Protein AF-0000000084806801 (afdb_homodimer)

pLDDT: mean 96.2, std 6.32, range [36.25, 99.0]

Structure (mmCIF, N/CA/C/O backbone):
data_AF-0000000084806801-model_v1
#
loop_
_entity.id
_entity.type
_entity.pdbx_description
1 polymer 'Reduced coenzyme F420:NADP oxidoreductase'
#
loop_
_atom_site.group_PDB
_atom_site.id
_atom_site.type_symbol
_atom_site.label_atom_id
_atom_site.label_alt_id
_atom_site.label_comp_id
_atom_site.label_asym_id
_atom_site.label_entity_id
_atom_site.label_seq_id
_atom_site.pdbx_PDB_ins_code
_atom_site.Cartn_x
_atom_site.Cartn_y
_atom_site.Cartn_z
_atom_site.occupancy
_atom_site.B_iso_or_equiv
_atom_site.auth_seq_id
_atom_site.auth_comp_id
_atom_site.auth_asym_id
_atom_site.auth_atom_id
_atom_site.pdbx_PDB_model_num
ATOM 1 N N . MET A 1 1 ? 17.922 15.977 22.625 1 36.25 1 MET A N 1
ATOM 2 C CA . MET A 1 1 ? 17.875 16.984 21.562 1 36.25 1 MET A CA 1
ATOM 3 C C . MET A 1 1 ? 16.5 17.656 21.516 1 36.25 1 MET A C 1
ATOM 5 O O . MET A 1 1 ? 15.469 17 21.516 1 36.25 1 MET A O 1
ATOM 9 N N . THR A 1 2 ? 16.359 18.859 22 1 46.62 2 THR A N 1
ATOM 10 C CA . THR A 1 2 ? 15.102 19.562 22.266 1 46.62 2 THR A CA 1
ATOM 11 C C . THR A 1 2 ? 14.141 19.406 21.094 1 46.62 2 THR A C 1
ATOM 13 O O . THR A 1 2 ? 14.5 19.672 19.953 1 46.62 2 THR A O 1
ATOM 16 N N . ALA A 1 3 ? 13.148 18.547 21.203 1 65.19 3 ALA A N 1
ATOM 17 C CA . ALA A 1 3 ? 12.195 18.297 20.125 1 65.19 3 ALA A CA 1
ATOM 18 C C . ALA A 1 3 ? 11.719 19.609 19.5 1 65.19 3 ALA A C 1
ATOM 20 O O . ALA A 1 3 ? 11.453 20.594 20.203 1 65.19 3 ALA A O 1
ATOM 21 N N . THR A 1 4 ? 12.039 20.031 18.156 1 88.75 4 THR A N 1
ATOM 22 C CA . THR A 1 4 ? 11.625 21.219 17.422 1 88.75 4 THR A CA 1
ATOM 23 C C . THR A 1 4 ? 10.109 21.406 17.516 1 88.75 4 THR A C 1
ATOM 25 O O . THR A 1 4 ? 9.344 20.469 17.25 1 88.75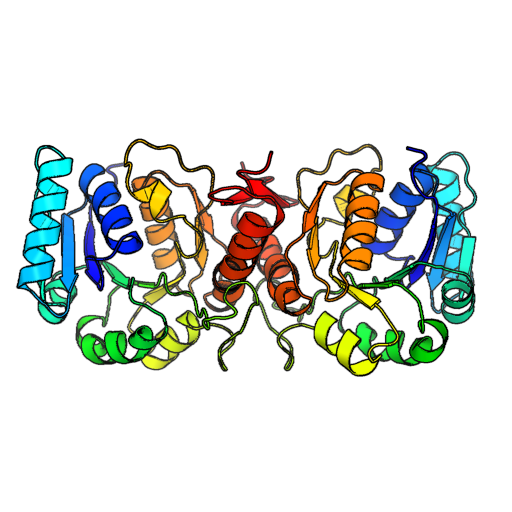 4 THR A O 1
ATOM 28 N N . ILE A 1 5 ? 9.719 22.547 18.156 1 95.06 5 ILE A N 1
ATOM 29 C CA . ILE A 1 5 ? 8.305 22.891 18.234 1 95.06 5 ILE A CA 1
ATOM 30 C C . ILE A 1 5 ? 7.906 23.734 17.016 1 95.06 5 ILE A C 1
ATOM 32 O O . ILE A 1 5 ? 8.57 24.719 16.703 1 95.06 5 ILE A O 1
ATOM 36 N N . HIS A 1 6 ? 6.777 23.297 16.344 1 97.56 6 HIS A N 1
ATOM 37 C CA . HIS A 1 6 ? 6.305 23.984 15.141 1 97.56 6 HIS A CA 1
ATOM 38 C C . HIS A 1 6 ? 4.969 24.672 15.391 1 97.56 6 HIS A C 1
ATOM 40 O O . HIS A 1 6 ? 4.293 24.391 16.391 1 97.56 6 HIS A O 1
ATOM 46 N N . THR A 1 7 ? 4.723 25.719 14.562 1 98.31 7 THR A N 1
ATOM 47 C CA . THR A 1 7 ? 3.355 26.188 14.391 1 98.31 7 THR A CA 1
ATOM 48 C C . THR A 1 7 ? 2.676 25.453 13.234 1 98.31 7 THR A C 1
ATOM 50 O O . THR A 1 7 ? 3.068 25.609 12.078 1 98.31 7 THR A O 1
ATOM 53 N N . ILE A 1 8 ? 1.664 24.594 13.602 1 98.81 8 ILE A N 1
ATOM 54 C CA . ILE A 1 8 ? 1 23.719 12.633 1 98.81 8 ILE A CA 1
ATOM 55 C C . ILE A 1 8 ? -0.423 24.219 12.391 1 98.81 8 ILE A C 1
ATOM 57 O O . ILE A 1 8 ? -1.214 24.344 13.328 1 98.81 8 ILE A O 1
ATOM 61 N N . CYS A 1 9 ? -0.733 24.578 11.195 1 98.94 9 CYS A N 1
ATOM 62 C CA . CYS A 1 9 ? -2.098 24.922 10.812 1 98.94 9 CYS A CA 1
ATOM 63 C C . CYS A 1 9 ? -2.793 23.75 10.148 1 98.94 9 CYS A C 1
ATOM 65 O O . CYS A 1 9 ? -2.324 23.25 9.125 1 98.94 9 CYS A O 1
ATOM 67 N N . VAL A 1 10 ? -3.895 23.297 10.703 1 98.88 10 VAL A N 1
ATOM 68 C CA . VAL A 1 10 ? -4.664 22.172 10.164 1 98.88 10 VAL A CA 1
ATOM 69 C C . VAL A 1 10 ? -5.879 22.703 9.406 1 98.88 10 VAL A C 1
ATOM 71 O O . VAL A 1 10 ? -6.891 23.062 10.016 1 98.88 10 VAL A O 1
ATOM 74 N N . VAL A 1 11 ? -5.77 22.734 8.07 1 98.75 11 VAL A N 1
ATOM 75 C CA . VAL A 1 11 ? -6.867 23.156 7.199 1 98.75 11 VAL A CA 1
ATOM 76 C C . VAL A 1 11 ? -7.891 22.031 7.078 1 98.75 11 VAL A C 1
ATOM 78 O O . VAL A 1 11 ? -7.539 20.891 6.742 1 98.75 11 VAL A O 1
ATOM 81 N N . GLY A 1 12 ? -9.148 22.328 7.254 1 95.75 12 GLY A N 1
ATOM 82 C CA . GLY A 1 12 ? -10.141 21.266 7.43 1 95.75 12 GLY A CA 1
ATOM 83 C C . GLY A 1 12 ? -10.055 20.594 8.789 1 95.75 12 GLY A C 1
ATOM 84 O O . GLY A 1 12 ? -10.391 19.422 8.922 1 95.75 12 GLY A O 1
ATOM 85 N N . GLY A 1 13 ? -9.586 21.328 9.734 1 94.62 13 GLY A N 1
ATOM 86 C CA . GLY A 1 13 ? -9.25 20.781 11.039 1 94.62 13 GLY A CA 1
ATOM 87 C C . GLY A 1 13 ? -10.469 20.562 11.914 1 94.62 13 GLY A C 1
ATOM 88 O O . GLY A 1 13 ? -10.359 20.016 13.023 1 94.62 13 GLY A O 1
ATOM 89 N N . THR A 1 14 ? -11.625 20.953 11.438 1 93.75 14 THR A N 1
ATOM 90 C CA . THR A 1 14 ? -12.852 20.75 12.203 1 93.75 14 THR A CA 1
ATOM 91 C C . THR A 1 14 ? -13.367 19.328 12.047 1 93.75 14 THR A C 1
ATOM 93 O O . THR A 1 14 ? -14.234 18.891 12.805 1 93.75 14 THR A O 1
ATOM 96 N N . GLY A 1 15 ? -12.82 18.594 11.125 1 92.94 15 GLY A N 1
ATOM 97 C CA . GLY A 1 15 ? -13.219 17.219 10.922 1 92.94 15 GLY A CA 1
ATOM 98 C C . GLY A 1 15 ? -12.492 16.25 11.836 1 92.94 15 GLY A C 1
ATOM 99 O O . GLY A 1 15 ? -11.562 16.641 12.547 1 92.94 15 GLY A O 1
ATOM 100 N N . ALA A 1 16 ? -12.883 14.961 11.805 1 93.56 16 ALA A N 1
ATOM 101 C CA . ALA A 1 16 ? -12.414 13.938 12.727 1 93.56 16 ALA A CA 1
ATOM 102 C C . ALA A 1 16 ? -10.914 13.695 12.562 1 93.56 16 ALA A C 1
ATOM 104 O O . ALA A 1 16 ? -10.172 13.664 13.539 1 93.56 16 ALA A O 1
ATOM 105 N N . GLU A 1 17 ? -10.469 13.531 11.312 1 95.31 17 GLU A N 1
ATOM 106 C CA . GLU A 1 17 ? -9.055 13.25 11.047 1 95.31 17 GLU A CA 1
ATOM 107 C C . GLU A 1 17 ? -8.172 14.43 11.453 1 95.31 17 GLU A C 1
ATOM 109 O O . GLU A 1 17 ? -7.223 14.258 12.219 1 95.31 17 GLU A O 1
ATOM 114 N N . GLY A 1 18 ? -8.547 15.664 10.961 1 96.88 18 GLY A N 1
ATOM 115 C CA . GLY A 1 18 ? -7.789 16.859 11.281 1 96.88 18 GLY A CA 1
ATOM 116 C C . GLY A 1 18 ? -7.801 17.203 12.766 1 96.88 18 GLY A C 1
ATOM 117 O O . GLY A 1 18 ? -6.77 17.547 13.336 1 96.88 18 GLY A O 1
ATOM 118 N N . GLY A 1 19 ? -8.945 17.078 13.352 1 96.25 19 GLY A N 1
ATOM 119 C CA . GLY A 1 19 ? -9.078 17.344 14.781 1 96.25 19 GLY A CA 1
ATOM 120 C C . GLY A 1 19 ? -8.266 16.375 15.633 1 96.25 19 GLY A C 1
ATOM 121 O O . GLY A 1 19 ? -7.672 16.781 16.641 1 96.25 19 GLY A O 1
ATOM 122 N N . GLY A 1 20 ? -8.266 15.086 15.258 1 96.62 20 GLY A N 1
ATOM 123 C CA . GLY A 1 20 ? -7.488 14.094 15.984 1 96.62 20 GLY A CA 1
ATOM 124 C C . GLY A 1 20 ? -5.992 14.352 15.93 1 96.62 20 GLY A C 1
ATOM 125 O O . GLY A 1 20 ? -5.301 14.25 16.938 1 96.62 20 GLY A O 1
ATOM 126 N N . LEU A 1 21 ? -5.496 14.695 14.758 1 97.81 21 LEU A N 1
ATOM 127 C CA . LEU A 1 21 ? -4.082 15.016 14.602 1 97.81 21 LEU A CA 1
ATOM 128 C C . LEU A 1 21 ? -3.723 16.281 15.383 1 97.81 21 LEU A C 1
ATOM 130 O O . LEU A 1 21 ? -2.703 16.312 16.078 1 97.81 21 LEU A O 1
ATOM 134 N N . ALA A 1 22 ? -4.559 17.281 15.273 1 97.56 22 ALA A N 1
ATOM 135 C CA . ALA A 1 22 ? -4.359 18.531 16 1 97.56 22 ALA A CA 1
ATOM 136 C C . ALA A 1 22 ? -4.27 18.281 17.5 1 97.56 22 ALA A C 1
ATOM 138 O O . ALA A 1 22 ? -3.387 18.812 18.188 1 97.56 22 ALA A O 1
ATOM 139 N N . LEU A 1 23 ? -5.176 17.438 18.016 1 96.75 23 LEU A N 1
ATOM 140 C CA . LEU A 1 23 ? -5.215 17.109 19.438 1 96.75 23 LEU A CA 1
ATOM 141 C C . LEU A 1 23 ? -3.893 16.5 19.891 1 96.75 23 LEU A C 1
ATOM 143 O O . LEU A 1 23 ? -3.336 16.906 20.922 1 96.75 23 LEU A O 1
ATOM 147 N N . ARG A 1 24 ? -3.365 15.602 19.156 1 97.12 24 ARG A N 1
ATOM 148 C CA . ARG A 1 24 ? -2.148 14.883 19.531 1 97.12 24 ARG A CA 1
ATOM 149 C C . ARG A 1 24 ? -0.929 15.797 19.438 1 97.12 24 ARG A C 1
ATOM 151 O O . ARG A 1 24 ? -0.042 15.742 20.297 1 97.12 24 ARG A O 1
ATOM 158 N N . TRP A 1 25 ? -0.868 16.625 18.375 1 97.19 25 TRP A N 1
ATOM 159 C CA . TRP A 1 25 ? 0.25 17.547 18.234 1 97.19 25 TRP A CA 1
ATOM 160 C C . TRP A 1 25 ? 0.213 18.609 19.344 1 97.19 25 TRP A C 1
ATOM 162 O O . TRP A 1 25 ? 1.255 18.984 19.875 1 97.19 25 TRP A O 1
ATOM 172 N N . ALA A 1 26 ? -0.97 19.109 19.656 1 96.88 26 ALA A N 1
ATOM 173 C CA . ALA A 1 26 ? -1.1 20.062 20.766 1 96.88 26 ALA A CA 1
ATOM 174 C C . ALA A 1 26 ? -0.657 19.438 22.078 1 96.88 26 ALA A C 1
ATOM 176 O O . ALA A 1 26 ? 0.048 20.078 22.875 1 96.88 26 ALA A O 1
ATOM 177 N N . LYS A 1 27 ? -1.059 18.219 22.328 1 95.69 27 LYS A N 1
ATOM 178 C CA . LYS A 1 27 ? -0.66 17.5 23.531 1 95.69 27 LYS A CA 1
ATOM 179 C C . LYS A 1 27 ? 0.859 17.391 23.625 1 95.69 27 LYS A C 1
ATOM 181 O O . LYS A 1 27 ? 1.428 17.5 24.719 1 95.69 27 LYS A O 1
ATOM 186 N N . HIS A 1 28 ? 1.442 17.094 22.484 1 95.5 28 HIS A N 1
ATOM 187 C CA . HIS A 1 28 ? 2.895 16.953 22.453 1 95.5 28 HIS A CA 1
ATOM 188 C C . HIS A 1 28 ? 3.578 18.297 22.75 1 95.5 28 HIS A C 1
ATOM 190 O O . HIS A 1 28 ? 4.723 18.312 23.203 1 95.5 28 HIS A O 1
ATOM 196 N N . GLY A 1 29 ? 2.902 19.453 22.375 1 95.75 29 GLY A N 1
ATOM 197 C CA . GLY A 1 29 ? 3.465 20.75 22.719 1 95.75 29 GLY A CA 1
ATOM 198 C C . GLY A 1 29 ? 3.627 21.656 21.531 1 95.75 29 GLY A C 1
ATOM 199 O O . GLY A 1 29 ? 4.102 22.797 21.656 1 95.75 29 GLY A O 1
ATOM 200 N N . HIS A 1 30 ? 3.205 21.219 20.328 1 97.31 30 HIS A N 1
ATOM 201 C CA . HIS A 1 30 ? 3.221 22.109 19.156 1 97.31 30 HIS A CA 1
ATOM 202 C C . HIS A 1 30 ? 2.166 23.203 19.297 1 97.31 30 HIS A C 1
ATOM 204 O O . HIS A 1 30 ? 1.153 23.016 19.969 1 97.31 30 HIS A O 1
ATOM 210 N N . ARG A 1 31 ? 2.457 24.359 18.703 1 97.38 31 ARG A N 1
ATOM 211 C CA . ARG A 1 31 ? 1.395 25.344 18.5 1 97.38 31 ARG A CA 1
ATOM 212 C C . ARG A 1 31 ? 0.477 24.938 17.359 1 97.38 31 ARG A C 1
ATOM 214 O O . ARG A 1 31 ? 0.937 24.719 16.234 1 97.38 31 ARG A O 1
ATOM 221 N N . VAL A 1 32 ? -0.823 24.812 17.656 1 98.38 32 VAL A N 1
ATOM 222 C CA . VAL A 1 32 ? -1.741 24.297 16.641 1 98.38 32 VAL A CA 1
ATOM 223 C C . VAL A 1 32 ? -2.809 25.344 16.344 1 98.38 32 VAL A C 1
ATOM 225 O O . VAL A 1 32 ? -3.373 25.953 17.25 1 98.38 32 VAL A O 1
ATOM 228 N N . ILE A 1 33 ? -3.031 25.609 15.07 1 98.75 33 ILE A N 1
ATOM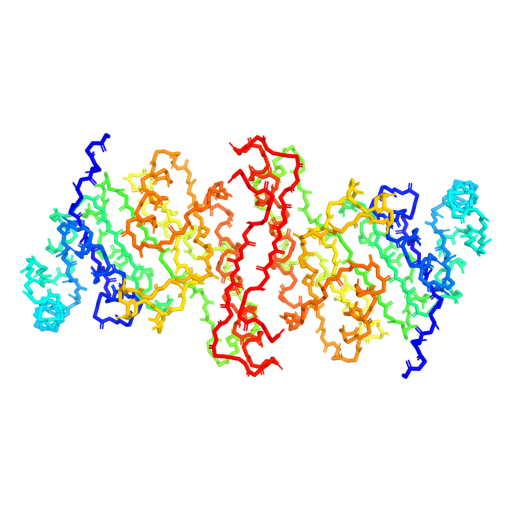 229 C CA . ILE A 1 33 ? -4.117 26.453 14.578 1 98.75 33 ILE A CA 1
ATOM 230 C C . ILE A 1 33 ? -5.113 25.594 13.797 1 98.75 33 ILE A C 1
ATOM 232 O O . ILE A 1 33 ? -4.77 25.016 12.758 1 98.75 33 ILE A O 1
ATOM 236 N N . ILE A 1 34 ? -6.348 25.453 14.359 1 98.62 34 ILE A N 1
ATOM 237 C CA . ILE A 1 34 ? -7.426 24.844 13.594 1 98.62 34 ILE A CA 1
ATOM 238 C C . ILE A 1 34 ? -7.988 25.844 12.586 1 98.62 34 ILE A C 1
ATOM 240 O O . ILE A 1 34 ? -8.43 26.938 12.969 1 98.62 34 ILE A O 1
ATOM 244 N N . ALA A 1 35 ? -7.969 25.438 11.352 1 98.56 35 ALA A N 1
ATOM 245 C CA . ALA A 1 35 ? -8.398 26.375 10.312 1 98.56 35 ALA A CA 1
ATOM 246 C C . ALA A 1 35 ? -9.594 25.812 9.539 1 98.56 35 ALA A C 1
ATOM 248 O O . ALA A 1 35 ? -9.672 24.609 9.289 1 98.56 35 ALA A O 1
ATOM 249 N N . SER A 1 36 ? -10.477 26.641 9.203 1 96.81 36 SER A N 1
ATOM 250 C CA . SER A 1 36 ? -11.641 26.328 8.383 1 96.81 36 SER A CA 1
ATOM 251 C C . SER A 1 36 ? -12.109 27.562 7.613 1 96.81 36 SER A C 1
ATOM 253 O O . SER A 1 36 ? -11.703 28.688 7.918 1 96.81 36 SER A O 1
ATOM 255 N N . ARG A 1 37 ? -12.891 27.359 6.562 1 92.94 37 ARG A N 1
ATOM 256 C CA . ARG A 1 37 ? -13.531 28.469 5.871 1 92.94 37 ARG A CA 1
ATOM 257 C C . ARG A 1 37 ? -14.422 29.266 6.824 1 92.94 37 ARG A C 1
ATOM 259 O O . ARG A 1 37 ? -14.578 30.484 6.672 1 92.94 37 ARG A O 1
ATOM 266 N N . ASP A 1 38 ? -14.938 28.516 7.719 1 94.81 38 ASP A N 1
ATOM 267 C CA . ASP A 1 38 ? -15.773 29.109 8.75 1 94.81 38 ASP A CA 1
ATOM 268 C C . ASP A 1 38 ? -14.977 29.328 10.039 1 94.81 38 ASP A C 1
ATOM 270 O O . ASP A 1 38 ? -14.812 28.422 10.844 1 94.81 38 ASP A O 1
ATOM 274 N N . ALA A 1 39 ? -14.664 30.625 10.328 1 95.44 39 ALA A N 1
ATOM 275 C CA . ALA A 1 39 ? -13.781 30.953 11.453 1 95.44 39 ALA A CA 1
ATOM 276 C C . ALA A 1 39 ? -14.445 30.609 12.781 1 95.44 39 ALA A C 1
ATOM 278 O O . ALA A 1 39 ? -13.773 30.219 13.734 1 95.44 39 ALA A O 1
ATOM 279 N N . ALA A 1 40 ? -15.695 30.781 12.82 1 97.06 40 ALA A N 1
ATOM 280 C CA . ALA A 1 40 ? -16.422 30.5 14.055 1 97.06 40 ALA A CA 1
ATOM 281 C C . ALA A 1 40 ? -16.391 29.016 14.383 1 97.06 40 ALA A C 1
ATOM 283 O O . ALA A 1 40 ? -16.234 28.625 15.547 1 97.06 40 ALA A O 1
ATOM 284 N N . LYS A 1 41 ? -16.547 28.203 13.359 1 96.81 41 LYS A N 1
ATOM 285 C CA . LYS A 1 41 ? -16.453 26.75 13.555 1 96.81 41 LYS A CA 1
ATOM 286 C C . LYS A 1 41 ? -15.039 26.344 13.984 1 96.81 41 LYS A C 1
ATOM 288 O O . LYS A 1 41 ? -14.875 25.469 14.828 1 96.81 41 LYS A O 1
ATOM 293 N N . ALA A 1 42 ? -14.062 27 13.391 1 98 42 ALA A N 1
ATOM 294 C CA . ALA A 1 42 ? -12.672 26.734 13.742 1 98 42 ALA A CA 1
ATOM 295 C C . ALA A 1 42 ? -12.398 27.078 15.203 1 98 42 ALA A C 1
ATOM 297 O O . ALA A 1 42 ? -11.742 26.312 15.914 1 98 42 ALA A O 1
ATOM 298 N N . LYS A 1 43 ? -12.891 28.219 15.625 1 97.5 43 LYS A N 1
ATOM 299 C CA . LYS A 1 43 ? -12.703 28.641 17.016 1 97.5 43 LYS A CA 1
ATOM 300 C C . LYS A 1 43 ? -13.367 27.672 17.984 1 97.5 43 LYS A C 1
ATOM 302 O O . LYS A 1 43 ? -12.789 27.312 19 1 97.5 43 LYS A O 1
ATOM 307 N N . ALA A 1 44 ? -14.539 27.25 17.641 1 97.62 44 ALA A N 1
ATOM 308 C CA . ALA A 1 44 ? -15.258 26.297 18.484 1 97.62 44 ALA A CA 1
ATOM 309 C C . ALA A 1 44 ? -14.484 24.984 18.594 1 97.62 44 ALA A C 1
ATOM 311 O O . ALA A 1 44 ? -14.398 24.406 19.672 1 97.62 44 ALA A O 1
ATOM 312 N N . ALA A 1 45 ? -13.984 24.531 17.453 1 97.25 45 ALA A N 1
ATOM 313 C CA . ALA A 1 45 ? -13.203 23.297 17.438 1 97.25 45 ALA A CA 1
ATOM 314 C C . ALA A 1 45 ? -11.938 23.438 18.281 1 97.25 45 ALA A C 1
ATOM 316 O O . ALA A 1 45 ? -11.562 22.516 19 1 97.25 45 ALA A O 1
ATOM 317 N N . ALA A 1 46 ? -11.273 24.578 18.188 1 97.81 46 ALA A N 1
ATOM 318 C CA . ALA A 1 46 ? -10.078 24.828 18.984 1 97.81 46 ALA A CA 1
ATOM 319 C C . ALA A 1 46 ? -10.398 24.844 20.469 1 97.81 46 ALA A C 1
ATOM 321 O O . ALA A 1 46 ? -9.641 24.297 21.281 1 97.81 46 ALA A O 1
ATOM 322 N N . ASP A 1 47 ? -11.531 25.438 20.797 1 96.88 47 ASP A N 1
ATOM 323 C CA . ASP A 1 47 ? -11.961 25.5 22.203 1 96.88 47 ASP A CA 1
ATOM 324 C C . ASP A 1 47 ? -12.234 24.094 22.734 1 96.88 47 ASP A C 1
ATOM 326 O O . ASP A 1 47 ? -11.867 23.781 23.875 1 96.88 47 ASP A O 1
ATOM 330 N N . GLU A 1 48 ? -12.875 23.328 21.938 1 96.06 48 GLU A N 1
ATOM 331 C CA . GLU A 1 48 ? -13.141 21.953 22.328 1 96.06 48 GLU A CA 1
ATOM 332 C C . GLU A 1 48 ? -11.844 21.172 22.547 1 96.06 48 GLU A C 1
ATOM 334 O O . GLU A 1 48 ? -11.727 20.406 23.5 1 96.06 48 GLU A O 1
ATOM 339 N N . LEU A 1 49 ? -10.953 21.344 21.641 1 96.06 49 LEU A N 1
ATOM 340 C CA . LEU A 1 49 ? -9.648 20.688 21.734 1 96.06 49 LEU A CA 1
ATOM 341 C C . LEU A 1 49 ? -8.945 21.094 23.031 1 96.06 49 LEU A C 1
ATOM 343 O O . LEU A 1 49 ? -8.43 20.234 23.75 1 96.06 49 LEU A O 1
ATOM 347 N N . ASN A 1 50 ? -8.891 22.344 23.375 1 96.62 50 ASN A N 1
ATOM 348 C CA . ASN A 1 50 ? -8.273 22.844 24.594 1 96.62 50 ASN A CA 1
ATOM 349 C C . ASN A 1 50 ? -8.953 22.266 25.844 1 96.62 50 ASN A C 1
ATOM 351 O O . ASN A 1 50 ? -8.289 21.922 26.812 1 96.62 50 ASN A O 1
ATOM 355 N N . ALA A 1 51 ? -10.266 22.188 25.75 1 95.5 51 ALA A N 1
ATOM 356 C CA . ALA A 1 51 ? -11.016 21.641 26.875 1 95.5 51 ALA A CA 1
ATOM 357 C C . ALA A 1 51 ? -10.641 20.172 27.109 1 95.5 51 ALA A C 1
ATOM 359 O O . ALA A 1 51 ? -10.492 19.75 28.266 1 95.5 51 ALA A O 1
ATOM 360 N N . ARG A 1 52 ? -10.508 19.438 26.062 1 93.62 52 ARG A N 1
ATOM 361 C CA . ARG A 1 52 ? -10.148 18.031 26.141 1 93.62 52 ARG A CA 1
ATOM 362 C C . ARG A 1 52 ? -8.758 17.859 26.75 1 93.62 52 ARG A C 1
ATOM 364 O O . ARG A 1 52 ? -8.5 16.875 27.453 1 93.62 52 ARG A O 1
ATOM 371 N N . LEU A 1 53 ? -7.867 18.766 26.531 1 94.06 53 LEU A N 1
ATOM 372 C CA . LEU A 1 53 ? -6.488 18.672 27 1 94.06 53 LEU A CA 1
ATOM 373 C C . LEU A 1 53 ? -6.348 19.266 28.406 1 94.06 53 LEU A C 1
ATOM 375 O O . LEU A 1 53 ? -5.293 19.141 29.031 1 94.06 53 LEU A O 1
ATOM 379 N N . GLY A 1 54 ? -7.453 19.781 28.922 1 91.19 54 GLY A N 1
ATOM 380 C CA . GLY A 1 54 ? -7.406 20.422 30.234 1 91.19 54 GLY A CA 1
ATOM 381 C C . GLY A 1 54 ? -6.625 21.719 30.234 1 91.19 54 GLY A C 1
ATOM 382 O O . GLY A 1 54 ? -6.016 22.078 31.234 1 91.19 54 GLY A O 1
ATOM 383 N N . GLY A 1 55 ? -6.504 22.172 29.047 1 83.81 55 GLY A N 1
ATOM 384 C CA . GLY A 1 55 ? -5.73 23.375 28.781 1 83.81 55 GLY A CA 1
ATOM 385 C C . GLY A 1 55 ? -5.07 23.359 27.422 1 83.81 55 GLY A C 1
ATOM 386 O O . GLY A 1 55 ? -5.258 22.422 26.641 1 83.81 55 GLY A O 1
ATOM 387 N N . GLY A 1 56 ? -4.707 24.469 27.047 1 79.56 56 GLY A N 1
ATOM 388 C CA . GLY A 1 56 ? -4.008 24.516 25.766 1 79.56 56 GLY A CA 1
ATOM 389 C C . GLY A 1 56 ? -4.184 25.844 25.047 1 79.56 56 GLY A C 1
ATOM 390 O O . GLY A 1 56 ? -4.941 26.703 25.5 1 79.56 56 GLY A O 1
ATOM 391 N N . THR A 1 57 ? -3.404 25.859 23.984 1 86.56 57 THR A N 1
ATOM 392 C CA . THR A 1 57 ? -3.346 27.141 23.297 1 86.56 57 THR A CA 1
ATOM 393 C C . THR A 1 57 ? -3.709 27 21.828 1 86.56 57 THR A C 1
ATOM 395 O O . THR A 1 57 ? -3.314 27.828 21 1 86.56 57 THR A O 1
ATOM 398 N N . ALA A 1 58 ? -4.402 25.859 21.594 1 96.06 58 ALA A N 1
ATOM 399 C CA . ALA A 1 58 ? -4.852 25.75 20.203 1 96.06 58 ALA A CA 1
ATOM 400 C C . ALA A 1 58 ? -5.738 26.938 19.828 1 96.06 58 ALA A C 1
ATOM 402 O O . ALA A 1 58 ? -6.547 27.406 20.641 1 96.06 58 ALA A O 1
ATOM 403 N N . GLU A 1 59 ? -5.648 27.391 18.641 1 97.88 59 GLU A N 1
ATOM 404 C CA . GLU A 1 59 ? -6.395 28.547 18.156 1 97.88 59 GLU A CA 1
ATOM 405 C C . GLU A 1 59 ? -7.219 28.188 16.922 1 97.88 59 GLU A C 1
ATOM 407 O O . GLU A 1 59 ? -6.918 27.219 16.219 1 97.88 59 GLU A O 1
ATOM 412 N N . GLY A 1 60 ? -8.281 28.922 16.797 1 98.19 60 GLY A N 1
ATOM 413 C CA . GLY A 1 60 ? -9.078 28.828 15.586 1 98.19 60 GLY A CA 1
ATOM 414 C C . GLY A 1 60 ? -8.938 30.031 14.68 1 98.19 60 GLY A C 1
ATOM 415 O O . GLY A 1 60 ? -8.812 31.172 15.164 1 98.19 60 GLY A O 1
ATOM 416 N N . ALA A 1 61 ? -8.914 29.828 13.414 1 98.38 61 ALA A N 1
ATOM 417 C CA . ALA A 1 61 ? -8.812 30.922 12.453 1 98.38 61 ALA A CA 1
ATOM 418 C C . ALA A 1 61 ? -9.43 30.531 11.109 1 98.38 61 ALA A C 1
ATOM 420 O O . ALA A 1 61 ? -9.75 29.359 10.883 1 98.38 61 ALA A O 1
ATOM 421 N N . ASP A 1 62 ? -9.688 31.562 10.305 1 97.88 62 ASP A N 1
ATOM 422 C CA . ASP A 1 62 ? -9.953 31.234 8.906 1 97.88 62 ASP A CA 1
ATOM 423 C C . ASP A 1 62 ? -8.703 30.672 8.227 1 97.88 62 ASP A C 1
ATOM 425 O O . ASP A 1 62 ? -7.582 30.953 8.664 1 97.88 62 ASP A O 1
ATOM 429 N N . SER A 1 63 ? -8.906 29.953 7.121 1 98.25 63 SER A N 1
ATOM 430 C CA . SER A 1 63 ? -7.824 29.203 6.504 1 98.25 63 SER A CA 1
ATOM 431 C C . SER A 1 63 ? -6.684 30.109 6.07 1 98.25 63 SER A C 1
ATOM 433 O O . SER A 1 63 ? -5.516 29.828 6.336 1 98.25 63 SER A O 1
ATOM 435 N N . ALA A 1 64 ? -6.984 31.219 5.426 1 97.69 64 ALA A N 1
ATOM 436 C CA . ALA A 1 64 ? -5.949 32.125 4.91 1 97.69 64 ALA A CA 1
ATOM 437 C C . ALA A 1 64 ? -5.078 32.656 6.039 1 97.69 64 ALA A C 1
ATOM 439 O O . ALA A 1 64 ? -3.85 32.625 5.957 1 97.69 64 ALA A O 1
ATOM 440 N N . SER A 1 65 ? -5.684 33.125 7.117 1 97.94 65 SER A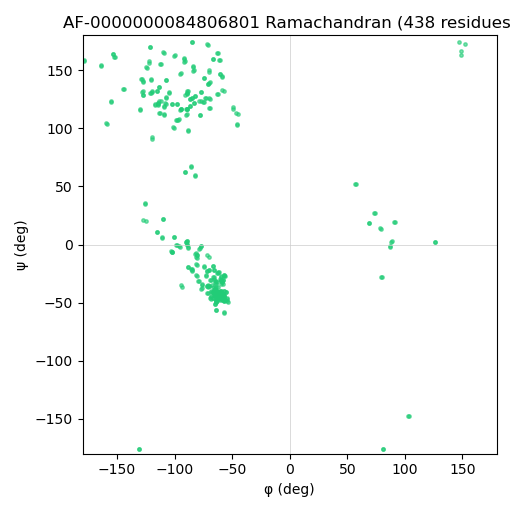 N 1
ATOM 441 C CA . SER A 1 65 ? -4.969 33.688 8.266 1 97.94 65 SER A CA 1
ATOM 442 C C . SER A 1 65 ? -4.152 32.625 8.977 1 97.94 65 SER A C 1
ATOM 444 O O . SER A 1 65 ? -3.002 32.844 9.352 1 97.94 65 SER A O 1
ATOM 446 N N . GLY A 1 66 ? -4.793 31.438 9.211 1 98.44 66 GLY A N 1
ATOM 447 C CA . GLY A 1 66 ? -4.094 30.344 9.859 1 98.44 66 GLY A CA 1
ATOM 448 C C . GLY A 1 66 ? -2.863 29.891 9.102 1 98.44 66 GLY A C 1
ATOM 449 O O . GLY A 1 66 ? -1.794 29.719 9.688 1 98.44 66 GLY A O 1
ATOM 450 N N . VAL A 1 67 ? -3.018 29.719 7.777 1 98.81 67 VAL A N 1
ATOM 451 C CA . VAL A 1 67 ? -1.921 29.266 6.934 1 98.81 67 VAL A CA 1
ATOM 452 C C . VAL A 1 67 ? -0.804 30.297 6.918 1 98.81 67 VAL A C 1
ATOM 454 O O . VAL A 1 67 ? 0.378 29.953 6.973 1 98.81 67 VAL A O 1
ATOM 457 N N . ALA A 1 68 ? -1.145 31.547 6.855 1 98.25 68 ALA A N 1
ATOM 458 C CA . ALA A 1 68 ? -0.146 32.625 6.828 1 98.25 68 ALA A CA 1
ATOM 459 C C . ALA A 1 68 ? 0.729 32.594 8.078 1 98.25 68 ALA A C 1
ATOM 461 O O . ALA A 1 68 ? 1.921 32.906 8.016 1 98.25 68 ALA A O 1
ATOM 462 N N . GLU A 1 69 ? 0.258 32.188 9.164 1 97.69 69 GLU A N 1
ATOM 463 C CA . GLU A 1 69 ? 0.948 32.219 10.453 1 97.69 69 GLU A CA 1
ATOM 464 C C . GLU A 1 69 ? 1.774 30.953 10.672 1 97.69 69 GLU A C 1
ATOM 466 O O . GLU A 1 69 ? 2.689 30.938 11.5 1 97.69 69 GLU A O 1
ATOM 471 N N . ALA A 1 70 ? 1.505 29.906 9.984 1 98.44 70 ALA A N 1
ATOM 472 C CA . ALA A 1 70 ? 2.059 28.578 10.281 1 98.44 70 ALA A CA 1
ATOM 473 C C . ALA A 1 70 ? 3.35 28.344 9.5 1 98.44 70 ALA A C 1
ATOM 475 O O . ALA A 1 70 ? 3.578 28.969 8.461 1 98.44 70 ALA A O 1
ATOM 476 N N . ASP A 1 71 ? 4.172 27.453 9.992 1 96.5 71 ASP A N 1
ATOM 477 C CA . ASP A 1 71 ? 5.336 26.969 9.25 1 96.5 71 ASP A CA 1
ATOM 478 C C . ASP A 1 71 ? 5.004 25.688 8.492 1 96.5 71 ASP A C 1
ATOM 480 O O . ASP A 1 71 ? 5.57 25.422 7.434 1 96.5 71 ASP A O 1
ATOM 484 N N . ILE A 1 72 ? 4.148 24.891 9.133 1 98.81 72 ILE A N 1
ATOM 485 C CA . ILE A 1 72 ? 3.68 23.641 8.539 1 98.81 72 ILE A CA 1
ATOM 486 C C . ILE A 1 72 ? 2.158 23.672 8.406 1 98.81 72 ILE A C 1
ATOM 488 O O . ILE A 1 72 ? 1.455 24.094 9.328 1 98.81 72 ILE A O 1
ATOM 492 N N . VAL A 1 73 ? 1.723 23.359 7.277 1 98.94 73 VAL A N 1
ATOM 493 C CA . VAL A 1 73 ? 0.29 23.312 7.008 1 98.94 73 VAL A CA 1
ATOM 494 C C . VAL A 1 73 ? -0.125 21.859 6.723 1 98.94 73 VAL A C 1
ATOM 496 O O . VAL A 1 73 ? 0.576 21.141 6.008 1 98.94 73 VAL A O 1
ATOM 499 N N . VAL A 1 74 ? -1.23 21.406 7.293 1 98.94 74 VAL A N 1
ATOM 500 C CA . VAL A 1 74 ? -1.799 20.094 7.07 1 98.94 74 VAL A CA 1
ATOM 501 C C . VAL A 1 74 ? -3.176 20.219 6.426 1 98.94 74 VAL A C 1
ATOM 503 O O . VAL A 1 74 ? -4.055 20.906 6.953 1 98.94 74 VAL A O 1
ATOM 506 N N . LEU A 1 75 ? -3.354 19.656 5.262 1 98.88 75 LEU A N 1
ATOM 507 C CA . LEU A 1 75 ? -4.621 19.656 4.539 1 98.88 75 LEU A CA 1
ATOM 508 C C . LEU A 1 75 ? -5.422 18.391 4.824 1 98.88 75 LEU A C 1
ATOM 510 O O . LEU A 1 75 ? -4.988 17.297 4.492 1 98.88 75 LEU A O 1
ATOM 514 N N . THR A 1 76 ? -6.582 18.516 5.422 1 98.19 76 THR A N 1
ATOM 515 C CA . THR A 1 76 ? -7.402 17.359 5.809 1 98.19 76 THR A CA 1
ATOM 516 C C . THR A 1 76 ? -8.812 17.484 5.227 1 98.19 76 THR A C 1
ATOM 518 O O . THR A 1 76 ? -9.789 17.094 5.867 1 98.19 76 THR A O 1
ATOM 521 N N . VAL A 1 77 ? -9.008 18.016 4.059 1 96.88 77 VAL A N 1
ATOM 522 C CA . VAL A 1 77 ? -10.305 18.203 3.43 1 96.88 77 VAL A CA 1
ATOM 523 C C . VAL A 1 77 ? -10.641 16.984 2.561 1 96.88 77 VAL A C 1
ATOM 525 O O . VAL A 1 77 ? -9.742 16.234 2.168 1 96.88 77 VAL A O 1
ATOM 528 N N . PRO A 1 78 ? -11.922 16.797 2.244 1 95.31 78 PRO A N 1
ATOM 529 C CA . PRO A 1 78 ? -12.281 15.719 1.317 1 95.31 78 PRO A CA 1
ATOM 530 C C . PRO A 1 78 ? -11.664 15.898 -0.068 1 95.31 78 PRO A C 1
ATOM 532 O O . PRO A 1 78 ? -11.352 17.031 -0.466 1 95.31 78 PRO A O 1
ATOM 535 N N . TYR A 1 79 ? -11.602 14.812 -0.729 1 97.38 79 TYR A N 1
ATOM 536 C CA . TYR A 1 79 ? -10.961 14.789 -2.037 1 97.38 79 TYR A CA 1
ATOM 537 C C . TYR A 1 79 ? -11.586 15.812 -2.973 1 97.38 79 TYR A C 1
ATOM 539 O O . TYR A 1 79 ? -10.875 16.516 -3.691 1 97.38 79 TYR A O 1
ATOM 547 N N . GLN A 1 80 ? -12.859 15.961 -2.959 1 96.5 80 GLN A N 1
ATOM 548 C CA . GLN A 1 80 ? -13.57 16.844 -3.881 1 96.5 80 GLN A CA 1
ATOM 549 C C . GLN A 1 80 ? -13.211 18.312 -3.623 1 96.5 80 GLN A C 1
ATOM 551 O O . GLN A 1 80 ? -13.32 19.141 -4.52 1 96.5 80 GLN A O 1
ATOM 556 N N . ALA A 1 81 ? -12.734 18.641 -2.438 1 97.38 81 ALA A N 1
ATOM 557 C CA . ALA A 1 81 ? -12.445 20.016 -2.064 1 97.38 81 ALA A CA 1
ATOM 558 C C . ALA A 1 81 ? -10.945 20.312 -2.129 1 97.38 81 ALA A C 1
ATOM 560 O O . ALA A 1 81 ? -10.516 21.438 -1.928 1 97.38 81 ALA A O 1
ATOM 561 N N . GLN A 1 82 ? -10.086 19.312 -2.369 1 98.25 82 GLN A N 1
ATOM 562 C CA . GLN A 1 82 ? -8.641 19.359 -2.229 1 98.25 82 GLN A CA 1
ATOM 563 C C . GLN A 1 82 ? -8.047 20.469 -3.096 1 98.25 82 GLN A C 1
ATOM 565 O O . GLN A 1 82 ? -7.473 21.438 -2.578 1 98.25 82 GLN A O 1
ATOM 570 N N . ILE A 1 83 ? -8.266 20.422 -4.41 1 98.38 83 ILE A N 1
ATOM 571 C CA . ILE A 1 83 ? -7.613 21.297 -5.371 1 98.38 83 ILE A CA 1
ATOM 572 C C . ILE A 1 83 ? -8.109 22.734 -5.18 1 98.38 83 ILE A C 1
ATOM 574 O O . ILE A 1 83 ? -7.305 23.672 -5.125 1 98.38 83 ILE A O 1
ATOM 578 N N . ALA A 1 84 ? -9.438 22.891 -5.012 1 98.25 84 ALA A N 1
ATOM 579 C CA . ALA A 1 84 ? -9.984 24.234 -4.805 1 98.25 84 ALA A CA 1
ATOM 580 C C . ALA A 1 84 ? -9.398 24.875 -3.551 1 98.25 84 ALA A C 1
ATOM 582 O O . ALA A 1 84 ? -9.07 26.062 -3.549 1 98.25 84 ALA A O 1
ATOM 583 N N . THR A 1 85 ? -9.273 24.062 -2.488 1 98.38 85 THR A N 1
ATOM 584 C CA . THR A 1 85 ? -8.75 24.578 -1.225 1 98.38 85 THR A CA 1
ATOM 585 C C . THR A 1 85 ? -7.301 25.031 -1.374 1 98.38 85 THR A C 1
ATOM 587 O O . THR A 1 85 ? -6.945 26.141 -0.996 1 98.38 85 THR A O 1
ATOM 590 N N . VAL A 1 86 ? -6.426 24.219 -1.941 1 98.38 86 VAL A N 1
ATOM 591 C CA . VAL A 1 86 ? -5.004 24.547 -2.012 1 98.38 86 VAL A CA 1
ATOM 592 C C . VAL A 1 86 ? -4.781 25.688 -3 1 98.38 86 VAL A C 1
ATOM 594 O O . VAL A 1 86 ? -3.887 26.516 -2.809 1 98.38 86 VAL A O 1
ATOM 597 N N . GLN A 1 87 ? -5.602 25.688 -4.066 1 98.31 87 GLN A N 1
ATOM 598 C CA . GLN A 1 87 ? -5.5 26.797 -5.008 1 98.31 87 GLN A CA 1
ATOM 599 C C . GLN A 1 87 ? -5.754 28.125 -4.312 1 98.31 87 GLN A C 1
ATOM 601 O O . GLN A 1 87 ? -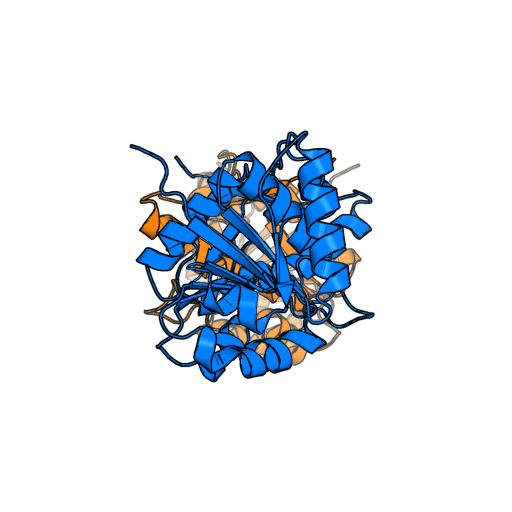5.047 29.109 -4.562 1 98.31 87 GLN A O 1
ATOM 606 N N . GLY A 1 88 ? -6.711 28.172 -3.5 1 98.25 88 GLY A N 1
ATOM 607 C CA . GLY A 1 88 ? -7.062 29.391 -2.773 1 98.25 88 GLY A CA 1
ATOM 608 C C . GLY A 1 88 ? -6.004 29.812 -1.771 1 98.25 88 GLY A C 1
ATOM 609 O O . GLY A 1 88 ? -5.98 30.953 -1.332 1 98.25 88 GLY A O 1
ATOM 610 N N . LEU A 1 89 ? -5.141 28.891 -1.412 1 98.62 89 LEU A N 1
ATOM 611 C CA . LEU A 1 89 ? -4.133 29.141 -0.388 1 98.62 89 LEU A CA 1
ATOM 612 C C . LEU A 1 89 ? -2.734 29.188 -0.997 1 98.62 89 LEU A C 1
ATOM 614 O O . LEU A 1 89 ? -1.739 29.234 -0.272 1 98.62 89 LEU A O 1
ATOM 618 N N . LYS A 1 90 ? -2.637 29.125 -2.256 1 98.38 90 LYS A N 1
ATOM 619 C CA . LYS A 1 90 ? -1.4 28.891 -2.998 1 98.38 90 LYS A CA 1
ATOM 620 C C . LYS A 1 90 ? -0.32 29.891 -2.59 1 98.38 90 LYS A C 1
ATOM 622 O O . LYS A 1 90 ? 0.808 29.5 -2.279 1 98.38 90 LYS A O 1
ATOM 627 N N . ASP A 1 91 ? -0.603 31.156 -2.566 1 97.88 91 ASP A N 1
ATOM 628 C CA . ASP A 1 91 ? 0.388 32.188 -2.268 1 97.88 91 ASP A CA 1
ATOM 629 C C . ASP A 1 91 ? 0.893 32.062 -0.832 1 97.88 91 ASP A C 1
ATOM 631 O O . ASP A 1 91 ? 2.098 32.156 -0.582 1 97.88 91 ASP A O 1
ATOM 635 N N . ALA A 1 92 ? -0.011 31.828 0.094 1 98.38 92 ALA A N 1
ATOM 636 C CA . ALA A 1 92 ? 0.348 31.75 1.508 1 98.38 92 ALA A CA 1
ATOM 637 C C . ALA A 1 92 ? 1.154 30.5 1.802 1 98.38 92 ALA A C 1
ATOM 639 O O . ALA A 1 92 ? 1.84 30.406 2.824 1 98.38 92 ALA A O 1
ATOM 640 N N . LEU A 1 93 ? 1.059 29.484 0.964 1 98.81 93 LEU A N 1
ATOM 641 C CA . LEU A 1 93 ? 1.708 28.188 1.173 1 98.81 93 LEU A CA 1
ATOM 642 C C . LEU A 1 93 ? 3.17 28.234 0.744 1 98.81 93 LEU A C 1
ATOM 644 O O . LEU A 1 93 ? 3.953 27.344 1.083 1 98.81 93 LEU A O 1
ATOM 648 N N . GLN A 1 94 ? 3.559 29.312 -0.095 1 98.38 94 GLN A N 1
ATOM 649 C CA . GLN A 1 94 ? 4.918 29.359 -0.621 1 98.38 94 GLN A CA 1
ATOM 650 C C . GLN A 1 94 ? 5.945 29.375 0.507 1 98.38 94 GLN A C 1
ATOM 652 O O . GLN A 1 94 ? 5.777 30.078 1.503 1 98.38 94 GLN A O 1
ATOM 657 N N . GLY A 1 95 ? 7 28.5 0.355 1 98.38 95 GLY A N 1
ATOM 658 C CA . GLY A 1 95 ? 8.094 28.406 1.308 1 98.38 95 GLY A CA 1
ATOM 659 C C . GLY A 1 95 ? 7.812 27.453 2.451 1 98.38 95 GLY A C 1
ATOM 660 O O . GLY A 1 95 ? 8.664 27.25 3.318 1 98.38 95 GLY A O 1
ATOM 661 N N . LYS A 1 96 ? 6.664 26.844 2.49 1 98.81 96 LYS A N 1
ATOM 662 C CA . LYS A 1 96 ? 6.254 26.031 3.633 1 98.81 96 LYS A CA 1
ATOM 663 C C . LYS A 1 96 ? 6.223 24.547 3.273 1 98.81 96 LYS A C 1
ATOM 665 O O . LYS A 1 96 ? 6.375 24.188 2.107 1 98.81 96 LYS A O 1
ATOM 670 N N . ILE A 1 97 ? 6.16 23.688 4.301 1 98.88 97 ILE A N 1
ATOM 671 C CA . ILE A 1 97 ? 5.793 22.281 4.148 1 98.88 97 ILE A CA 1
ATOM 672 C C . ILE A 1 97 ? 4.273 22.141 4.168 1 98.88 97 ILE A C 1
ATOM 674 O O . ILE A 1 97 ? 3.604 22.703 5.035 1 98.88 97 ILE A O 1
ATOM 678 N N . LEU A 1 98 ? 3.744 21.531 3.168 1 98.94 98 LEU A N 1
ATOM 679 C CA . LEU A 1 98 ? 2.338 21.141 3.143 1 98.94 98 LEU A CA 1
ATOM 680 C C . LEU A 1 98 ? 2.191 19.625 3.268 1 98.94 98 LEU A C 1
ATOM 682 O O . LEU A 1 98 ? 2.629 18.875 2.387 1 98.94 98 LEU A O 1
ATOM 686 N N . ILE A 1 99 ? 1.64 19.156 4.406 1 99 99 ILE A N 1
ATOM 687 C CA . ILE A 1 99 ? 1.261 17.766 4.566 1 99 99 ILE A CA 1
ATOM 688 C C . ILE A 1 99 ? -0.152 17.547 4.027 1 99 99 ILE A C 1
ATOM 690 O O . ILE A 1 99 ? -1.099 18.203 4.469 1 99 99 ILE A O 1
ATOM 694 N N . ASP A 1 100 ? -0.302 16.719 3.047 1 98.88 100 ASP A N 1
ATOM 695 C CA . ASP A 1 100 ? -1.617 16.422 2.492 1 98.88 100 ASP A CA 1
ATOM 696 C C . ASP A 1 100 ? -2.061 15.008 2.873 1 98.88 100 ASP A C 1
ATOM 698 O O . ASP A 1 100 ? -1.409 14.031 2.508 1 98.88 100 ASP A O 1
ATOM 702 N N . VAL A 1 101 ? -3.188 14.891 3.543 1 98.31 101 VAL A N 1
ATOM 703 C CA . VAL A 1 101 ? -3.703 13.633 4.078 1 98.31 101 VAL A CA 1
ATOM 704 C C . VAL A 1 101 ? -4.793 13.086 3.16 1 98.31 101 VAL A C 1
ATOM 706 O O . VAL A 1 101 ? -5.492 12.133 3.512 1 98.31 101 VAL A O 1
ATOM 709 N N . THR A 1 102 ? -5.035 13.672 2.033 1 97.62 102 THR A N 1
ATOM 710 C CA . THR A 1 102 ? -6.199 13.414 1.195 1 97.62 102 THR A CA 1
ATOM 711 C C . THR A 1 102 ? -6.105 12.039 0.546 1 97.62 102 THR A C 1
ATOM 713 O O . THR A 1 102 ? -5.027 11.625 0.117 1 97.62 102 THR A O 1
ATOM 716 N N . VAL A 1 103 ? -7.164 11.344 0.511 1 97.56 103 VAL A N 1
ATOM 717 C CA . VAL A 1 103 ? -7.355 10.094 -0.21 1 97.56 103 VAL A CA 1
ATOM 718 C C . VAL A 1 103 ? -8.406 10.281 -1.305 1 97.56 103 VAL A C 1
ATOM 720 O O . VAL A 1 103 ? -9.484 10.82 -1.053 1 97.56 103 VAL A O 1
ATOM 723 N N . PRO A 1 104 ? -8.109 9.828 -2.525 1 97.44 104 PRO A N 1
ATOM 724 C CA . PRO A 1 104 ? -9.062 10.031 -3.621 1 97.44 104 PRO A CA 1
ATOM 725 C C . PRO A 1 104 ? -10.172 8.977 -3.643 1 97.44 104 PRO A C 1
ATOM 727 O O . PRO A 1 104 ? -10.359 8.297 -4.652 1 97.44 104 PRO A O 1
ATOM 730 N N . LEU A 1 105 ? -10.906 8.914 -2.602 1 96.81 105 LEU A N 1
ATOM 731 C CA . LEU A 1 105 ? -12.062 8.023 -2.543 1 96.81 105 LEU A CA 1
ATOM 732 C C . LEU A 1 105 ? -13.172 8.508 -3.461 1 96.81 105 LEU A C 1
ATOM 734 O O . LEU A 1 105 ? -13.414 9.719 -3.566 1 96.81 105 LEU A O 1
ATOM 738 N N . VAL A 1 106 ? -13.789 7.574 -4.125 1 94.31 106 VAL A N 1
ATOM 739 C CA . VAL A 1 106 ? -14.93 7.883 -4.988 1 94.31 106 VAL A CA 1
ATOM 740 C C . VAL A 1 106 ? -16.172 7.141 -4.496 1 94.31 106 VAL A C 1
ATOM 742 O O . VAL A 1 106 ? -16.438 6.012 -4.918 1 94.31 106 VAL A O 1
ATOM 745 N N . PRO A 1 107 ? -16.938 7.793 -3.656 1 93.69 107 PRO A N 1
ATOM 746 C CA . PRO A 1 107 ? -18.188 7.156 -3.207 1 93.69 107 PRO A CA 1
ATOM 747 C C . PRO A 1 107 ? -19.141 6.867 -4.355 1 93.69 107 PRO A C 1
ATOM 749 O O . PRO A 1 107 ? -19.188 7.613 -5.336 1 93.69 107 PRO A O 1
ATOM 752 N N . PRO A 1 108 ? -19.938 5.773 -4.297 1 94.56 108 PRO A N 1
ATOM 753 C CA . PRO A 1 108 ? -20.062 4.879 -3.143 1 94.56 108 PRO A CA 1
ATOM 754 C C . PRO A 1 108 ? -19.047 3.736 -3.164 1 94.56 108 PRO A C 1
ATOM 756 O O . PRO A 1 108 ? -19.031 2.906 -2.252 1 94.56 108 PRO A O 1
ATOM 759 N N . LYS A 1 109 ? -18.125 3.604 -4.16 1 95.62 109 LYS A N 1
ATOM 760 C CA . LYS A 1 109 ? -17.203 2.482 -4.301 1 95.62 109 LYS A CA 1
ATOM 761 C C . LYS A 1 109 ? -15.883 2.758 -3.57 1 95.62 109 LYS A C 1
ATOM 763 O O . LYS A 1 109 ? -14.812 2.688 -4.168 1 95.62 109 LYS A O 1
ATOM 768 N N . VAL A 1 110 ? -15.977 2.916 -2.281 1 97.25 110 VAL A N 1
ATOM 769 C CA . VAL A 1 110 ? -14.828 3.369 -1.496 1 97.25 110 VAL A CA 1
ATOM 770 C C . VAL A 1 110 ? -13.906 2.189 -1.192 1 97.25 110 VAL A C 1
ATOM 772 O O . VAL A 1 110 ? -12.789 2.377 -0.716 1 97.25 110 VAL A O 1
ATOM 775 N N . THR A 1 111 ? -14.367 0.905 -1.543 1 98.38 111 THR A N 1
ATOM 776 C CA . THR A 1 111 ? -13.555 -0.28 -1.291 1 98.38 111 THR A CA 1
ATOM 777 C C . THR A 1 111 ? -12.766 -0.668 -2.537 1 98.38 111 THR A C 1
ATOM 779 O O . THR A 1 111 ? -12.062 -1.682 -2.543 1 98.38 111 THR A O 1
ATOM 782 N N . ARG A 1 112 ? -12.969 0.07 -3.564 1 98.5 112 ARG A N 1
ATOM 783 C CA . ARG A 1 112 ? -12.289 -0.113 -4.84 1 98.5 112 ARG A CA 1
ATOM 784 C C . ARG A 1 112 ? -11.367 1.063 -5.141 1 98.5 112 ARG A C 1
ATOM 786 O O . ARG A 1 112 ? -11.805 2.217 -5.145 1 98.5 112 ARG A O 1
ATOM 793 N N . VAL A 1 113 ? -10.102 0.777 -5.355 1 98.5 113 VAL A N 1
ATOM 794 C CA . VAL A 1 113 ? -9.156 1.845 -5.676 1 98.5 113 VAL A CA 1
ATOM 795 C C . VAL A 1 113 ? -9.555 2.504 -6.996 1 98.5 113 VAL A C 1
ATOM 797 O O . VAL A 1 113 ? -9.82 1.816 -7.984 1 98.5 113 VAL A O 1
ATOM 800 N N . GLN A 1 114 ? -9.648 3.713 -7.023 1 96.31 114 GLN A N 1
ATOM 801 C CA . GLN A 1 114 ? -9.789 4.57 -8.195 1 96.31 114 GLN A CA 1
ATOM 802 C C . GLN A 1 114 ? -8.781 5.715 -8.164 1 96.31 114 GLN A C 1
ATOM 804 O O . GLN A 1 114 ? -8.836 6.574 -7.285 1 96.31 114 GLN A O 1
ATOM 809 N N . LEU A 1 115 ? -7.902 5.715 -9.102 1 97.25 115 LEU A N 1
ATOM 810 C CA . LEU A 1 115 ? -6.824 6.695 -9.102 1 97.25 115 LEU A CA 1
ATOM 811 C C . LEU A 1 115 ? -7.184 7.902 -9.953 1 97.25 115 LEU A C 1
ATOM 813 O O . LEU A 1 115 ? -7.891 7.77 -10.961 1 97.25 115 LEU A O 1
ATOM 817 N N . PRO A 1 116 ? -6.688 9.086 -9.547 1 96.38 116 PRO A N 1
ATOM 818 C CA . PRO A 1 116 ? -6.816 10.234 -10.453 1 96.38 116 PRO A CA 1
ATOM 819 C C . PRO A 1 116 ? -5.895 10.133 -11.664 1 96.38 116 PRO A C 1
ATOM 821 O O . PRO A 1 116 ? -5.062 9.227 -11.742 1 96.38 116 PRO A O 1
ATOM 824 N N . GLU A 1 117 ? -6.055 11.039 -12.602 1 92.56 117 GLU A N 1
ATOM 825 C CA . GLU A 1 117 ? -5.293 11.039 -13.844 1 92.56 117 GLU A CA 1
ATOM 826 C C . GLU A 1 117 ? -3.797 11.156 -13.578 1 92.56 117 GLU A C 1
ATOM 828 O O . GLU A 1 117 ? -2.98 10.641 -14.344 1 92.56 117 GLU A O 1
ATOM 833 N N . THR A 1 118 ? -3.398 11.766 -12.484 1 93.5 118 THR A N 1
ATOM 834 C CA . THR A 1 118 ? -1.995 11.992 -12.164 1 93.5 118 THR A CA 1
ATOM 835 C C . THR A 1 118 ? -1.422 10.812 -11.383 1 93.5 118 THR A C 1
ATOM 837 O O . THR A 1 118 ? -0.291 10.875 -10.891 1 93.5 118 THR A O 1
ATOM 840 N N . ASP A 1 119 ? -2.229 9.672 -11.125 1 95.69 119 ASP A N 1
ATOM 841 C CA . ASP A 1 119 ? -1.871 8.477 -10.367 1 95.69 119 ASP A CA 1
ATOM 842 C C . ASP A 1 119 ? -1.985 8.727 -8.867 1 95.69 119 ASP A C 1
ATOM 844 O O . ASP A 1 119 ? -2.232 7.797 -8.094 1 95.69 119 ASP A O 1
ATOM 848 N N . SER A 1 120 ? -1.802 10.008 -8.453 1 97.88 120 SER A N 1
ATOM 849 C CA . SER A 1 120 ? -1.84 10.445 -7.066 1 97.88 120 SER A CA 1
ATOM 850 C C . SER A 1 120 ? -2.453 11.836 -6.938 1 97.88 120 SER A C 1
ATOM 852 O O . SER A 1 120 ? -2.074 12.75 -7.668 1 97.88 120 SER A O 1
ATOM 854 N N . CYS A 1 121 ? -3.371 11.938 -5.961 1 98.25 121 CYS A N 1
ATOM 855 C CA . CYS A 1 121 ? -3.996 13.242 -5.766 1 98.25 121 CYS A CA 1
ATOM 856 C C . CYS A 1 121 ? -3.02 14.219 -5.125 1 98.25 121 CYS A C 1
ATOM 858 O O . CYS A 1 121 ? -3.096 15.422 -5.371 1 98.25 121 CYS A O 1
ATOM 860 N N . VAL A 1 122 ? -2.018 13.75 -4.348 1 98.75 122 VAL A N 1
ATOM 861 C CA . VAL A 1 122 ? -1.041 14.633 -3.713 1 98.75 122 VAL A CA 1
ATOM 862 C C . VAL A 1 122 ? -0.034 15.117 -4.754 1 98.75 122 VAL A C 1
ATOM 864 O O . VAL A 1 122 ? 0.427 16.266 -4.691 1 98.75 122 VAL A O 1
ATOM 867 N N .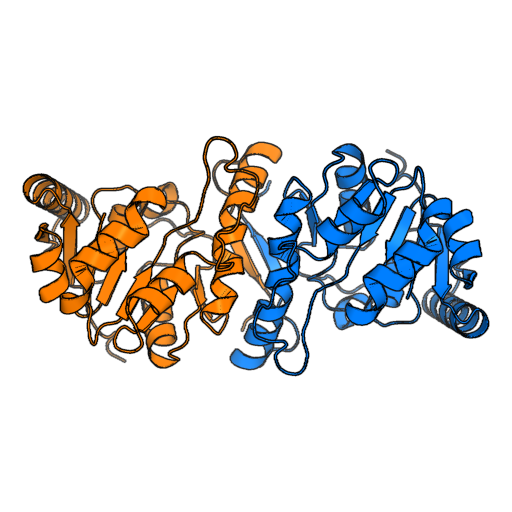 VAL A 1 123 ? 0.299 14.266 -5.719 1 98.56 123 VAL A N 1
ATOM 868 C CA . VAL A 1 123 ? 1.167 14.688 -6.816 1 98.56 123 VAL A CA 1
ATOM 869 C C . VAL A 1 123 ? 0.508 15.82 -7.594 1 98.56 123 VAL A C 1
ATOM 871 O O . VAL A 1 123 ? 1.179 16.766 -8.008 1 98.56 123 VAL A O 1
ATOM 874 N N . ALA A 1 124 ? -0.816 15.719 -7.832 1 98.38 124 ALA A N 1
ATOM 875 C CA . ALA A 1 124 ? -1.552 16.781 -8.508 1 98.38 124 ALA A CA 1
ATOM 876 C C . ALA A 1 124 ? -1.403 18.109 -7.758 1 98.38 124 ALA A C 1
ATOM 878 O O . ALA A 1 124 ? -1.264 19.172 -8.375 1 98.38 124 ALA A O 1
ATOM 879 N N . VAL A 1 125 ? -1.436 18.062 -6.426 1 98.81 125 VAL A N 1
ATOM 880 C CA . VAL A 1 125 ? -1.304 19.234 -5.578 1 98.81 125 VAL A CA 1
ATOM 881 C C . VAL A 1 125 ? 0.082 19.844 -5.758 1 98.81 125 VAL A C 1
ATOM 883 O O . VAL A 1 125 ? 0.211 21.062 -5.934 1 98.81 125 VAL A O 1
ATOM 886 N N . GLN A 1 126 ? 1.155 19 -5.707 1 98.75 126 GLN A N 1
ATOM 887 C CA . GLN A 1 126 ? 2.51 19.5 -5.922 1 98.75 126 GLN A CA 1
ATOM 888 C C . GLN A 1 126 ? 2.631 20.188 -7.281 1 98.75 126 GLN A C 1
ATOM 890 O O . GLN A 1 126 ? 3.227 21.25 -7.391 1 98.75 126 GLN A O 1
ATOM 895 N N . THR A 1 127 ? 2.062 19.547 -8.305 1 97.88 127 THR A N 1
ATOM 896 C CA . THR A 1 127 ? 2.109 20.094 -9.656 1 97.88 127 THR A CA 1
ATOM 897 C C . THR A 1 127 ? 1.436 21.469 -9.703 1 97.88 127 THR A C 1
ATOM 899 O O . THR A 1 127 ? 1.975 22.406 -10.281 1 97.88 127 THR A O 1
ATOM 902 N N . LEU A 1 128 ? 0.334 21.609 -9.102 1 98.19 128 LEU A N 1
ATOM 903 C CA . LEU A 1 128 ? -0.449 22.828 -9.094 1 98.19 128 LEU A CA 1
ATOM 904 C C . LEU A 1 128 ? 0.292 23.953 -8.359 1 98.19 128 LEU A C 1
ATOM 906 O O . LEU A 1 128 ? 0.31 25.094 -8.812 1 98.19 128 LEU A O 1
ATOM 910 N N . LEU A 1 129 ? 0.937 23.609 -7.199 1 98.5 129 LEU A N 1
ATOM 911 C CA . LEU A 1 129 ? 1.496 24.609 -6.297 1 98.5 129 LEU A CA 1
ATOM 912 C C . LEU A 1 129 ? 2.895 25.016 -6.742 1 98.5 129 LEU A C 1
ATOM 914 O O . LEU A 1 129 ? 3.375 26.094 -6.379 1 98.5 129 LEU A O 1
ATOM 918 N N . GLY A 1 130 ? 3.59 24.141 -7.539 1 98 130 GLY A N 1
ATOM 919 C CA . GLY A 1 130 ? 4.953 24.422 -7.965 1 98 130 GLY A CA 1
ATOM 920 C C . GLY A 1 130 ? 5.988 24.078 -6.91 1 98 130 GLY A C 1
ATOM 921 O O . GLY A 1 130 ? 5.648 23.547 -5.852 1 98 130 GLY A O 1
ATOM 922 N N . ASP A 1 131 ? 7.25 24.359 -7.141 1 96.81 131 ASP A N 1
ATOM 923 C CA . ASP A 1 131 ? 8.383 23.891 -6.348 1 96.81 131 ASP A CA 1
ATOM 924 C C . ASP A 1 131 ? 8.562 24.734 -5.094 1 96.81 131 ASP A C 1
ATOM 926 O O . ASP A 1 131 ? 9.328 24.375 -4.199 1 96.81 131 ASP A O 1
ATOM 930 N N . GLY A 1 132 ? 7.852 25.781 -5.012 1 98.12 132 GLY A N 1
ATOM 931 C CA . GLY A 1 132 ? 7.973 26.656 -3.857 1 98.12 132 GLY A CA 1
ATOM 932 C C . GLY A 1 132 ? 7.328 26.094 -2.609 1 98.12 132 GLY A C 1
ATOM 933 O O . GLY A 1 132 ? 7.562 26.578 -1.502 1 98.12 132 GLY A O 1
ATOM 934 N N . VAL A 1 133 ? 6.449 25.156 -2.725 1 98.75 133 VAL A N 1
ATOM 935 C CA . VAL A 1 133 ? 5.809 24.453 -1.62 1 98.75 133 VAL A CA 1
ATOM 936 C C . VAL A 1 133 ? 6.367 23.031 -1.52 1 98.75 133 VAL A C 1
ATOM 938 O O . VAL A 1 133 ? 6.484 22.328 -2.527 1 98.75 133 VAL A O 1
ATOM 941 N N . ARG A 1 134 ? 6.832 22.688 -0.366 1 98.88 134 ARG A N 1
ATOM 942 C CA . ARG A 1 134 ? 7.309 21.328 -0.14 1 98.88 134 ARG A CA 1
ATOM 943 C C . ARG A 1 134 ? 6.172 20.422 0.313 1 98.88 134 ARG A C 1
ATOM 945 O O . ARG A 1 134 ? 5.867 20.344 1.506 1 98.88 134 ARG A O 1
ATOM 952 N N . VAL A 1 135 ? 5.578 19.625 -0.651 1 98.94 135 VAL A N 1
ATOM 953 C CA . VAL A 1 135 ? 4.41 18.797 -0.382 1 98.94 135 VAL A CA 1
ATOM 954 C C . VAL A 1 135 ? 4.859 17.422 0.113 1 98.94 135 VAL A C 1
ATOM 956 O O . VAL A 1 135 ? 5.789 16.828 -0.44 1 98.94 135 VAL A O 1
ATOM 959 N N . VAL A 1 136 ? 4.266 16.938 1.19 1 98.94 136 VAL A N 1
ATOM 960 C CA . VAL A 1 136 ? 4.508 15.617 1.77 1 98.94 136 VAL A CA 1
ATOM 961 C C . VAL A 1 136 ? 3.186 14.883 1.954 1 98.94 136 VAL A C 1
ATOM 963 O O . VAL A 1 136 ? 2.207 15.461 2.438 1 98.94 136 VAL A O 1
ATOM 966 N N . SER A 1 137 ? 3.125 13.672 1.453 1 98.88 137 SER A N 1
ATOM 967 C CA . SER A 1 137 ? 2.01 12.766 1.688 1 98.88 137 SER A CA 1
ATOM 968 C C . SER A 1 137 ? 2.199 11.977 2.98 1 98.88 137 SER A C 1
ATOM 970 O O . SER A 1 137 ? 3.234 11.344 3.18 1 98.88 137 SER A O 1
ATOM 972 N N . ALA A 1 138 ? 1.188 12.047 3.898 1 98.88 138 ALA A N 1
ATOM 973 C CA . ALA A 1 138 ? 1.262 11.32 5.168 1 98.88 138 ALA A CA 1
ATOM 974 C C . ALA A 1 138 ? -0.111 11.234 5.828 1 98.88 138 ALA A C 1
ATOM 976 O O . ALA A 1 138 ? -1.002 12.039 5.527 1 98.88 138 ALA A O 1
ATOM 977 N N . PHE A 1 139 ? -0.356 10.234 6.648 1 98.62 139 PHE A N 1
ATOM 978 C CA . PHE A 1 139 ? -1.453 10.078 7.598 1 98.62 139 PHE A CA 1
ATOM 979 C C . PHE A 1 139 ? -2.727 9.641 6.883 1 98.62 139 PHE A C 1
ATOM 981 O O . PHE A 1 139 ? -3.818 9.703 7.453 1 98.62 139 PHE A O 1
ATOM 988 N N . GLN A 1 140 ? -2.65 9.195 5.598 1 97.31 140 GLN A N 1
ATOM 989 C CA . GLN A 1 140 ? -3.822 8.766 4.844 1 97.31 140 GLN A CA 1
ATOM 990 C C . GLN A 1 140 ? -4.434 7.504 5.453 1 97.31 140 GLN A C 1
ATOM 992 O O . GLN A 1 140 ? -5.637 7.27 5.332 1 97.31 140 GLN A O 1
ATOM 997 N N . ASN A 1 141 ? -3.549 6.742 6.086 1 94.56 141 ASN A N 1
ATOM 998 C CA . ASN A 1 141 ? -3.969 5.391 6.441 1 94.56 141 ASN A CA 1
ATOM 999 C C . ASN A 1 141 ? -4.148 5.234 7.945 1 94.56 141 ASN A C 1
ATOM 1001 O O . ASN A 1 141 ? -4.059 4.129 8.477 1 94.56 141 ASN A O 1
ATOM 1005 N N . VAL A 1 142 ? -4.344 6.293 8.625 1 93.62 142 VAL A N 1
ATOM 1006 C CA . VAL A 1 142 ? -4.559 6.266 10.07 1 93.62 142 VAL A CA 1
ATOM 1007 C C . VAL A 1 142 ? -6.031 6.508 10.383 1 93.62 142 VAL A C 1
ATOM 1009 O O . VAL A 1 142 ? -6.629 7.461 9.875 1 93.62 142 VAL A O 1
ATOM 1012 N N . SER A 1 143 ? -6.602 5.703 11.195 1 90.75 143 SER A N 1
ATOM 1013 C CA . SER A 1 143 ? -8.016 5.785 11.539 1 90.75 143 SER A CA 1
ATOM 1014 C C . SER A 1 143 ? -8.305 7.02 12.391 1 90.75 143 SER A C 1
ATOM 1016 O O . SER A 1 143 ? -7.703 7.211 13.445 1 90.75 143 SER A O 1
ATOM 1018 N N . ALA A 1 144 ? -9.281 7.836 11.938 1 90.31 144 ALA A N 1
ATOM 1019 C CA . ALA A 1 144 ? -9.703 9.023 12.68 1 90.31 144 ALA A CA 1
ATOM 1020 C C . ALA A 1 144 ? -10.211 8.648 14.07 1 90.31 144 ALA A C 1
ATOM 1022 O O . ALA A 1 144 ? -9.992 9.383 15.039 1 90.31 144 ALA A O 1
ATOM 1023 N N . HIS A 1 145 ? -10.836 7.488 14.18 1 90 145 HIS A N 1
ATOM 1024 C CA . HIS A 1 145 ? -11.398 7.02 15.438 1 90 145 HIS A CA 1
ATOM 1025 C C . HIS A 1 145 ? -10.305 6.777 16.484 1 90 145 HIS A C 1
ATOM 1027 O O . HIS A 1 145 ? -10.5 7.051 17.656 1 90 145 HIS A O 1
ATOM 1033 N N . LYS A 1 146 ? -9.164 6.352 15.977 1 91.5 146 LYS A N 1
ATOM 1034 C CA . LYS A 1 146 ? -8.055 6.062 16.875 1 91.5 146 LYS A CA 1
ATOM 1035 C C . LYS A 1 146 ? -7.316 7.34 17.266 1 91.5 146 LYS A C 1
ATOM 1037 O O . LYS A 1 146 ? -6.766 7.43 18.375 1 91.5 146 LYS A O 1
ATOM 1042 N N . LEU A 1 147 ? -7.367 8.312 16.453 1 93.31 147 LEU A N 1
ATOM 1043 C CA . LEU A 1 147 ? -6.684 9.578 16.688 1 93.31 147 LEU A CA 1
ATOM 1044 C C . LEU A 1 147 ? -7.383 10.375 17.797 1 93.31 147 LEU A C 1
ATOM 1046 O O . LEU A 1 147 ? -6.754 11.188 18.469 1 93.31 147 LEU A O 1
ATOM 1050 N N . LYS A 1 148 ? -8.633 10.086 18.016 1 90.44 148 LYS A N 1
ATOM 1051 C CA . LYS A 1 148 ? -9.469 10.875 18.906 1 90.44 148 LYS A CA 1
ATOM 1052 C C . LYS A 1 148 ? -9.031 10.695 20.359 1 90.44 148 LYS A C 1
ATOM 1054 O O . LYS A 1 148 ? -9.25 11.578 21.188 1 90.44 148 LYS A O 1
ATOM 1059 N N . ASP A 1 149 ? -8.531 9.555 20.641 1 91.44 149 ASP A N 1
ATOM 1060 C CA . ASP A 1 149 ? -7.957 9.305 21.969 1 91.44 149 ASP A CA 1
ATOM 1061 C C . ASP A 1 149 ? -6.445 9.508 21.953 1 91.44 149 ASP A C 1
ATOM 1063 O O . ASP A 1 149 ? -5.703 8.648 21.469 1 91.44 149 ASP A O 1
ATOM 1067 N N . PRO A 1 150 ? -6 10.562 22.562 1 88.62 150 PRO A N 1
ATOM 1068 C CA . PRO A 1 150 ? -4.578 10.898 22.422 1 88.62 150 PRO A CA 1
ATOM 1069 C C . PRO A 1 150 ? -3.672 9.93 23.188 1 88.62 150 PRO A C 1
ATOM 1071 O O . PRO A 1 150 ? -2.453 9.945 23 1 88.62 150 PRO A O 1
ATOM 1074 N N . ASP A 1 151 ? -4.23 9.07 24 1 90.5 151 ASP A N 1
ATOM 1075 C CA . ASP A 1 151 ? -3.424 8.125 24.766 1 90.5 151 ASP A CA 1
ATOM 1076 C C . ASP A 1 151 ? -3.473 6.73 24.156 1 90.5 151 ASP A C 1
ATOM 1078 O O . ASP A 1 151 ? -2.76 5.824 24.594 1 90.5 151 ASP A O 1
ATOM 1082 N N . TYR A 1 152 ? -4.293 6.621 23.172 1 91.12 152 TYR A N 1
ATOM 1083 C CA . TYR A 1 152 ? -4.418 5.324 22.516 1 91.12 152 TYR A CA 1
ATOM 1084 C C . TYR A 1 152 ? -3.195 5.027 21.656 1 91.12 152 TYR A C 1
ATOM 1086 O O . TYR A 1 152 ? -2.783 5.855 20.844 1 91.12 152 TYR A O 1
ATOM 1094 N N . ALA A 1 153 ? -2.59 3.859 21.906 1 91.56 153 ALA A N 1
ATOM 1095 C CA . ALA A 1 153 ? -1.477 3.42 21.078 1 91.56 153 ALA A CA 1
ATOM 1096 C C . ALA A 1 153 ? -1.977 2.859 19.75 1 91.56 153 ALA A C 1
ATOM 1098 O O . ALA A 1 153 ? -2.646 1.824 19.719 1 91.56 153 ALA A O 1
ATOM 1099 N N . ILE A 1 154 ? -1.706 3.549 18.703 1 92.69 154 ILE A N 1
ATOM 1100 C CA . ILE A 1 154 ? -2.178 3.156 17.375 1 92.69 154 ILE A CA 1
ATOM 1101 C C . ILE A 1 154 ? -1.159 2.229 16.719 1 92.69 154 ILE A C 1
ATOM 1103 O O . ILE A 1 154 ? -0.012 2.619 16.5 1 92.69 154 ILE A O 1
ATOM 1107 N N . ASP A 1 155 ? -1.56 0.973 16.453 1 94.69 155 ASP A N 1
ATOM 1108 C CA . ASP A 1 155 ? -0.711 -0.008 15.789 1 94.69 155 ASP A CA 1
ATOM 1109 C C . ASP A 1 155 ? -0.807 0.127 14.266 1 94.69 155 ASP A C 1
ATOM 1111 O O . ASP A 1 155 ? -1.308 -0.772 13.586 1 94.69 155 ASP A O 1
ATOM 1115 N N . CYS A 1 156 ? -0.341 1.179 13.742 1 97.25 156 CYS A N 1
ATOM 1116 C CA . CYS A 1 156 ? -0.369 1.516 12.32 1 97.25 156 CYS A CA 1
ATOM 1117 C C . CYS A 1 156 ? 0.75 2.488 11.969 1 97.25 156 CYS A C 1
ATOM 1119 O O . CYS A 1 156 ? 0.881 3.543 12.594 1 97.25 156 CYS A O 1
ATOM 1121 N N . ASP A 1 157 ? 1.589 2.115 11.039 1 98.44 157 ASP A N 1
ATOM 1122 C CA . ASP A 1 157 ? 2.645 3.008 10.57 1 98.44 157 ASP A CA 1
ATOM 1123 C C . ASP A 1 157 ? 2.078 4.105 9.672 1 98.44 157 ASP A C 1
ATOM 1125 O O . ASP A 1 157 ? 1.124 3.873 8.922 1 98.44 157 ASP A O 1
ATOM 1129 N N . VAL A 1 158 ? 2.633 5.316 9.766 1 98.75 158 VAL A N 1
ATOM 1130 C CA . VAL A 1 158 ? 2.365 6.398 8.828 1 98.75 158 VAL A CA 1
ATOM 1131 C C . VAL A 1 158 ? 3.367 6.34 7.672 1 98.75 158 VAL A C 1
ATOM 1133 O O . VAL A 1 158 ? 4.574 6.477 7.887 1 98.75 158 VAL A O 1
ATOM 1136 N N . LEU A 1 159 ? 2.912 6.117 6.473 1 98.88 159 LEU A N 1
ATOM 1137 C CA . LEU A 1 159 ? 3.775 6.129 5.297 1 98.88 159 LEU A CA 1
ATOM 1138 C C . LEU A 1 159 ? 3.982 7.551 4.789 1 98.88 159 LEU A C 1
ATOM 1140 O O . LEU A 1 159 ? 3.016 8.258 4.512 1 98.88 159 LEU A O 1
ATOM 1144 N N . VAL A 1 160 ? 5.238 7.969 4.723 1 98.94 160 VAL A N 1
ATOM 1145 C CA . VAL A 1 160 ? 5.574 9.352 4.418 1 98.94 160 VAL A CA 1
ATOM 1146 C C . VAL A 1 160 ? 6.297 9.43 3.072 1 98.94 160 VAL A C 1
ATOM 1148 O O . VAL A 1 160 ? 7.348 8.805 2.891 1 98.94 160 VAL A O 1
ATOM 1151 N N . ALA A 1 161 ? 5.766 10.148 2.115 1 98.94 161 ALA A N 1
ATOM 1152 C CA . ALA A 1 161 ? 6.344 10.328 0.787 1 98.94 161 ALA A CA 1
ATOM 1153 C C . ALA A 1 161 ? 6.465 11.805 0.437 1 98.94 161 ALA A C 1
ATOM 1155 O O . ALA A 1 161 ? 5.574 12.602 0.753 1 98.94 161 ALA A O 1
ATOM 1156 N N . GLY A 1 162 ? 7.504 12.234 -0.179 1 98.88 162 GLY A N 1
ATOM 1157 C CA . GLY A 1 162 ? 7.77 13.594 -0.602 1 98.88 162 GLY A CA 1
ATOM 1158 C C . GLY A 1 162 ? 9.094 13.742 -1.332 1 98.88 162 GLY A C 1
ATOM 1159 O O . GLY A 1 162 ? 10 12.93 -1.158 1 98.88 162 GLY A O 1
ATOM 1160 N N . ASP A 1 163 ? 9.203 14.805 -2.123 1 98.69 163 ASP A N 1
ATOM 1161 C CA . ASP A 1 163 ? 10.398 14.977 -2.938 1 98.69 163 ASP A CA 1
ATOM 1162 C C . ASP A 1 163 ? 11.508 15.664 -2.146 1 98.69 163 ASP A C 1
ATOM 1164 O O . ASP A 1 163 ? 12.68 15.594 -2.52 1 98.69 163 ASP A O 1
ATOM 1168 N N . ASP A 1 164 ? 11.156 16.375 -1.128 1 98.75 164 ASP A N 1
ATOM 1169 C CA . ASP A 1 164 ? 12.133 17.062 -0.281 1 98.75 164 ASP A CA 1
ATOM 1170 C C . ASP A 1 164 ? 12.5 16.203 0.931 1 98.75 164 ASP A C 1
ATOM 1172 O O . ASP A 1 164 ? 11.656 15.938 1.785 1 98.75 164 ASP A O 1
ATOM 1176 N N . LYS A 1 165 ? 13.742 15.828 0.989 1 98.44 165 LYS A N 1
ATOM 1177 C CA . LYS A 1 165 ? 14.219 14.906 2.02 1 98.44 165 LYS A CA 1
ATOM 1178 C C . LYS A 1 165 ? 14.039 15.508 3.412 1 98.44 165 LYS A C 1
ATOM 1180 O O . LYS A 1 165 ? 13.617 14.812 4.34 1 98.44 165 LYS A O 1
ATOM 1185 N N . GLU A 1 166 ? 14.312 16.719 3.562 1 98.44 166 GLU A N 1
ATOM 1186 C CA . GLU A 1 166 ? 14.195 17.375 4.863 1 98.44 166 GLU A CA 1
ATOM 1187 C C . GLU A 1 166 ? 12.742 17.5 5.293 1 98.44 166 GLU A C 1
ATOM 1189 O O . GLU A 1 166 ? 12.422 17.344 6.477 1 98.44 166 GLU A O 1
ATOM 1194 N N . ALA A 1 167 ? 11.898 17.812 4.34 1 98.75 167 ALA A N 1
ATOM 1195 C CA . ALA A 1 167 ? 10.469 17.875 4.645 1 98.75 167 ALA A CA 1
ATOM 1196 C C . ALA A 1 167 ? 9.945 16.516 5.102 1 98.75 167 ALA A C 1
ATOM 1198 O O . ALA A 1 167 ? 9.18 16.438 6.066 1 98.75 167 ALA A O 1
ATOM 1199 N N . ARG A 1 168 ? 10.352 15.445 4.418 1 98.88 168 ARG A N 1
ATOM 1200 C CA . ARG A 1 168 ? 9.938 14.109 4.84 1 98.88 168 ARG A CA 1
ATOM 1201 C C . ARG A 1 168 ? 10.383 13.828 6.27 1 98.88 168 ARG A C 1
ATOM 1203 O O . ARG A 1 168 ? 9.609 13.305 7.078 1 98.88 168 ARG A O 1
ATOM 1210 N N . ALA A 1 169 ? 11.617 14.18 6.613 1 98.75 169 ALA A N 1
ATOM 1211 C CA . ALA A 1 169 ? 12.148 13.953 7.957 1 98.75 169 ALA A CA 1
ATOM 1212 C C . ALA A 1 169 ? 11.32 14.695 9.008 1 98.75 169 ALA A C 1
ATOM 1214 O O . ALA A 1 169 ? 11.008 14.141 10.062 1 98.75 169 ALA A O 1
ATOM 1215 N N . THR A 1 170 ? 11.023 15.898 8.68 1 98.75 170 THR A N 1
ATOM 1216 C CA . THR A 1 170 ? 10.195 16.703 9.57 1 98.75 170 THR A CA 1
ATOM 1217 C C . THR A 1 170 ? 8.836 16.047 9.797 1 98.75 170 THR A C 1
ATOM 1219 O O . THR A 1 170 ? 8.375 15.953 10.938 1 98.75 170 THR A O 1
ATOM 1222 N N . VAL A 1 171 ? 8.227 15.547 8.758 1 98.88 171 VAL A N 1
ATOM 1223 C CA . VAL A 1 171 ? 6.891 14.961 8.844 1 98.88 171 VAL A CA 1
ATOM 1224 C C . VAL A 1 171 ? 6.961 13.617 9.57 1 98.88 171 VAL A C 1
ATOM 1226 O O . VAL A 1 171 ? 6.059 13.273 10.336 1 98.88 171 VAL A O 1
ATOM 1229 N N . MET A 1 172 ? 8.023 12.859 9.375 1 98.75 172 MET A N 1
ATOM 1230 C CA . MET A 1 172 ? 8.227 11.641 10.148 1 98.75 172 MET A CA 1
ATOM 1231 C C . MET A 1 172 ? 8.281 11.938 11.641 1 98.75 172 MET A C 1
ATOM 1233 O O . MET A 1 172 ? 7.688 11.219 12.445 1 98.75 172 MET A O 1
ATOM 1237 N N . GLN A 1 173 ? 8.977 12.977 12.008 1 98.56 173 GLN A N 1
ATOM 1238 C CA . GLN A 1 173 ? 9.039 13.359 13.414 1 98.56 173 GLN A CA 1
ATOM 1239 C C . GLN A 1 173 ? 7.664 13.781 13.93 1 98.56 173 GLN A C 1
ATOM 1241 O O . GLN A 1 173 ? 7.312 13.492 15.07 1 98.56 173 GLN A O 1
ATOM 1246 N N . LEU A 1 174 ? 6.906 14.461 13.094 1 98.62 174 LEU A N 1
ATOM 1247 C CA . LEU A 1 174 ? 5.559 14.852 13.5 1 98.62 174 LEU A CA 1
ATOM 1248 C C . LEU A 1 174 ? 4.688 13.617 13.734 1 98.62 174 LEU A C 1
ATOM 1250 O O . LEU A 1 174 ? 3.812 13.625 14.602 1 98.62 174 LEU A O 1
ATOM 1254 N N . ALA A 1 175 ? 4.887 12.547 12.906 1 98.44 175 ALA A N 1
ATOM 1255 C CA . ALA A 1 175 ? 4.195 11.289 13.18 1 98.44 175 ALA A CA 1
ATOM 1256 C C . ALA A 1 175 ? 4.551 10.758 14.562 1 98.44 175 ALA A C 1
ATOM 1258 O O . ALA A 1 175 ? 3.668 10.352 15.328 1 98.44 175 ALA A O 1
ATOM 1259 N N . VAL A 1 176 ? 5.812 10.789 14.945 1 97.56 176 VAL A N 1
ATOM 1260 C CA . VAL A 1 176 ? 6.273 10.352 16.266 1 97.56 176 VAL A CA 1
ATOM 1261 C C . VAL A 1 176 ? 5.625 11.203 17.344 1 97.56 176 VAL A C 1
ATOM 1263 O O . VAL A 1 176 ? 5.133 10.68 18.344 1 97.56 176 VAL A O 1
ATOM 1266 N N . ASP A 1 177 ? 5.609 12.516 17.094 1 97.31 177 ASP A N 1
ATOM 1267 C CA . ASP A 1 177 ? 5.039 13.445 18.062 1 97.31 177 ASP A CA 1
ATOM 1268 C C . ASP A 1 177 ? 3.547 13.18 18.25 1 97.31 177 ASP A C 1
ATOM 1270 O O . ASP A 1 177 ? 2.986 13.516 19.297 1 97.31 177 ASP A O 1
ATOM 1274 N N . ALA A 1 178 ? 2.883 12.594 17.281 1 96.94 178 ALA A N 1
ATOM 1275 C CA . ALA A 1 178 ? 1.464 12.258 17.359 1 96.94 178 ALA A CA 1
ATOM 1276 C C . ALA A 1 178 ? 1.268 10.852 17.922 1 96.94 178 ALA A C 1
ATOM 1278 O O . ALA A 1 178 ? 0.141 10.352 17.984 1 96.94 178 ALA A O 1
ATOM 1279 N N . GLY A 1 179 ? 2.344 10.18 18.281 1 96.44 179 GLY A N 1
ATOM 1280 C CA . GLY A 1 179 ? 2.262 8.859 18.891 1 96.44 179 GLY A CA 1
ATOM 1281 C C . GLY A 1 179 ? 2.301 7.73 17.891 1 96.44 179 GLY A C 1
ATOM 1282 O O . GLY A 1 179 ? 1.852 6.617 18.172 1 96.44 179 GLY A O 1
ATOM 1283 N N . LEU A 1 180 ? 2.773 7.973 16.703 1 97.19 180 LEU A N 1
ATOM 1284 C CA . LEU A 1 180 ? 2.84 6.98 15.641 1 97.19 180 LEU A CA 1
ATOM 1285 C C . LEU A 1 180 ? 4.273 6.789 15.164 1 97.19 180 LEU A C 1
ATOM 1287 O O . LEU A 1 180 ? 5.18 7.504 15.602 1 97.19 180 LEU A O 1
ATOM 1291 N N . ARG A 1 181 ? 4.484 5.832 14.391 1 97.44 181 ARG A N 1
ATOM 1292 C CA . ARG A 1 181 ? 5.77 5.641 13.719 1 97.44 181 ARG A CA 1
ATOM 1293 C C . ARG A 1 181 ? 5.699 6.078 12.266 1 97.44 181 ARG A C 1
ATOM 1295 O O . ARG A 1 181 ? 4.828 5.629 11.516 1 97.44 181 ARG A O 1
ATOM 1302 N N . GLY A 1 182 ? 6.531 7.043 11.867 1 98.5 182 GLY A N 1
ATOM 1303 C CA . GLY A 1 182 ? 6.633 7.465 10.484 1 98.5 182 GLY A CA 1
ATOM 1304 C C . GLY A 1 182 ? 7.66 6.672 9.695 1 98.5 182 GLY A C 1
ATOM 1305 O O . GLY A 1 182 ? 8.781 6.469 10.156 1 98.5 182 GLY A O 1
ATOM 1306 N N . ILE A 1 183 ? 7.273 6.188 8.547 1 98.88 183 ILE A N 1
ATOM 1307 C CA . ILE A 1 183 ? 8.156 5.406 7.688 1 98.88 183 ILE A CA 1
ATOM 1308 C C . ILE A 1 183 ? 8.414 6.168 6.391 1 98.88 183 ILE A C 1
ATOM 1310 O O . ILE A 1 183 ? 7.477 6.547 5.688 1 98.88 183 ILE A O 1
ATOM 1314 N N . ASP A 1 184 ? 9.672 6.449 6.082 1 98.88 184 ASP A N 1
ATOM 1315 C CA . ASP A 1 184 ? 10.039 7.082 4.82 1 98.88 184 ASP A CA 1
ATOM 1316 C C . ASP A 1 184 ? 9.828 6.129 3.645 1 98.88 184 ASP A C 1
ATOM 1318 O O . ASP A 1 184 ? 10.469 5.078 3.57 1 98.88 184 ASP A O 1
ATOM 1322 N N . ILE A 1 185 ? 8.93 6.52 2.75 1 98.88 185 ILE A N 1
ATOM 1323 C CA . ILE A 1 185 ? 8.719 5.621 1.619 1 98.88 185 ILE A CA 1
ATOM 1324 C C . ILE A 1 185 ? 9.164 6.305 0.328 1 98.88 185 ILE A C 1
ATOM 1326 O O . ILE A 1 185 ? 8.812 5.859 -0.769 1 98.88 185 ILE A O 1
ATOM 1330 N N . GLY A 1 186 ? 9.82 7.398 0.407 1 98.81 186 GLY A N 1
ATOM 1331 C CA . GLY A 1 186 ? 10.555 7.926 -0.734 1 98.81 186 GLY A CA 1
ATOM 1332 C C . GLY A 1 186 ? 9.844 9.078 -1.414 1 98.81 186 GLY A C 1
ATOM 1333 O O . GLY A 1 186 ? 9.258 9.938 -0.747 1 98.81 186 GLY A O 1
ATOM 1334 N N . PRO A 1 187 ? 10 9.234 -2.795 1 98.81 187 PRO A N 1
ATOM 1335 C CA . PRO A 1 187 ? 9.484 10.391 -3.539 1 98.81 187 PRO A CA 1
ATOM 1336 C C . PRO A 1 187 ? 7.961 10.508 -3.469 1 98.81 187 PRO A C 1
ATOM 1338 O O . PRO A 1 187 ? 7.281 9.531 -3.131 1 98.81 187 PRO A O 1
ATOM 1341 N N . LEU A 1 188 ? 7.52 11.688 -3.846 1 98.81 188 LEU A N 1
ATOM 1342 C CA . LEU A 1 188 ? 6.098 12.008 -3.76 1 98.81 188 LEU A CA 1
ATOM 1343 C C . LEU A 1 188 ? 5.273 11.039 -4.605 1 98.81 188 LEU A C 1
ATOM 1345 O O . LEU A 1 188 ? 4.148 10.695 -4.246 1 98.81 188 LEU A O 1
ATOM 1349 N N . ALA A 1 189 ? 5.852 10.531 -5.707 1 98.62 189 ALA A N 1
ATOM 1350 C CA . ALA A 1 189 ? 5.172 9.578 -6.582 1 98.62 189 ALA A CA 1
ATOM 1351 C C . ALA A 1 189 ? 4.738 8.336 -5.809 1 98.62 189 ALA A C 1
ATOM 1353 O O . ALA A 1 189 ? 3.729 7.715 -6.141 1 98.62 189 ALA A O 1
ATOM 1354 N N . ASN A 1 190 ? 5.453 8.008 -4.699 1 98.88 190 ASN A N 1
ATOM 1355 C CA . ASN A 1 190 ? 5.16 6.812 -3.92 1 98.88 190 ASN A CA 1
ATOM 1356 C C . ASN A 1 190 ? 3.928 7.008 -3.041 1 98.88 190 ASN A C 1
ATOM 1358 O O . ASN A 1 190 ? 3.453 6.059 -2.412 1 98.88 190 ASN A O 1
ATOM 1362 N N . SER A 1 191 ? 3.322 8.211 -3.076 1 98.75 191 SER A N 1
ATOM 1363 C CA . SER A 1 191 ? 2.107 8.492 -2.314 1 98.75 191 SER A CA 1
ATOM 1364 C C . SER A 1 191 ? 0.962 7.582 -2.754 1 98.75 191 SER A C 1
ATOM 1366 O O . SER A 1 191 ? 0.031 7.336 -1.986 1 98.75 191 SER A O 1
ATOM 1368 N N . VAL A 1 192 ? 1.028 7.07 -3.992 1 98.62 192 VAL A N 1
ATOM 1369 C CA . VAL A 1 192 ? -0.019 6.195 -4.512 1 98.62 192 VAL A CA 1
ATOM 1370 C C . VAL A 1 192 ? -0.198 4.992 -3.59 1 98.62 192 VAL A C 1
ATOM 1372 O O . VAL A 1 192 ? -1.309 4.484 -3.434 1 98.62 192 VAL A O 1
ATOM 1375 N N . VAL A 1 193 ? 0.842 4.586 -2.855 1 98.69 193 VAL A N 1
ATOM 1376 C CA . VAL A 1 193 ? 0.79 3.443 -1.951 1 98.69 193 VAL A CA 1
ATOM 1377 C C . VAL A 1 193 ? -0.209 3.715 -0.829 1 98.69 193 VAL A C 1
ATOM 1379 O O . VAL A 1 193 ? -1.19 2.986 -0.672 1 98.69 193 VAL A O 1
ATOM 1382 N N . SER A 1 194 ? -0.017 4.805 -0.101 1 98.44 194 SER A N 1
ATOM 1383 C CA . SER A 1 194 ? -0.879 5.117 1.035 1 98.44 194 SER A CA 1
ATOM 1384 C C . SER A 1 194 ? -2.271 5.531 0.574 1 98.44 194 SER A C 1
ATOM 1386 O O . SER A 1 194 ? -3.268 5.223 1.23 1 98.44 194 SER A O 1
ATOM 1388 N N . GLU A 1 195 ? -2.359 6.258 -0.559 1 98.44 195 GLU A N 1
ATOM 1389 C CA . GLU A 1 195 ? -3.645 6.695 -1.098 1 98.44 195 GLU A CA 1
ATOM 1390 C C . GLU A 1 195 ? -4.508 5.5 -1.496 1 98.44 195 GLU A C 1
ATOM 1392 O O . GLU A 1 195 ? -5.711 5.48 -1.227 1 98.44 195 GLU A O 1
ATOM 1397 N N . SER A 1 196 ? -3.91 4.496 -2.127 1 98.5 196 SER A N 1
ATOM 1398 C CA . SER A 1 196 ? -4.664 3.324 -2.557 1 98.5 196 SER A CA 1
ATOM 1399 C C . SER A 1 196 ? -4.91 2.369 -1.394 1 98.5 196 SER A C 1
ATOM 1401 O O . SER A 1 196 ? -5.945 1.704 -1.337 1 98.5 196 SER A O 1
ATOM 1403 N N . LEU A 1 197 ? -4.008 2.336 -0.469 1 98.56 197 LEU A N 1
ATOM 1404 C CA . LEU A 1 197 ? -4.086 1.452 0.688 1 98.56 197 LEU A CA 1
ATOM 1405 C C . LEU A 1 197 ? -5.363 1.703 1.482 1 98.56 197 LEU A C 1
ATOM 1407 O O . LEU A 1 197 ? -5.941 0.773 2.049 1 98.56 197 LEU A O 1
ATOM 1411 N N . THR A 1 198 ? -5.855 2.934 1.463 1 97.81 198 THR A N 1
ATOM 1412 C CA . THR A 1 198 ? -7.043 3.275 2.238 1 97.81 198 THR A CA 1
ATOM 1413 C C . THR A 1 198 ? -8.25 2.475 1.759 1 97.81 198 THR A C 1
ATOM 1415 O O . THR A 1 198 ? -8.977 1.894 2.568 1 97.81 198 THR A O 1
ATOM 1418 N N . SER A 1 199 ? -8.484 2.381 0.439 1 98.44 199 SER A N 1
ATOM 1419 C CA . SER A 1 199 ? -9.578 1.57 -0.093 1 98.44 199 SER A CA 1
ATOM 1420 C C . SER A 1 199 ? -9.422 0.106 0.307 1 98.44 199 SER A C 1
ATOM 1422 O O . SER A 1 199 ? -10.406 -0.556 0.648 1 98.44 199 SER A O 1
ATOM 1424 N N . ALA A 1 200 ? -8.195 -0.398 0.279 1 98.62 200 ALA A N 1
ATOM 1425 C CA . ALA A 1 200 ? -7.934 -1.779 0.669 1 98.62 200 ALA A CA 1
ATOM 1426 C C . ALA A 1 200 ? -8.234 -2 2.148 1 98.62 200 ALA A C 1
ATOM 1428 O O . ALA A 1 200 ? -8.797 -3.033 2.525 1 98.62 200 ALA A O 1
ATOM 1429 N N . LEU A 1 201 ? -7.852 -1.042 2.998 1 98.56 201 LEU A N 1
ATOM 1430 C CA . LEU A 1 201 ? -8.109 -1.156 4.43 1 98.56 201 LEU A CA 1
ATOM 1431 C C . LEU A 1 201 ? -9.602 -1.122 4.715 1 98.56 201 LEU A C 1
ATOM 1433 O O . LEU A 1 201 ? -10.086 -1.824 5.609 1 98.56 201 LEU A O 1
ATOM 1437 N N . ILE A 1 202 ? -10.32 -0.27 3.967 1 98.19 202 ILE A N 1
ATOM 1438 C CA . ILE A 1 202 ? -11.773 -0.246 4.121 1 98.19 202 ILE A CA 1
ATOM 1439 C C . ILE A 1 202 ? -12.352 -1.602 3.727 1 98.19 202 ILE A C 1
ATOM 1441 O O . ILE A 1 202 ? -13.234 -2.129 4.41 1 98.19 202 ILE A O 1
ATOM 1445 N N . TRP A 1 203 ? -11.891 -2.193 2.635 1 98.69 203 TRP A N 1
ATOM 1446 C CA . TRP A 1 203 ? -12.312 -3.537 2.252 1 98.69 203 TRP A CA 1
ATOM 1447 C C . TRP A 1 203 ? -12.016 -4.539 3.363 1 98.69 203 TRP A C 1
ATOM 1449 O O . TRP A 1 203 ? -12.875 -5.344 3.727 1 98.69 203 TRP A O 1
ATOM 1459 N N . ILE A 1 204 ? -10.82 -4.5 3.879 1 98.69 204 ILE A N 1
ATOM 1460 C CA . ILE A 1 204 ? -10.383 -5.418 4.926 1 98.69 204 ILE A CA 1
ATOM 1461 C C . ILE A 1 204 ? -11.328 -5.316 6.125 1 98.69 204 ILE A C 1
ATOM 1463 O O . ILE A 1 204 ? -11.75 -6.336 6.676 1 98.69 204 ILE A O 1
ATOM 1467 N N . ASN A 1 205 ? -11.602 -4.074 6.531 1 98.06 205 ASN A N 1
ATOM 1468 C CA . ASN A 1 205 ? -12.516 -3.875 7.652 1 98.06 205 ASN A CA 1
ATOM 1469 C C . ASN A 1 205 ? -13.859 -4.566 7.414 1 98.06 205 ASN A C 1
ATOM 1471 O O . ASN A 1 205 ? -14.375 -5.25 8.297 1 98.06 205 ASN A O 1
ATOM 1475 N N . LYS A 1 206 ? -14.383 -4.375 6.227 1 98 206 LYS A N 1
ATOM 1476 C CA . LYS A 1 206 ? -15.68 -4.961 5.887 1 98 206 LYS A CA 1
ATOM 1477 C C . LYS A 1 206 ? -15.586 -6.48 5.777 1 98 206 LYS A C 1
ATOM 1479 O O . LYS A 1 206 ? -16.422 -7.199 6.32 1 98 206 LYS A O 1
ATOM 1484 N N . PHE A 1 207 ? -14.594 -6.996 5.098 1 98.25 207 PHE A N 1
ATOM 1485 C CA . PHE A 1 207 ? -14.43 -8.414 4.789 1 98.25 207 PHE A CA 1
ATOM 1486 C C . PHE A 1 207 ? -14.188 -9.219 6.062 1 98.25 207 PHE A C 1
ATOM 1488 O O . PHE A 1 207 ? -14.773 -10.281 6.25 1 98.25 207 PHE A O 1
ATOM 1495 N N . TYR A 1 208 ? -13.383 -8.695 6.953 1 98.06 208 TYR A N 1
ATOM 1496 C CA . TYR A 1 208 ? -13.008 -9.422 8.156 1 98.06 208 TYR A CA 1
ATOM 1497 C C . TYR A 1 208 ? -13.852 -8.977 9.344 1 98.06 208 TYR A C 1
ATOM 1499 O O . TYR A 1 208 ? -13.664 -9.461 10.469 1 98.06 208 TYR A O 1
ATOM 1507 N N . LYS A 1 209 ? -14.75 -8.055 9.164 1 97.38 209 LYS A N 1
ATOM 1508 C CA . LYS A 1 209 ? -15.688 -7.559 10.172 1 97.38 209 LYS A CA 1
ATOM 1509 C C . LYS A 1 209 ? -14.945 -7.031 11.398 1 97.38 209 LYS A C 1
ATOM 1511 O O . LYS A 1 209 ? -15.227 -7.441 12.531 1 97.38 209 LYS A O 1
ATOM 1516 N N . ILE A 1 210 ? -13.984 -6.141 11.148 1 96.06 210 ILE A N 1
ATOM 1517 C CA . ILE A 1 210 ? -13.227 -5.488 12.203 1 96.06 210 ILE A CA 1
ATOM 1518 C C . ILE A 1 210 ? -13.375 -3.973 12.086 1 96.06 210 ILE A C 1
ATOM 1520 O O . ILE A 1 210 ? -13.711 -3.457 11.016 1 96.06 210 ILE A O 1
ATOM 1524 N N . PRO A 1 211 ? -13.156 -3.26 13.133 1 92.5 211 PRO A N 1
ATOM 1525 C CA . PRO A 1 211 ? -13.453 -1.826 13.117 1 92.5 211 PRO A CA 1
ATOM 1526 C C . PRO A 1 211 ? -12.398 -1.012 12.375 1 92.5 211 PRO A C 1
ATOM 1528 O O . PRO A 1 211 ? -12.727 -0.025 11.711 1 92.5 211 PRO A O 1
ATOM 1531 N N . ASP A 1 212 ? -11.109 -1.42 12.555 1 93.81 212 ASP A N 1
ATOM 1532 C CA . ASP A 1 212 ? -10.078 -0.555 12 1 93.81 212 ASP A CA 1
ATOM 1533 C C . ASP A 1 212 ? -8.773 -1.324 11.789 1 93.81 212 ASP A C 1
ATOM 1535 O O . ASP A 1 212 ? -8 -1.508 12.734 1 93.81 212 ASP A O 1
ATOM 1539 N N . ALA A 1 213 ? -8.531 -1.646 10.562 1 96.94 213 ALA A N 1
ATOM 1540 C CA . ALA A 1 213 ? -7.25 -2.256 10.203 1 96.94 213 ALA A CA 1
ATOM 1541 C C . ALA A 1 213 ? -6.176 -1.193 10 1 96.94 213 ALA A C 1
ATOM 1543 O O . ALA A 1 213 ? -6.484 -0.029 9.734 1 96.94 213 ALA A O 1
ATOM 1544 N N . GLY A 1 214 ? -4.93 -1.496 10.266 1 97.5 214 GLY A N 1
ATOM 1545 C CA . GLY A 1 214 ? -3.766 -0.676 9.977 1 97.5 214 GLY A CA 1
ATOM 1546 C C . GLY A 1 214 ? -2.654 -1.443 9.281 1 97.5 214 GLY A C 1
ATOM 1547 O O . GLY A 1 214 ? -2.85 -2.586 8.859 1 97.5 214 GLY A O 1
ATOM 1548 N N . VAL A 1 215 ? -1.55 -0.801 9.07 1 98.44 215 VAL A N 1
ATOM 1549 C CA . VAL A 1 215 ? -0.405 -1.428 8.414 1 98.44 215 VAL A CA 1
ATOM 1550 C C . VAL A 1 215 ? 0.852 -1.209 9.258 1 98.44 215 VAL A C 1
ATOM 1552 O O . VAL A 1 215 ? 1.03 -0.144 9.852 1 98.44 215 VAL A O 1
ATOM 1555 N N . ARG A 1 216 ? 1.698 -2.186 9.312 1 98.06 216 ARG A N 1
ATOM 1556 C CA . ARG A 1 216 ? 3.023 -2.102 9.914 1 98.06 216 ARG A CA 1
ATOM 1557 C C . ARG A 1 216 ? 4.098 -2.59 8.953 1 98.06 216 ARG A C 1
ATOM 1559 O O . ARG A 1 216 ? 3.932 -3.625 8.305 1 98.06 216 ARG A O 1
ATOM 1566 N N . ILE A 1 217 ? 5.109 -1.818 8.828 1 98.44 217 ILE A N 1
ATOM 1567 C CA . ILE A 1 217 ? 6.277 -2.275 8.078 1 98.44 217 ILE A CA 1
ATOM 1568 C C . ILE A 1 217 ? 7.156 -3.146 8.977 1 98.44 217 ILE A C 1
ATOM 1570 O O . ILE A 1 217 ? 7.465 -2.77 10.109 1 98.44 217 ILE A O 1
ATOM 1574 N N . THR A 1 218 ? 7.48 -4.309 8.516 1 97.62 218 THR A N 1
ATOM 1575 C CA . THR A 1 218 ? 8.305 -5.246 9.273 1 97.62 218 THR A CA 1
ATOM 1576 C C . THR A 1 218 ? 9.75 -5.207 8.797 1 97.62 218 THR A C 1
ATOM 1578 O O . THR A 1 218 ? 10.039 -4.684 7.715 1 97.62 218 THR A O 1
ATOM 1581 N N . GLY A 1 219 ? 10.656 -5.723 9.602 1 95.31 219 GLY A N 1
ATOM 1582 C CA . GLY A 1 219 ? 12.062 -5.824 9.234 1 95.31 219 GLY A CA 1
ATOM 1583 C C . GLY A 1 219 ? 12.859 -4.586 9.586 1 95.31 219 GLY A C 1
ATOM 1584 O O . GLY A 1 219 ? 14.039 -4.488 9.242 1 95.31 219 GLY A O 1
ATOM 1585 N N . LEU A 1 220 ? 12.211 -3.635 10.203 1 95.19 220 LEU A N 1
ATOM 1586 C CA . LEU A 1 220 ? 12.883 -2.393 10.562 1 95.19 220 LEU A CA 1
ATOM 1587 C C . LEU A 1 220 ? 13.633 -2.541 11.883 1 95.19 220 LEU A C 1
ATOM 1589 O O . LEU A 1 220 ? 13.281 -3.391 12.711 1 95.19 220 LEU A O 1
ATOM 1593 N N . PRO A 1 221 ? 14.75 -1.725 12.102 1 84.06 221 PRO A N 1
ATOM 1594 C CA . PRO A 1 221 ? 15.492 -1.767 13.359 1 84.06 221 PRO A CA 1
ATOM 1595 C C . PRO A 1 221 ? 14.617 -1.419 14.57 1 84.06 221 PRO A C 1
ATOM 1597 O O . PRO A 1 221 ? 13.617 -0.703 14.43 1 84.06 221 PRO A O 1
ATOM 1600 N N . MET B 1 1 ? -10.25 -30.5 8.039 1 36.78 1 MET B N 1
ATOM 1601 C CA . MET B 1 1 ? -10.758 -30.422 6.676 1 36.78 1 MET B CA 1
ATOM 1602 C C . MET B 1 1 ? -9.633 -30.609 5.66 1 36.78 1 MET B C 1
ATOM 1604 O O . MET B 1 1 ? -8.578 -29.984 5.777 1 36.78 1 MET B O 1
ATOM 1608 N N . THR B 1 2 ? -9.5 -31.75 5.031 1 46.94 2 THR B N 1
ATOM 1609 C CA . THR B 1 2 ? -8.367 -32.188 4.219 1 46.94 2 THR B CA 1
ATOM 1610 C C . THR B 1 2 ? -7.918 -31.078 3.275 1 46.94 2 THR B C 1
ATOM 1612 O O . THR B 1 2 ? -8.727 -30.516 2.535 1 46.94 2 THR B O 1
ATOM 1615 N N . ALA B 1 3 ? -6.852 -30.422 3.576 1 66.44 3 ALA B N 1
ATOM 1616 C CA . ALA B 1 3 ? -6.363 -29.312 2.773 1 66.44 3 ALA B CA 1
ATOM 1617 C C . ALA B 1 3 ? -6.359 -29.656 1.288 1 66.44 3 ALA B C 1
ATOM 1619 O O . ALA B 1 3 ? -5.941 -30.75 0.904 1 66.44 3 ALA B O 1
ATOM 1620 N N . THR B 1 4 ? -7.223 -29.016 0.327 1 89 4 THR B N 1
ATOM 1621 C CA . THR B 1 4 ? -7.301 -29.219 -1.114 1 89 4 THR B CA 1
ATOM 1622 C C . THR B 1 4 ? -5.918 -29.156 -1.749 1 89 4 THR B C 1
ATOM 1624 O O . THR B 1 4 ? -5.16 -28.219 -1.511 1 89 4 THR B O 1
ATOM 1627 N N . ILE B 1 5 ? -5.504 -30.297 -2.377 1 95.19 5 ILE B N 1
ATOM 1628 C CA . ILE B 1 5 ? -4.242 -30.359 -3.104 1 95.19 5 ILE B CA 1
ATOM 1629 C C . ILE B 1 5 ? -4.469 -29.984 -4.566 1 95.19 5 ILE B C 1
ATOM 1631 O O . ILE B 1 5 ? -5.352 -30.531 -5.227 1 95.19 5 ILE B O 1
ATOM 1635 N N . HIS B 1 6 ? -3.619 -29 -5.059 1 97.62 6 HIS B N 1
ATOM 1636 C CA . HIS B 1 6 ? -3.744 -28.516 -6.426 1 97.62 6 HIS B CA 1
ATOM 1637 C C . HIS B 1 6 ? -2.549 -28.922 -7.273 1 97.62 6 HIS B C 1
ATOM 1639 O O . HIS B 1 6 ? -1.517 -29.344 -6.738 1 97.62 6 HIS B O 1
ATOM 1645 N N . THR B 1 7 ? -2.811 -28.984 -8.602 1 98.38 7 THR B N 1
ATOM 1646 C CA . THR B 1 7 ? -1.705 -28.938 -9.547 1 98.38 7 THR B CA 1
ATOM 1647 C C . THR B 1 7 ? -1.388 -27.5 -9.938 1 98.38 7 THR B C 1
ATOM 1649 O O . THR B 1 7 ? -2.203 -26.828 -10.578 1 98.38 7 THR B O 1
ATOM 1652 N N . ILE B 1 8 ? -0.181 -27.016 -9.492 1 98.81 8 ILE B N 1
ATOM 1653 C CA . ILE B 1 8 ? 0.214 -25.625 -9.672 1 98.81 8 ILE B CA 1
ATOM 1654 C C . ILE B 1 8 ? 1.336 -25.531 -10.703 1 98.81 8 ILE B C 1
ATOM 1656 O O . ILE B 1 8 ? 2.385 -26.156 -10.547 1 98.81 8 ILE B O 1
ATOM 1660 N N . CYS B 1 9 ? 1.117 -24.859 -11.781 1 98.94 9 CYS B N 1
ATOM 1661 C CA . CYS B 1 9 ? 2.16 -24.594 -12.758 1 98.94 9 CYS B CA 1
ATOM 1662 C C . CYS B 1 9 ? 2.746 -23.203 -12.555 1 98.94 9 CYS B C 1
ATOM 1664 O O . CYS B 1 9 ? 2.023 -22.203 -12.609 1 98.94 9 CYS B O 1
ATOM 1666 N N . VAL B 1 10 ? 4.039 -23.109 -12.305 1 98.88 10 VAL B N 1
ATOM 1667 C CA . VAL B 1 10 ? 4.73 -21.844 -12.102 1 98.88 10 VAL B CA 1
ATOM 1668 C C . VAL B 1 10 ? 5.473 -21.438 -13.383 1 98.88 10 VAL B C 1
ATOM 1670 O O . VAL B 1 10 ? 6.559 -21.953 -13.656 1 98.88 10 VAL B O 1
ATOM 1673 N N . VAL B 1 11 ? 4.863 -20.516 -14.141 1 98.75 11 VAL B N 1
ATOM 1674 C CA . VAL B 1 11 ? 5.469 -19.984 -15.359 1 98.75 11 VAL B CA 1
ATOM 1675 C C . VAL B 1 11 ? 6.551 -18.969 -15 1 98.75 11 VAL B C 1
ATOM 1677 O O . VAL B 1 11 ? 6.297 -18.016 -14.258 1 98.75 11 VAL B O 1
ATOM 1680 N N . GLY B 1 12 ? 7.719 -19.094 -15.578 1 95.75 12 GLY B N 1
ATOM 1681 C CA . GLY B 1 12 ? 8.867 -18.344 -15.086 1 95.75 12 GLY B CA 1
ATOM 1682 C C . GLY B 1 12 ? 9.406 -18.891 -13.781 1 95.75 12 GLY B C 1
ATOM 1683 O O . GLY B 1 12 ? 9.969 -18.125 -12.977 1 95.75 12 GLY B O 1
ATOM 1684 N N . GLY B 1 13 ? 9.203 -20.141 -13.57 1 94.75 13 GLY B N 1
ATOM 1685 C CA . GLY B 1 13 ? 9.477 -20.766 -12.289 1 94.75 13 GLY B CA 1
ATOM 1686 C C . GLY B 1 13 ? 10.953 -21.047 -12.07 1 94.75 13 GLY B C 1
ATOM 1687 O O . GLY B 1 13 ? 11.352 -21.5 -10.992 1 94.75 13 GLY B O 1
ATOM 1688 N N . THR B 1 14 ? 11.773 -20.766 -13.062 1 93.88 14 THR B N 1
ATOM 1689 C CA . THR B 1 14 ? 13.211 -20.984 -12.922 1 93.88 14 THR B CA 1
ATOM 1690 C C . THR B 1 14 ? 13.859 -19.828 -12.18 1 93.88 14 THR B C 1
ATOM 1692 O O . THR B 1 14 ? 15.016 -19.922 -11.742 1 93.88 14 THR B O 1
ATOM 1695 N N . GLY B 1 15 ? 13.141 -18.766 -11.984 1 93 15 GLY B N 1
ATOM 1696 C CA . GLY B 1 15 ? 13.664 -17.625 -11.258 1 93 15 GLY B CA 1
ATOM 1697 C C . GLY B 1 15 ? 13.508 -17.766 -9.75 1 93 15 GLY B C 1
ATOM 1698 O O . GLY B 1 15 ? 12.859 -18.688 -9.266 1 93 15 GLY B O 1
ATOM 1699 N N . ALA B 1 16 ? 14.07 -16.812 -8.992 1 93.44 16 ALA B N 1
ATOM 1700 C CA . ALA B 1 16 ? 14.156 -16.859 -7.531 1 93.44 16 ALA B CA 1
ATOM 1701 C C . ALA B 1 16 ? 12.766 -16.828 -6.902 1 93.44 16 ALA B C 1
ATOM 1703 O O . ALA B 1 16 ? 12.453 -17.641 -6.031 1 93.44 16 ALA B O 1
ATOM 1704 N N . GLU B 1 17 ? 11.93 -15.898 -7.344 1 95.25 17 GLU B N 1
ATOM 1705 C CA . GLU B 1 17 ? 10.586 -15.75 -6.777 1 95.25 17 GLU B CA 1
ATOM 1706 C C . GLU B 1 17 ? 9.734 -16.984 -7.062 1 95.25 17 GLU B C 1
ATOM 1708 O O . GLU B 1 17 ? 9.172 -17.578 -6.141 1 95.25 17 GLU B O 1
ATOM 1713 N N . GLY B 1 18 ? 9.68 -17.406 -8.383 1 96.81 18 GLY B N 1
ATOM 1714 C CA . GLY B 1 18 ? 8.898 -18.562 -8.773 1 96.81 18 GLY B CA 1
ATOM 1715 C C . GLY B 1 18 ? 9.406 -19.859 -8.156 1 96.81 18 GLY B C 1
ATOM 1716 O O . GLY B 1 18 ? 8.617 -20.672 -7.688 1 96.81 18 GLY B O 1
ATOM 1717 N N . GLY B 1 19 ? 10.695 -20 -8.164 1 96.25 19 GLY B N 1
ATOM 1718 C CA . GLY B 1 19 ? 11.297 -21.188 -7.566 1 96.25 19 GLY B CA 1
ATOM 1719 C C . GLY B 1 19 ? 11.039 -21.297 -6.074 1 96.25 19 GLY B C 1
ATOM 1720 O O . GLY B 1 19 ? 10.797 -22.391 -5.562 1 96.25 19 GLY B O 1
ATOM 1721 N N . GLY B 1 20 ? 11.117 -20.172 -5.352 1 96.56 20 GLY B N 1
ATOM 1722 C CA . GLY B 1 20 ? 10.844 -20.156 -3.922 1 96.56 20 GLY B CA 1
ATOM 1723 C C . GLY B 1 20 ? 9.414 -20.531 -3.586 1 96.56 20 GLY B C 1
ATOM 1724 O O . GLY B 1 20 ? 9.172 -21.328 -2.668 1 96.56 20 GLY B O 1
ATOM 1725 N N . LEU B 1 21 ? 8.469 -20 -4.332 1 97.75 21 LEU B N 1
ATOM 1726 C CA . LEU B 1 21 ? 7.062 -20.344 -4.133 1 97.75 21 LEU B CA 1
ATOM 1727 C C . LEU B 1 21 ? 6.809 -21.812 -4.457 1 97.75 21 LEU B C 1
ATOM 1729 O O . LEU B 1 21 ? 6.129 -22.516 -3.699 1 97.75 21 LEU B O 1
ATOM 1733 N N . ALA B 1 22 ? 7.363 -22.266 -5.547 1 97.56 22 ALA B N 1
ATOM 1734 C CA . ALA B 1 22 ? 7.242 -23.672 -5.953 1 97.56 22 ALA B CA 1
ATOM 1735 C C . ALA B 1 22 ? 7.758 -24.609 -4.863 1 97.56 22 ALA B C 1
ATOM 1737 O O . ALA B 1 22 ? 7.109 -25.594 -4.531 1 97.56 22 ALA B O 1
ATOM 1738 N N . LEU B 1 23 ? 8.914 -24.266 -4.301 1 96.75 23 LEU B N 1
ATOM 1739 C CA . LEU B 1 23 ? 9.539 -25.062 -3.244 1 96.75 23 LEU B CA 1
ATOM 1740 C C . LEU B 1 23 ? 8.602 -25.203 -2.051 1 96.75 23 LEU B C 1
ATOM 1742 O O . LEU B 1 23 ? 8.398 -26.312 -1.543 1 96.75 23 LEU B O 1
ATOM 1746 N N . ARG B 1 24 ? 7.996 -24.156 -1.63 1 97.06 24 ARG B N 1
ATOM 1747 C CA . ARG B 1 24 ? 7.145 -24.156 -0.445 1 97.06 24 ARG B CA 1
ATOM 1748 C C . ARG B 1 24 ? 5.844 -24.906 -0.705 1 97.06 24 ARG B C 1
ATOM 1750 O O . ARG B 1 24 ? 5.359 -25.625 0.161 1 97.06 24 ARG B O 1
ATOM 1757 N N . TRP B 1 25 ? 5.266 -24.688 -1.896 1 97.19 25 TRP B N 1
ATOM 1758 C CA . TRP B 1 25 ? 4.035 -25.406 -2.232 1 97.19 25 TRP B CA 1
ATOM 1759 C C . TRP B 1 25 ? 4.297 -26.906 -2.371 1 97.19 25 TRP B C 1
ATOM 1761 O O . TRP B 1 25 ? 3.482 -27.719 -1.943 1 97.19 25 TRP B O 1
ATOM 1771 N N . ALA B 1 26 ? 5.406 -27.281 -2.984 1 96.94 26 ALA B N 1
ATOM 1772 C CA . ALA B 1 26 ? 5.773 -28.688 -3.08 1 96.94 26 ALA B CA 1
ATOM 1773 C C . ALA B 1 26 ? 5.965 -29.297 -1.696 1 96.94 26 ALA B C 1
ATOM 1775 O O . ALA B 1 26 ? 5.508 -30.406 -1.435 1 96.94 2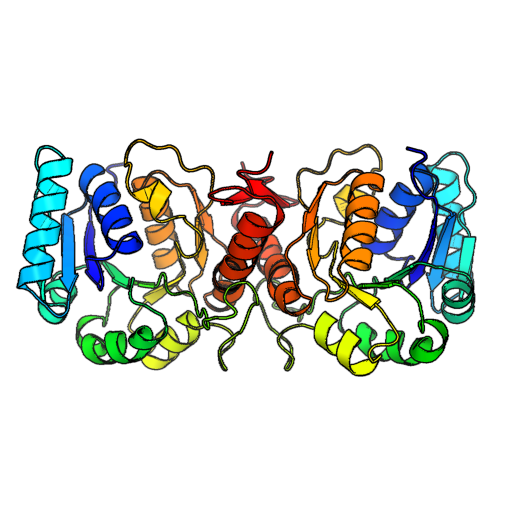6 ALA B O 1
ATOM 1776 N N . LYS B 1 27 ? 6.625 -28.594 -0.827 1 95.81 27 LYS B N 1
ATOM 1777 C CA . LYS B 1 27 ? 6.828 -29.047 0.542 1 95.81 27 LYS B CA 1
ATOM 1778 C C . LYS B 1 27 ? 5.496 -29.297 1.244 1 95.81 27 LYS B C 1
ATOM 1780 O O . LYS B 1 27 ? 5.363 -30.266 2.008 1 95.81 27 LYS B O 1
ATOM 1785 N N . HIS B 1 28 ? 4.586 -28.375 1.019 1 95.5 28 HIS B N 1
ATOM 1786 C CA . HIS B 1 28 ? 3.268 -28.5 1.631 1 95.5 28 HIS B CA 1
ATOM 1787 C C . HIS B 1 28 ? 2.531 -29.734 1.098 1 95.5 28 HIS B C 1
ATOM 1789 O O . HIS B 1 28 ? 1.65 -30.266 1.771 1 95.5 28 HIS B O 1
ATOM 1795 N N . GLY B 1 29 ? 2.82 -30.109 -0.219 1 95.81 29 GLY B N 1
ATOM 1796 C CA . GLY B 1 29 ? 2.217 -31.328 -0.745 1 95.81 29 GLY B CA 1
ATOM 1797 C C . GLY B 1 29 ? 1.469 -31.109 -2.045 1 95.81 29 GLY B C 1
ATOM 1798 O O . GLY B 1 29 ? 0.895 -32.031 -2.604 1 95.81 29 GLY B O 1
ATOM 1799 N N . HIS B 1 30 ? 1.476 -29.875 -2.578 1 97.38 30 HIS B N 1
ATOM 1800 C CA . HIS B 1 30 ? 0.88 -29.625 -3.887 1 97.38 30 HIS B CA 1
ATOM 1801 C C . HIS B 1 30 ? 1.706 -30.266 -4.996 1 97.38 30 HIS B C 1
ATOM 1803 O O . HIS B 1 30 ? 2.914 -30.469 -4.844 1 97.38 30 HIS B O 1
ATOM 1809 N N . ARG B 1 31 ? 1.028 -30.688 -6.074 1 97.44 31 ARG B N 1
ATOM 1810 C CA . ARG B 1 31 ? 1.76 -31.016 -7.293 1 97.44 31 ARG B CA 1
ATOM 1811 C C . ARG B 1 31 ? 2.242 -29.75 -8 1 97.44 31 ARG B C 1
ATOM 1813 O O . ARG B 1 31 ? 1.441 -28.875 -8.328 1 97.44 31 ARG B O 1
ATOM 1820 N N . VAL B 1 32 ? 3.549 -29.672 -8.211 1 98.38 32 VAL B N 1
ATOM 1821 C CA . VAL B 1 32 ? 4.098 -28.438 -8.773 1 98.38 32 VAL B CA 1
ATOM 1822 C C . VAL B 1 32 ? 4.781 -28.75 -10.109 1 98.38 32 VAL B C 1
ATOM 1824 O O . VAL B 1 32 ? 5.531 -29.719 -10.219 1 98.38 32 VAL B O 1
ATOM 1827 N N . ILE B 1 33 ? 4.488 -27.969 -11.109 1 98.75 33 ILE B N 1
ATOM 1828 C CA . ILE B 1 33 ? 5.148 -27.984 -12.414 1 98.75 33 ILE B CA 1
ATOM 1829 C C . ILE B 1 33 ? 5.914 -26.688 -12.617 1 98.75 33 ILE B C 1
ATOM 1831 O O . ILE B 1 33 ? 5.312 -25.609 -12.664 1 98.75 33 ILE B O 1
ATOM 1835 N N . ILE B 1 34 ? 7.266 -26.781 -12.672 1 98.62 34 ILE B N 1
ATOM 1836 C CA . ILE B 1 34 ? 8.07 -25.641 -13.07 1 98.62 34 ILE B CA 1
ATOM 1837 C C . ILE B 1 34 ? 8.047 -25.484 -14.586 1 98.62 34 ILE B C 1
ATOM 1839 O O . ILE B 1 34 ? 8.406 -26.406 -15.312 1 98.62 34 ILE B O 1
ATOM 1843 N N . ALA B 1 35 ? 7.637 -24.312 -15.008 1 98.56 35 ALA B N 1
ATOM 1844 C CA . ALA B 1 35 ? 7.488 -24.125 -16.453 1 98.56 35 ALA B CA 1
ATOM 1845 C C . ALA B 1 35 ? 8.383 -22.984 -16.938 1 98.56 35 ALA B C 1
ATOM 1847 O O . ALA B 1 35 ? 8.555 -21.984 -16.25 1 98.56 35 ALA B O 1
ATOM 1848 N N . SER B 1 36 ? 8.93 -23.156 -18.047 1 96.75 36 SER B N 1
ATOM 1849 C CA . SER B 1 36 ? 9.734 -22.156 -18.734 1 96.75 36 SER B CA 1
ATOM 1850 C C . SER B 1 36 ? 9.672 -22.344 -20.25 1 96.75 36 SER B C 1
ATOM 1852 O O . SER B 1 36 ? 9.227 -23.375 -20.734 1 96.75 36 SER B O 1
ATOM 1854 N N . ARG B 1 37 ? 10.031 -21.328 -21 1 92.81 37 ARG B N 1
ATOM 1855 C CA . ARG B 1 37 ? 10.172 -21.469 -22.453 1 92.81 37 ARG B CA 1
ATOM 1856 C C . ARG B 1 37 ? 11.203 -22.531 -22.812 1 92.81 37 ARG B C 1
ATOM 1858 O O . ARG B 1 37 ? 11.078 -23.203 -23.828 1 92.81 37 ARG B O 1
ATOM 1865 N N . ASP B 1 38 ? 12.133 -22.578 -21.922 1 94.75 38 ASP B N 1
ATOM 1866 C CA . ASP B 1 38 ? 13.18 -23.594 -22.062 1 94.75 38 ASP B CA 1
ATOM 1867 C C . ASP B 1 38 ? 12.883 -24.812 -21.188 1 94.75 38 ASP B C 1
ATOM 1869 O O . ASP B 1 38 ? 13.188 -24.797 -20 1 94.75 38 ASP B O 1
ATOM 1873 N N . ALA B 1 39 ? 12.477 -25.922 -21.828 1 95.38 39 ALA B N 1
ATOM 1874 C CA . ALA B 1 39 ? 12.031 -27.109 -21.094 1 95.38 39 ALA B CA 1
ATOM 1875 C C . ALA B 1 39 ? 13.188 -27.734 -20.312 1 95.38 39 ALA B C 1
ATOM 1877 O O . ALA B 1 39 ? 12.992 -28.266 -19.219 1 95.38 39 ALA B O 1
ATOM 1878 N N . ALA B 1 40 ? 14.312 -27.688 -20.875 1 97 40 ALA B N 1
ATOM 1879 C CA . ALA B 1 40 ? 15.477 -28.266 -20.219 1 97 40 ALA B CA 1
ATOM 1880 C C . ALA B 1 40 ? 15.828 -27.5 -18.953 1 97 40 ALA B C 1
ATOM 1882 O O . ALA B 1 40 ? 16.172 -28.109 -17.938 1 97 40 ALA B O 1
ATOM 1883 N N . LYS B 1 41 ? 15.734 -26.188 -19.016 1 96.75 41 LYS B N 1
ATOM 1884 C CA . LYS B 1 41 ? 15.961 -25.375 -17.828 1 96.75 41 LYS B CA 1
ATOM 1885 C C . LYS B 1 41 ? 14.906 -25.656 -16.766 1 96.75 41 LYS B C 1
ATOM 1887 O O . LYS B 1 41 ? 15.219 -25.703 -15.57 1 96.75 41 LYS B O 1
ATOM 1892 N N . ALA B 1 42 ? 13.688 -25.828 -17.219 1 98 42 ALA B N 1
ATOM 1893 C CA . ALA B 1 42 ? 12.594 -26.125 -16.297 1 98 42 ALA B CA 1
ATOM 1894 C C . ALA B 1 42 ? 12.82 -27.453 -15.594 1 98 42 ALA B C 1
ATOM 1896 O O . ALA B 1 42 ? 12.617 -27.562 -14.383 1 98 42 ALA B O 1
ATOM 1897 N N . LYS B 1 43 ? 13.234 -28.453 -16.359 1 97.5 43 LYS B N 1
ATOM 1898 C CA . LYS B 1 43 ? 13.5 -29.766 -15.781 1 97.5 43 LYS B CA 1
ATOM 1899 C C . LYS B 1 43 ? 14.633 -29.703 -14.766 1 97.5 43 LYS B C 1
ATOM 1901 O O . LYS B 1 43 ? 14.539 -30.297 -13.688 1 97.5 43 LYS B O 1
ATOM 1906 N N . ALA B 1 44 ? 15.648 -29 -15.102 1 97.69 44 ALA B N 1
ATOM 1907 C CA . ALA B 1 44 ? 16.781 -28.828 -14.188 1 97.69 44 ALA B CA 1
ATOM 1908 C C . ALA B 1 44 ? 16.344 -28.156 -12.883 1 97.69 44 ALA B C 1
ATOM 1910 O O . ALA B 1 44 ? 16.75 -28.562 -11.797 1 97.69 44 ALA B O 1
ATOM 1911 N N . ALA B 1 45 ? 15.539 -27.125 -13.039 1 97.25 45 ALA B N 1
ATOM 1912 C CA . ALA B 1 45 ? 15.031 -26.422 -11.867 1 97.25 45 ALA B CA 1
ATOM 1913 C C . ALA B 1 45 ? 14.164 -27.328 -11 1 97.25 45 ALA B C 1
ATOM 1915 O O . ALA B 1 45 ? 14.242 -27.297 -9.773 1 97.25 45 ALA B O 1
ATOM 1916 N N . ALA B 1 46 ? 13.328 -28.125 -11.625 1 97.81 46 ALA B N 1
ATOM 1917 C CA . ALA B 1 46 ? 12.484 -29.062 -10.906 1 97.81 46 ALA B CA 1
ATOM 1918 C C . ALA B 1 46 ? 13.336 -30.094 -10.164 1 97.81 46 ALA B C 1
ATOM 1920 O O . ALA B 1 46 ? 13.031 -30.453 -9.016 1 97.81 46 ALA B O 1
ATOM 1921 N N . ASP B 1 47 ? 14.375 -30.562 -10.82 1 96.88 47 ASP B N 1
ATOM 1922 C CA . ASP B 1 47 ? 15.281 -31.531 -10.203 1 96.88 47 ASP B CA 1
ATOM 1923 C C . ASP B 1 47 ? 15.969 -30.938 -8.977 1 96.88 47 ASP B C 1
ATOM 1925 O O . ASP B 1 47 ? 16.109 -31.594 -7.949 1 96.88 47 ASP B O 1
ATOM 1929 N N . GLU B 1 48 ? 16.391 -29.734 -9.141 1 96.12 48 GLU B N 1
ATOM 1930 C CA . GLU B 1 48 ? 17.016 -29.047 -8.016 1 96.12 48 GLU B CA 1
ATOM 1931 C C . GLU B 1 48 ? 16.047 -28.906 -6.848 1 96.12 48 GLU B C 1
ATOM 1933 O O . GLU B 1 48 ? 16.438 -29.094 -5.688 1 96.12 48 GLU B O 1
ATOM 1938 N N . LEU B 1 49 ? 14.875 -28.516 -7.156 1 96.12 49 LEU B N 1
ATOM 1939 C CA . LEU B 1 49 ? 13.828 -28.359 -6.148 1 96.12 49 LEU B CA 1
ATOM 1940 C C . LEU B 1 49 ? 13.594 -29.688 -5.414 1 96.12 49 LEU B C 1
ATOM 1942 O O . LEU B 1 49 ? 13.547 -29.703 -4.184 1 96.12 49 LEU B O 1
ATOM 1946 N N . ASN B 1 50 ? 13.453 -30.766 -6.098 1 96.69 50 ASN B N 1
ATOM 1947 C CA . ASN B 1 50 ? 13.266 -32.094 -5.508 1 96.69 50 ASN B CA 1
ATOM 1948 C C . ASN B 1 50 ? 14.445 -32.5 -4.625 1 96.69 50 ASN B C 1
ATOM 1950 O O . ASN B 1 50 ? 14.258 -33.062 -3.555 1 96.69 50 ASN B O 1
ATOM 1954 N N . ALA B 1 51 ? 15.617 -32.188 -5.109 1 95.62 51 ALA B N 1
ATOM 1955 C CA . ALA B 1 51 ? 16.812 -32.469 -4.332 1 95.62 51 ALA B CA 1
ATOM 1956 C C . ALA B 1 51 ? 16.812 -31.719 -3.004 1 95.62 51 ALA B C 1
ATOM 1958 O O . ALA B 1 51 ? 17.172 -32.281 -1.966 1 95.62 51 ALA B O 1
ATOM 1959 N N . ARG B 1 52 ? 16.422 -30.484 -3.047 1 93.69 52 ARG B N 1
ATOM 1960 C CA . ARG B 1 52 ? 16.375 -29.672 -1.844 1 93.69 52 ARG B CA 1
ATOM 1961 C C . ARG B 1 52 ? 15.359 -30.219 -0.846 1 93.69 52 ARG B C 1
ATOM 1963 O O . ARG B 1 52 ? 15.547 -30.109 0.366 1 93.69 52 ARG B O 1
ATOM 1970 N N . LEU B 1 53 ? 14.312 -30.828 -1.291 1 94.19 53 LEU B N 1
ATOM 1971 C CA . LEU B 1 53 ? 13.242 -31.344 -0.437 1 94.19 53 LEU B CA 1
ATOM 1972 C C . LEU B 1 53 ? 13.531 -32.75 0.012 1 94.19 53 LEU B C 1
ATOM 1974 O O . LEU B 1 53 ? 12.828 -33.312 0.866 1 94.19 53 LEU B O 1
ATOM 1978 N N . GLY B 1 54 ? 14.648 -33.312 -0.466 1 91.38 54 GLY B N 1
ATOM 1979 C CA . GLY B 1 54 ? 14.977 -34.688 -0.147 1 91.38 54 GLY B CA 1
ATOM 1980 C C . GLY B 1 54 ? 14.047 -35.688 -0.793 1 91.38 54 GLY B C 1
ATOM 1981 O O . GLY B 1 54 ? 13.812 -36.781 -0.248 1 91.38 54 GLY B O 1
ATOM 1982 N N . GLY B 1 55 ? 13.414 -35.156 -1.778 1 84.62 55 GLY B N 1
ATOM 1983 C CA . GLY B 1 55 ? 12.398 -35.906 -2.512 1 84.62 55 GLY B CA 1
ATOM 1984 C C . GLY B 1 55 ? 11.297 -35 -3.062 1 84.62 55 GLY B C 1
ATOM 1985 O O . GLY B 1 55 ? 11.367 -33.781 -2.953 1 84.62 55 GLY B O 1
ATOM 1986 N N . GLY B 1 56 ? 10.594 -35.594 -3.891 1 80.31 56 GLY B N 1
ATOM 1987 C CA . GLY B 1 56 ? 9.477 -34.812 -4.426 1 80.31 56 GLY B CA 1
ATOM 1988 C C . GLY B 1 56 ? 9.156 -35.156 -5.871 1 80.31 56 GLY B C 1
ATOM 1989 O O . GLY B 1 56 ? 9.875 -35.938 -6.504 1 80.31 56 GLY B O 1
ATOM 1990 N N . THR B 1 57 ? 8.055 -34.5 -6.234 1 87 57 THR B N 1
ATOM 1991 C CA . THR B 1 57 ? 7.547 -34.906 -7.547 1 87 57 THR B CA 1
ATOM 1992 C C . THR B 1 57 ? 7.355 -33.656 -8.438 1 87 57 THR B C 1
ATOM 1994 O O . THR B 1 57 ? 6.539 -33.688 -9.359 1 87 57 THR B O 1
ATOM 1997 N N . ALA B 1 58 ? 8.094 -32.625 -8.008 1 96.19 58 ALA B N 1
ATOM 1998 C CA . ALA B 1 58 ? 8.008 -31.469 -8.906 1 96.19 58 ALA B CA 1
ATOM 1999 C C . ALA B 1 58 ? 8.477 -31.844 -10.312 1 96.19 58 ALA B C 1
ATOM 2001 O O . ALA B 1 58 ? 9.445 -32.594 -10.477 1 96.19 58 ALA B O 1
ATOM 2002 N N . GLU B 1 59 ? 7.891 -31.297 -11.297 1 97.94 59 GLU B N 1
ATOM 2003 C CA . GLU B 1 59 ? 8.203 -31.594 -12.688 1 97.94 59 GLU B CA 1
ATOM 2004 C C . GLU B 1 59 ? 8.555 -30.328 -13.461 1 97.94 59 GLU B C 1
ATOM 2006 O O . GLU B 1 59 ? 8.188 -29.219 -13.055 1 97.94 59 GLU B O 1
ATOM 2011 N N . GLY B 1 60 ? 9.344 -30.547 -14.469 1 98.25 60 GLY B N 1
ATOM 2012 C CA . GLY B 1 60 ? 9.641 -29.469 -15.398 1 98.25 60 GLY B CA 1
ATOM 2013 C C . GLY B 1 60 ? 8.961 -29.641 -16.75 1 98.25 60 GLY B C 1
ATOM 2014 O O . GLY B 1 60 ? 8.828 -30.766 -17.234 1 98.25 60 GLY B O 1
ATOM 2015 N N . ALA B 1 61 ? 8.508 -28.594 -17.328 1 98.38 61 ALA B N 1
ATOM 2016 C CA . ALA B 1 61 ? 7.875 -28.641 -18.641 1 98.38 61 ALA B CA 1
ATOM 2017 C C . ALA B 1 61 ? 8.008 -27.312 -19.375 1 98.38 61 ALA B C 1
ATOM 2019 O O . ALA B 1 61 ? 8.406 -26.312 -18.781 1 98.38 61 ALA B O 1
ATOM 2020 N N . ASP B 1 62 ? 7.766 -27.375 -20.688 1 97.88 62 ASP B N 1
ATOM 2021 C CA . ASP B 1 62 ? 7.539 -26.109 -21.359 1 97.88 62 ASP B CA 1
ATOM 2022 C C . ASP B 1 62 ? 6.242 -25.453 -20.891 1 97.88 62 ASP B C 1
ATOM 2024 O O . ASP B 1 62 ? 5.336 -26.141 -20.406 1 97.88 62 ASP B O 1
ATOM 2028 N N . SER B 1 63 ? 6.137 -24.141 -21.094 1 98.19 63 SER B N 1
ATOM 2029 C CA . SER B 1 63 ? 5.047 -23.375 -20.5 1 98.19 63 SER B CA 1
ATOM 2030 C C . SER B 1 63 ? 3.691 -23.859 -20.984 1 98.19 63 SER B C 1
ATOM 2032 O O . SER B 1 63 ? 2.771 -24.062 -20.188 1 98.19 63 SER B O 1
ATOM 2034 N N . ALA B 1 64 ? 3.539 -24.078 -22.266 1 97.62 64 ALA B N 1
ATOM 2035 C CA . ALA B 1 64 ? 2.25 -24.484 -22.828 1 97.62 64 ALA B CA 1
ATOM 2036 C C . ALA B 1 64 ? 1.782 -25.812 -22.25 1 97.62 64 ALA B C 1
ATOM 2038 O O . ALA B 1 64 ? 0.637 -25.938 -21.797 1 97.62 64 ALA B O 1
ATOM 2039 N N . SER B 1 65 ? 2.648 -26.812 -22.188 1 97.88 65 SER B N 1
ATOM 2040 C CA . SER B 1 65 ? 2.324 -28.125 -21.656 1 97.88 65 SER B CA 1
ATOM 2041 C C . SER B 1 65 ? 2.031 -28.062 -20.156 1 97.88 65 SER B C 1
ATOM 2043 O O . SER B 1 65 ? 1.079 -28.688 -19.688 1 97.88 65 SER B O 1
ATOM 2045 N N . GLY B 1 66 ? 2.908 -27.344 -19.422 1 98.44 66 GLY B N 1
ATOM 2046 C CA . GLY B 1 66 ? 2.701 -27.188 -17.984 1 98.44 66 GLY B CA 1
ATOM 2047 C C . GLY B 1 66 ? 1.376 -26.547 -17.641 1 98.44 66 GLY B C 1
ATOM 2048 O O . GLY B 1 66 ? 0.651 -27.031 -16.766 1 98.44 66 GLY B O 1
ATOM 2049 N N . VAL B 1 67 ? 1.047 -25.453 -18.344 1 98.81 67 VAL B N 1
ATOM 2050 C CA . VAL B 1 67 ? -0.188 -24.703 -18.094 1 98.81 67 VAL B CA 1
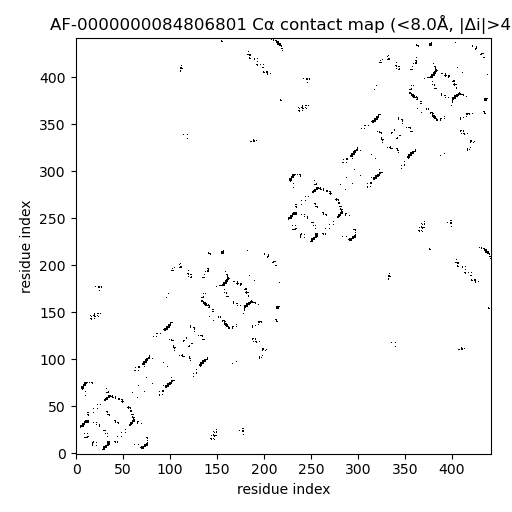ATOM 2051 C C . VAL B 1 67 ? -1.391 -25.594 -18.422 1 98.81 67 VAL B C 1
ATOM 2053 O O . VAL B 1 67 ? -2.387 -25.594 -17.703 1 98.81 67 VAL B O 1
ATOM 2056 N N . ALA B 1 68 ? -1.317 -26.328 -19.5 1 98.25 68 ALA B N 1
ATOM 2057 C CA . ALA B 1 68 ? -2.422 -27.188 -19.906 1 98.25 68 ALA B CA 1
ATOM 2058 C C . ALA B 1 68 ? -2.748 -28.219 -18.828 1 98.25 68 ALA B C 1
ATOM 2060 O O . ALA B 1 68 ? -3.912 -28.578 -18.641 1 98.25 68 ALA B O 1
ATOM 2061 N N . GLU B 1 69 ? -1.842 -28.656 -18.078 1 97.69 69 GLU B N 1
ATOM 2062 C CA . GLU B 1 69 ? -1.997 -29.719 -17.109 1 97.69 69 GLU B CA 1
ATOM 2063 C C . GLU B 1 69 ? -2.453 -29.172 -15.758 1 97.69 69 GLU B C 1
ATOM 2065 O O . GLU B 1 69 ? -2.975 -29.922 -14.922 1 97.69 69 GLU B O 1
ATOM 2070 N N . ALA B 1 70 ? -2.291 -27.938 -15.492 1 98.44 70 ALA B N 1
ATOM 2071 C CA . ALA B 1 70 ? -2.457 -27.359 -14.164 1 98.44 70 ALA B CA 1
ATOM 2072 C C . ALA B 1 70 ? -3.885 -26.875 -13.953 1 98.44 70 ALA B C 1
ATOM 2074 O O . ALA B 1 70 ? -4.594 -26.562 -14.922 1 98.44 70 ALA B O 1
ATOM 2075 N N . ASP B 1 71 ? -4.293 -26.75 -12.711 1 96.44 71 ASP B N 1
ATOM 2076 C CA . ASP B 1 71 ? -5.539 -26.094 -12.328 1 96.44 71 ASP B CA 1
ATOM 2077 C C . ASP B 1 71 ? -5.305 -24.625 -12 1 96.44 71 ASP B C 1
ATOM 2079 O O . ASP B 1 71 ? -6.176 -23.781 -12.234 1 96.44 71 ASP B O 1
ATOM 2083 N N . ILE B 1 72 ? -4.16 -24.406 -11.391 1 98.81 72 ILE B N 1
ATOM 2084 C CA . ILE B 1 72 ? -3.74 -23.062 -11.008 1 98.81 72 ILE B CA 1
ATOM 2085 C C . ILE B 1 72 ? -2.408 -22.734 -11.68 1 98.81 72 ILE B C 1
ATOM 2087 O O . ILE B 1 72 ? -1.494 -23.562 -11.703 1 98.81 72 ILE B O 1
ATOM 2091 N N . VAL B 1 73 ? -2.377 -21.641 -12.266 1 98.94 73 VAL B N 1
ATOM 2092 C CA . VAL B 1 73 ? -1.159 -21.156 -12.914 1 98.94 73 VAL B CA 1
ATOM 2093 C C . VAL B 1 73 ? -0.642 -19.922 -12.195 1 98.94 73 VAL B C 1
ATOM 2095 O O . VAL B 1 73 ? -1.422 -19.031 -11.828 1 98.94 73 VAL B O 1
ATOM 2098 N N . VAL B 1 74 ? 0.662 -19.844 -11.953 1 98.94 74 VAL B N 1
ATOM 2099 C CA . VAL B 1 74 ? 1.322 -18.688 -11.336 1 98.94 74 VAL B CA 1
ATOM 2100 C C . VAL B 1 74 ? 2.316 -18.078 -12.32 1 98.94 74 VAL B C 1
ATOM 2102 O O . VAL B 1 74 ? 3.201 -18.766 -12.828 1 98.94 74 VAL B O 1
ATOM 2105 N N . LEU B 1 75 ? 2.143 -16.828 -12.656 1 98.88 75 LEU B N 1
ATOM 2106 C CA . LEU B 1 75 ? 3.023 -16.094 -13.555 1 98.88 75 LEU B CA 1
ATOM 2107 C C . LEU B 1 75 ? 4.078 -15.32 -12.773 1 98.88 75 LEU B C 1
ATOM 2109 O O . LEU B 1 75 ? 3.746 -14.414 -12.008 1 98.88 75 LEU B O 1
ATOM 2113 N N . THR B 1 76 ? 5.348 -15.633 -12.938 1 98.12 76 THR B N 1
ATOM 2114 C CA . THR B 1 76 ? 6.434 -15.008 -12.195 1 98.12 76 THR B CA 1
ATOM 2115 C C . THR B 1 76 ? 7.484 -14.438 -13.141 1 98.12 76 THR B C 1
ATOM 2117 O O . THR B 1 76 ? 8.68 -14.469 -12.844 1 98.12 76 THR B O 1
ATOM 2120 N N . VAL B 1 77 ? 7.129 -13.922 -14.281 1 96.88 77 VAL B N 1
ATOM 2121 C CA . VAL B 1 77 ? 8.055 -13.367 -15.266 1 96.88 77 VAL B CA 1
ATOM 2122 C C . VAL B 1 77 ? 8.242 -11.875 -15.023 1 96.88 77 VAL B C 1
ATOM 2124 O O . VAL B 1 77 ? 7.414 -11.234 -14.367 1 96.88 77 VAL B O 1
ATOM 2127 N N . PRO B 1 78 ? 9.336 -11.297 -15.539 1 95.25 78 PRO B N 1
ATOM 2128 C CA . PRO B 1 78 ? 9.508 -9.844 -15.438 1 95.25 78 PRO B CA 1
ATOM 2129 C C . PRO B 1 78 ? 8.398 -9.07 -16.141 1 95.25 78 PRO B C 1
ATOM 2131 O O . PRO B 1 78 ? 7.77 -9.586 -17.062 1 95.25 78 PRO B O 1
ATOM 2134 N N . TYR B 1 79 ? 8.273 -7.875 -15.719 1 97.38 79 TYR B N 1
ATOM 2135 C CA . TYR B 1 79 ? 7.203 -7.023 -16.219 1 97.38 79 TYR B CA 1
ATOM 2136 C C . TYR B 1 79 ? 7.254 -6.926 -17.75 1 97.38 79 TYR B C 1
ATOM 2138 O O . TYR B 1 79 ? 6.219 -7 -18.406 1 97.38 79 TYR B O 1
ATOM 2146 N N . GLN B 1 80 ? 8.391 -6.812 -18.312 1 96.5 80 GLN B N 1
ATOM 2147 C CA . GLN B 1 80 ? 8.547 -6.617 -19.75 1 96.5 80 GLN B CA 1
ATOM 2148 C C . GLN B 1 80 ? 8.07 -7.84 -20.531 1 96.5 80 GLN B C 1
ATOM 2150 O O . GLN B 1 80 ? 7.691 -7.734 -21.703 1 96.5 80 GLN B O 1
ATOM 2155 N N . ALA B 1 81 ? 8.016 -9 -19.906 1 97.31 81 ALA B N 1
ATOM 2156 C CA . ALA B 1 81 ? 7.652 -10.242 -20.578 1 97.31 81 ALA B CA 1
ATOM 2157 C C . ALA B 1 81 ? 6.211 -10.641 -20.266 1 97.31 81 ALA B C 1
ATOM 2159 O O . ALA B 1 81 ? 5.699 -11.617 -20.812 1 97.31 81 ALA B O 1
ATOM 2160 N N . GLN B 1 82 ? 5.512 -9.945 -19.359 1 98.31 82 GLN B N 1
ATOM 2161 C CA . GLN B 1 82 ? 4.23 -10.336 -18.781 1 98.31 82 GLN B CA 1
ATOM 2162 C C . GLN B 1 82 ? 3.18 -10.555 -19.859 1 98.31 82 GLN B C 1
ATOM 2164 O O . GLN B 1 82 ? 2.684 -11.664 -20.047 1 98.31 82 GLN B O 1
ATOM 2169 N N . ILE B 1 83 ? 2.896 -9.531 -20.688 1 98.44 83 ILE B N 1
ATOM 2170 C CA . ILE B 1 83 ? 1.795 -9.531 -21.641 1 98.44 83 ILE B CA 1
ATOM 2171 C C . ILE B 1 83 ? 2.074 -10.547 -22.734 1 98.44 83 ILE B C 1
ATOM 2173 O O . ILE B 1 83 ? 1.204 -11.352 -23.094 1 98.44 83 ILE B O 1
ATOM 2177 N N . ALA B 1 84 ? 3.328 -10.547 -23.25 1 98.19 84 ALA B N 1
ATOM 2178 C CA . ALA B 1 84 ? 3.68 -11.508 -24.297 1 98.19 84 ALA B CA 1
ATOM 2179 C C . ALA B 1 84 ? 3.5 -12.938 -23.812 1 98.19 84 ALA B C 1
ATOM 2181 O O . ALA B 1 84 ? 2.998 -13.797 -24.547 1 98.19 84 ALA B O 1
ATOM 2182 N N . THR B 1 85 ? 3.916 -13.188 -22.562 1 98.38 85 THR B N 1
ATOM 2183 C CA . THR B 1 85 ? 3.826 -14.531 -22 1 98.38 85 THR B CA 1
ATOM 2184 C C . THR B 1 85 ? 2.369 -14.969 -21.875 1 98.38 85 THR B C 1
ATOM 2186 O O . THR B 1 85 ? 1.994 -16.047 -22.328 1 98.38 85 THR B O 1
ATOM 2189 N N . VAL B 1 86 ? 1.494 -14.164 -21.297 1 98.44 86 VAL B N 1
ATOM 2190 C CA . VAL B 1 86 ? 0.115 -14.562 -21.047 1 98.44 86 VAL B CA 1
ATOM 2191 C C . VAL B 1 86 ? -0.651 -14.664 -22.359 1 98.44 86 VAL B C 1
ATOM 2193 O O . VAL B 1 86 ? -1.54 -15.5 -22.516 1 98.44 86 VAL B O 1
ATOM 2196 N N . GLN B 1 87 ? -0.304 -13.742 -23.281 1 98.31 87 GLN B N 1
ATOM 2197 C CA . GLN B 1 87 ? -0.935 -13.828 -24.594 1 98.31 87 GLN B CA 1
ATOM 2198 C C . GLN B 1 87 ? -0.671 -15.18 -25.25 1 98.31 87 GLN B C 1
ATOM 2200 O O . GLN B 1 87 ? -1.575 -15.773 -25.844 1 98.31 87 GLN B O 1
ATOM 2205 N N . GLY B 1 88 ? 0.502 -15.648 -25.172 1 98.25 88 GLY B N 1
ATOM 2206 C CA . GLY B 1 88 ? 0.886 -16.922 -25.75 1 98.25 88 GLY B CA 1
ATOM 2207 C C . GLY B 1 88 ? 0.222 -18.109 -25.078 1 98.25 88 GLY B C 1
ATOM 2208 O O . GLY B 1 88 ? 0.168 -19.203 -25.641 1 98.25 88 GLY B O 1
ATOM 2209 N N . LEU B 1 89 ? -0.278 -17.891 -23.875 1 98.62 89 LEU B N 1
ATOM 2210 C CA . LEU B 1 89 ? -0.858 -18.969 -23.094 1 98.62 89 LEU B CA 1
ATOM 2211 C C . LEU B 1 89 ? -2.367 -18.797 -22.953 1 98.62 89 LEU B C 1
ATOM 2213 O O . LEU B 1 89 ? -3.016 -19.531 -22.203 1 98.62 89 LEU B O 1
ATOM 2217 N N . LYS B 1 90 ? -2.914 -17.859 -23.609 1 98.38 90 LYS B N 1
ATOM 2218 C CA . LYS B 1 90 ? -4.277 -17.391 -23.406 1 98.38 90 LYS B CA 1
ATOM 2219 C C . LYS B 1 90 ? -5.285 -18.531 -23.5 1 98.38 90 LYS B C 1
ATOM 2221 O O . LYS B 1 90 ? -6.133 -18.688 -22.609 1 98.38 90 LYS B O 1
ATOM 2226 N N . ASP B 1 91 ? -5.23 -19.344 -24.5 1 97.88 91 ASP B N 1
ATOM 2227 C CA . ASP B 1 91 ? -6.199 -20.422 -24.703 1 97.88 91 ASP B CA 1
ATOM 2228 C C . ASP B 1 91 ? -6.105 -21.469 -23.594 1 97.88 91 ASP B C 1
ATOM 2230 O O . ASP B 1 91 ? -7.129 -21.906 -23.062 1 97.88 91 ASP B O 1
ATOM 2234 N N . ALA B 1 92 ? -4.895 -21.828 -23.219 1 98.38 92 ALA B N 1
ATOM 2235 C CA . ALA B 1 92 ? -4.684 -22.859 -22.203 1 98.38 92 ALA B CA 1
ATOM 2236 C C . ALA B 1 92 ? -5.102 -22.359 -20.828 1 98.38 92 ALA B C 1
ATOM 2238 O O . ALA B 1 92 ? -5.332 -23.172 -19.922 1 98.38 92 ALA B O 1
ATOM 2239 N N . LEU B 1 93 ? -5.156 -21.062 -20.609 1 98.81 93 LEU B N 1
ATOM 2240 C CA . LEU B 1 93 ? -5.457 -20.453 -19.312 1 98.81 93 LEU B CA 1
ATOM 2241 C C . LEU B 1 93 ? -6.961 -20.438 -19.062 1 98.81 93 LEU B C 1
ATOM 2243 O O . LEU B 1 93 ? -7.398 -20.219 -17.938 1 98.81 93 LEU B O 1
ATOM 2247 N N . GLN B 1 94 ? -7.801 -20.609 -20.172 1 98.31 94 GLN B N 1
ATOM 2248 C CA . GLN B 1 94 ? -9.25 -20.5 -20.031 1 98.31 94 GLN B CA 1
ATOM 2249 C C . GLN B 1 94 ? -9.766 -21.5 -18.984 1 98.31 94 GLN B C 1
ATOM 2251 O O . GLN B 1 94 ? -9.359 -22.656 -18.984 1 98.31 94 GLN B O 1
ATOM 2256 N N . GLY B 1 95 ? -10.641 -20.969 -18.047 1 98.38 95 GLY B N 1
ATOM 2257 C CA . GLY B 1 95 ? -11.266 -21.781 -17.016 1 98.38 95 GLY B CA 1
ATOM 2258 C C . GLY B 1 95 ? -10.422 -21.906 -15.766 1 98.38 95 GLY B C 1
ATOM 2259 O O . GLY B 1 95 ? -10.852 -22.531 -14.789 1 98.38 95 GLY B O 1
ATOM 2260 N N . LYS B 1 96 ? -9.258 -21.344 -15.742 1 98.81 96 LYS B N 1
ATOM 2261 C CA . LYS B 1 96 ? -8.32 -21.547 -14.648 1 98.81 96 LYS B CA 1
ATOM 2262 C C . LYS B 1 96 ? -8.172 -20.297 -13.797 1 98.81 96 LYS B C 1
ATOM 2264 O O . LYS B 1 96 ? -8.688 -19.234 -14.156 1 98.81 96 LYS B O 1
ATOM 2269 N N . ILE B 1 97 ? -7.582 -20.453 -12.586 1 98.88 97 ILE B N 1
ATOM 2270 C CA . ILE B 1 97 ? -7.062 -19.328 -11.805 1 98.88 97 ILE B CA 1
ATOM 2271 C C . ILE B 1 97 ? -5.645 -19 -12.25 1 98.88 97 ILE B C 1
ATOM 2273 O O . ILE B 1 97 ? -4.805 -19.891 -12.398 1 98.88 97 ILE B O 1
ATOM 2277 N N . LEU B 1 98 ? -5.43 -17.781 -12.594 1 98.94 98 LEU B N 1
ATOM 2278 C CA . LEU B 1 98 ? -4.09 -17.266 -12.852 1 98.94 98 LEU B CA 1
ATOM 2279 C C . LEU B 1 98 ? -3.652 -16.312 -11.742 1 98.94 98 LEU B C 1
ATOM 2281 O O . LEU B 1 98 ? -4.254 -15.25 -11.555 1 98.94 98 LEU B O 1
ATOM 2285 N N . ILE B 1 99 ? -2.646 -16.734 -10.945 1 99 99 ILE B N 1
ATOM 2286 C CA . ILE B 1 99 ? -2.002 -15.836 -9.984 1 99 99 ILE B CA 1
ATOM 2287 C C . ILE B 1 99 ? -0.877 -15.062 -10.672 1 99 99 ILE B C 1
ATOM 2289 O O . ILE B 1 99 ? 0.04 -15.664 -11.234 1 99 99 ILE B O 1
ATOM 2293 N N . ASP B 1 100 ? -0.968 -13.789 -10.703 1 98.88 100 ASP B N 1
ATOM 2294 C CA . ASP B 1 100 ? 0.079 -12.961 -11.297 1 98.88 100 ASP B CA 1
ATOM 2295 C C . ASP B 1 100 ? 0.865 -12.219 -10.219 1 98.88 100 ASP B C 1
ATOM 2297 O O . ASP B 1 100 ? 0.303 -11.398 -9.484 1 98.88 100 ASP B O 1
ATOM 2301 N N . VAL B 1 101 ? 2.168 -12.438 -10.156 1 98.31 101 VAL B N 1
ATOM 2302 C CA . VAL B 1 101 ? 3.051 -11.898 -9.125 1 98.31 101 VAL B CA 1
ATOM 2303 C C . VAL B 1 101 ? 3.805 -10.688 -9.672 1 98.31 101 VAL B C 1
ATOM 2305 O O . VAL B 1 101 ? 4.734 -10.188 -9.031 1 98.31 101 VAL B O 1
ATOM 2308 N N . THR B 1 102 ? 3.498 -10.219 -10.852 1 97.69 102 THR B N 1
ATOM 2309 C CA . THR B 1 102 ? 4.297 -9.242 -11.578 1 97.69 102 THR B CA 1
ATOM 2310 C C . THR B 1 102 ? 4.199 -7.867 -10.93 1 97.69 102 THR B C 1
ATOM 2312 O O . THR B 1 102 ? 3.127 -7.457 -10.484 1 97.69 102 THR B O 1
ATOM 2315 N N . VAL B 1 103 ? 5.273 -7.199 -10.836 1 97.56 103 VAL B N 1
ATOM 2316 C CA . VAL B 1 103 ? 5.387 -5.801 -10.422 1 97.56 103 VAL B CA 1
ATOM 2317 C C . VAL B 1 103 ? 5.902 -4.961 -11.586 1 97.56 103 VAL B C 1
ATOM 2319 O O . VAL B 1 103 ? 6.891 -5.32 -12.234 1 97.56 103 VAL B O 1
ATOM 2322 N N . PRO B 1 104 ? 5.25 -3.824 -11.867 1 97.5 104 PRO B N 1
ATOM 2323 C CA . PRO B 1 104 ? 5.668 -3.008 -13.008 1 97.5 104 PRO B CA 1
ATOM 2324 C C . PRO B 1 104 ? 6.852 -2.098 -12.68 1 97.5 104 PRO B C 1
ATOM 2326 O O . PRO B 1 104 ? 6.766 -0.88 -12.859 1 97.5 104 PRO B O 1
ATOM 2329 N N . LEU B 1 105 ? 7.93 -2.682 -12.289 1 96.81 105 LEU B N 1
ATOM 2330 C CA . LEU B 1 105 ? 9.156 -1.928 -12.039 1 96.81 105 LEU B CA 1
ATOM 2331 C C . LEU B 1 105 ? 9.742 -1.406 -13.344 1 96.81 105 LEU B C 1
ATOM 2333 O O . LEU B 1 105 ? 9.719 -2.1 -14.367 1 96.81 105 LEU B O 1
ATOM 2337 N N . VAL B 1 106 ? 10.234 -0.191 -13.297 1 94.38 106 VAL B N 1
ATOM 2338 C CA . VAL B 1 106 ? 10.891 0.416 -14.445 1 94.38 106 VAL B CA 1
ATOM 2339 C C . VAL B 1 106 ? 12.336 0.767 -14.086 1 94.38 106 VAL B C 1
ATOM 2341 O O . VAL B 1 106 ? 12.617 1.877 -13.625 1 94.38 106 VAL B O 1
ATOM 2344 N N . PRO B 1 107 ? 13.234 -0.153 -14.328 1 93.75 107 PRO B N 1
ATOM 2345 C CA . PRO B 1 107 ? 14.648 0.159 -14.062 1 93.75 107 PRO B CA 1
ATOM 2346 C C . PRO B 1 107 ? 15.148 1.34 -14.891 1 93.75 107 PRO B C 1
ATOM 2348 O O . PRO B 1 107 ? 14.695 1.547 -16.016 1 93.75 107 PRO B O 1
ATOM 2351 N N . PRO B 1 108 ? 16.078 2.156 -14.367 1 94.75 108 PRO B N 1
ATOM 2352 C CA . PRO B 1 108 ? 16.781 1.951 -13.102 1 94.75 108 PRO B CA 1
ATOM 2353 C C . PRO B 1 108 ? 16.031 2.568 -11.914 1 94.75 108 PRO B C 1
ATOM 2355 O O . PRO B 1 108 ? 16.5 2.465 -10.773 1 94.75 108 PRO B O 1
ATOM 2358 N N . LYS B 1 109 ? 14.844 3.229 -12.047 1 95.75 109 LYS B N 1
ATOM 2359 C CA . LYS B 1 109 ? 14.141 3.93 -10.977 1 95.75 109 LYS B CA 1
ATOM 2360 C C . LYS B 1 109 ? 13.164 3.002 -10.266 1 95.75 109 LYS B C 1
ATOM 2362 O O . LYS B 1 109 ? 11.969 3.303 -10.164 1 95.75 109 LYS B O 1
ATOM 2367 N N . VAL B 1 110 ? 13.688 1.973 -9.656 1 97.38 110 VAL B N 1
ATOM 2368 C CA . VAL B 1 110 ? 12.852 0.91 -9.102 1 97.38 110 VAL B CA 1
ATOM 2369 C C . VAL B 1 110 ? 12.328 1.326 -7.73 1 97.38 110 VAL B C 1
ATOM 2371 O O . VAL B 1 110 ? 11.445 0.67 -7.172 1 97.38 110 VAL B O 1
ATOM 2374 N N . THR B 1 111 ? 12.844 2.51 -7.176 1 98.44 111 THR B N 1
ATOM 2375 C CA . THR B 1 111 ? 12.398 2.986 -5.875 1 98.44 111 THR B CA 1
ATOM 2376 C C . THR B 1 111 ? 11.281 4.016 -6.027 1 98.44 111 THR B C 1
ATOM 2378 O O . THR B 1 111 ? 10.797 4.57 -5.039 1 98.44 111 THR B O 1
ATOM 2381 N N . ARG B 1 112 ? 10.969 4.316 -7.234 1 98.56 112 ARG B N 1
ATOM 2382 C CA . ARG B 1 112 ? 9.898 5.242 -7.594 1 98.56 112 ARG B CA 1
ATOM 2383 C C . ARG B 1 112 ? 8.742 4.512 -8.273 1 98.56 112 ARG B C 1
ATOM 2385 O O . ARG B 1 112 ? 8.945 3.814 -9.266 1 98.56 112 ARG B O 1
ATOM 2392 N N . VAL B 1 113 ? 7.57 4.641 -7.719 1 98.5 113 VAL B N 1
ATOM 2393 C CA . VAL B 1 113 ? 6.406 3.998 -8.328 1 98.5 113 VAL B CA 1
ATOM 2394 C C . VAL B 1 113 ? 6.168 4.574 -9.719 1 98.5 113 VAL B C 1
ATOM 2396 O O . VAL B 1 113 ? 6.164 5.797 -9.898 1 98.5 113 VAL B O 1
ATOM 2399 N N . GLN B 1 114 ? 6.027 3.803 -10.648 1 96.5 114 GLN B N 1
ATOM 2400 C CA . GLN B 1 114 ? 5.578 4.098 -12 1 96.5 114 GLN B CA 1
ATOM 2401 C C . GLN B 1 114 ? 4.465 3.146 -12.43 1 96.5 114 GLN B C 1
ATOM 2403 O O . GLN B 1 114 ? 4.684 1.938 -12.547 1 96.5 114 GLN B O 1
ATOM 2408 N N . LEU B 1 115 ? 3.328 3.682 -12.664 1 97.31 115 LEU B N 1
ATOM 2409 C CA . LEU B 1 115 ? 2.168 2.848 -12.961 1 97.31 115 LEU B CA 1
ATOM 2410 C C . LEU B 1 115 ? 1.979 2.699 -14.469 1 97.31 115 LEU B C 1
ATOM 2412 O O . LEU B 1 115 ? 2.277 3.623 -15.227 1 97.31 115 LEU B O 1
ATOM 2416 N N . PRO B 1 116 ? 1.478 1.518 -14.891 1 96.5 116 PRO B N 1
ATOM 2417 C CA . PRO B 1 116 ? 1.06 1.412 -16.281 1 96.5 116 PRO B CA 1
ATOM 2418 C C . PRO B 1 116 ? -0.214 2.201 -16.578 1 96.5 116 PRO B C 1
ATOM 2420 O O . PRO B 1 116 ? -0.842 2.734 -15.664 1 96.5 116 PRO B O 1
ATOM 2423 N N . GLU B 1 117 ? -0.573 2.293 -17.844 1 92.56 117 GLU B N 1
ATOM 2424 C CA . GLU B 1 117 ? -1.733 3.057 -18.297 1 92.56 117 GLU B CA 1
ATOM 2425 C C . GLU B 1 117 ? -3.018 2.539 -17.656 1 92.56 117 GLU B C 1
ATOM 2427 O O . GLU B 1 117 ? -3.955 3.305 -17.422 1 92.56 117 GLU B O 1
ATOM 2432 N N . THR B 1 118 ? -3.078 1.28 -17.297 1 93.69 118 THR B N 1
ATOM 2433 C CA . THR B 1 118 ? -4.277 0.664 -16.734 1 93.69 118 THR B CA 1
ATOM 2434 C C . THR B 1 118 ? -4.293 0.797 -15.219 1 93.69 118 THR B C 1
ATOM 2436 O O . THR B 1 118 ? -5.152 0.217 -14.547 1 93.69 118 THR B O 1
ATOM 2439 N N . ASP B 1 119 ? -3.268 1.512 -14.562 1 95.69 119 ASP B N 1
ATOM 2440 C CA . ASP B 1 119 ? -3.088 1.706 -13.125 1 95.69 119 ASP B CA 1
ATOM 2441 C C . ASP B 1 119 ? -2.467 0.471 -12.477 1 95.69 119 ASP B C 1
ATOM 2443 O O . ASP B 1 119 ? -1.782 0.577 -11.453 1 95.69 119 ASP B O 1
ATOM 2447 N N . SER B 1 120 ? -2.715 -0.706 -13.086 1 97.88 120 SER B N 1
ATOM 2448 C CA . SER B 1 120 ? -2.236 -2 -12.609 1 97.88 120 SER B CA 1
ATOM 2449 C C . SER B 1 120 ? -1.871 -2.916 -13.773 1 97.88 120 SER B C 1
ATOM 2451 O O . SER B 1 120 ? -2.648 -3.07 -14.719 1 97.88 120 SER B O 1
ATOM 2453 N N . CYS B 1 121 ? -0.689 -3.543 -13.617 1 98.25 121 CYS B N 1
ATOM 2454 C CA . CYS B 1 121 ? -0.268 -4.453 -14.68 1 98.25 121 CYS B CA 1
ATOM 2455 C C . CYS B 1 121 ? -1.092 -5.734 -14.656 1 98.25 121 CYS B C 1
ATOM 2457 O O . CYS B 1 121 ? -1.324 -6.344 -15.703 1 98.25 121 CYS B O 1
ATOM 2459 N N . VAL B 1 122 ? -1.645 -6.168 -13.5 1 98.75 122 VAL B N 1
ATOM 2460 C CA . VAL B 1 122 ? -2.449 -7.379 -13.414 1 98.75 122 VAL B CA 1
ATOM 2461 C C . VAL B 1 122 ? -3.838 -7.125 -13.992 1 98.75 122 VAL B C 1
ATOM 2463 O O . VAL B 1 122 ? -4.434 -8.008 -14.609 1 98.75 122 VAL B O 1
ATOM 2466 N N . VAL B 1 123 ? -4.352 -5.906 -13.812 1 98.56 123 VAL B N 1
ATOM 2467 C CA . VAL B 1 123 ? -5.621 -5.539 -14.43 1 98.56 123 VAL B CA 1
ATOM 2468 C C . VAL B 1 123 ? -5.504 -5.625 -15.953 1 98.56 123 VAL B C 1
ATOM 2470 O O . VAL B 1 123 ? -6.43 -6.074 -16.625 1 98.56 123 VAL B O 1
ATOM 2473 N N . ALA B 1 124 ? -4.367 -5.156 -16.516 1 98.38 124 ALA B N 1
ATOM 2474 C CA . ALA B 1 124 ? -4.129 -5.262 -17.953 1 98.38 124 ALA B CA 1
ATOM 2475 C C . ALA B 1 124 ? -4.211 -6.711 -18.406 1 98.38 124 ALA B C 1
ATOM 2477 O O . ALA B 1 124 ? -4.746 -6.996 -19.484 1 98.38 124 ALA B O 1
ATOM 2478 N N . VAL B 1 125 ? -3.676 -7.637 -17.609 1 98.81 125 VAL B N 1
ATOM 2479 C CA . VAL B 1 125 ? -3.682 -9.062 -17.906 1 98.81 125 VAL B CA 1
ATOM 2480 C C . VAL B 1 125 ? -5.117 -9.578 -17.953 1 98.81 125 VAL B C 1
ATOM 2482 O O . VAL B 1 125 ? -5.508 -10.289 -18.875 1 98.81 125 VAL B O 1
ATOM 2485 N N . GLN B 1 126 ? -5.934 -9.234 -16.906 1 98.75 126 GLN B N 1
ATOM 2486 C CA . GLN B 1 126 ? -7.336 -9.641 -16.891 1 98.75 126 GLN B CA 1
ATOM 2487 C C . GLN B 1 126 ? -8.07 -9.133 -18.125 1 98.75 126 GLN B C 1
ATOM 2489 O O . GLN B 1 126 ? -8.836 -9.875 -18.75 1 98.75 126 GLN B O 1
ATOM 2494 N N . THR B 1 127 ? -7.82 -7.867 -18.484 1 97.88 127 THR B N 1
ATOM 2495 C CA . THR B 1 127 ? -8.461 -7.27 -19.641 1 97.88 127 THR B CA 1
ATOM 2496 C C . THR B 1 127 ? -8.094 -8.039 -20.922 1 97.88 127 THR B C 1
ATOM 2498 O O . THR B 1 127 ? -8.961 -8.336 -21.734 1 97.88 127 THR B O 1
ATOM 2501 N N . LEU B 1 128 ? -6.887 -8.383 -21.078 1 98.19 128 LEU B N 1
ATOM 2502 C CA . LEU B 1 128 ? -6.379 -9.086 -22.25 1 98.19 128 LEU B CA 1
ATOM 2503 C C . LEU B 1 128 ? -6.973 -10.484 -22.344 1 98.19 128 LEU B C 1
ATOM 2505 O O . LEU B 1 128 ? -7.355 -10.93 -23.438 1 98.19 128 LEU B O 1
ATOM 2509 N N . LEU B 1 129 ? -7.07 -11.203 -21.172 1 98.5 129 LEU B N 1
ATOM 2510 C CA . LEU B 1 129 ? -7.418 -12.617 -21.172 1 98.5 129 LEU B CA 1
ATOM 2511 C C . LEU B 1 129 ? -8.93 -12.805 -21.203 1 98.5 129 LEU B C 1
ATOM 2513 O O . LEU B 1 129 ? -9.422 -13.875 -21.594 1 98.5 129 LEU B O 1
ATOM 2517 N N . GLY B 1 130 ? -9.703 -11.758 -20.781 1 98 130 GLY B N 1
ATOM 2518 C CA . GLY B 1 130 ? -11.148 -11.867 -20.719 1 98 130 GLY B CA 1
ATOM 2519 C C . GLY B 1 130 ? -11.641 -12.57 -19.469 1 98 130 GLY B C 1
ATOM 2520 O O . GLY B 1 130 ? -10.852 -12.93 -18.594 1 98 130 GLY B O 1
ATOM 2521 N N . ASP B 1 131 ? -12.922 -12.805 -19.344 1 96.75 131 ASP B N 1
ATOM 2522 C CA . ASP B 1 131 ? -13.586 -13.258 -18.125 1 96.75 131 ASP B CA 1
ATOM 2523 C C . ASP B 1 131 ? -13.43 -14.766 -17.938 1 96.75 131 ASP B C 1
ATOM 2525 O O . ASP B 1 131 ? -13.75 -15.305 -16.875 1 96.75 131 ASP B O 1
ATOM 2529 N N . GLY B 1 132 ? -12.93 -15.406 -18.922 1 98.12 132 GLY B N 1
ATOM 2530 C CA . GLY B 1 132 ? -12.766 -16.844 -18.828 1 98.12 132 GLY B CA 1
ATOM 2531 C C . GLY B 1 132 ? -11.617 -17.266 -17.938 1 98.12 132 GLY B C 1
ATOM 2532 O O . GLY B 1 132 ? -11.508 -18.438 -17.562 1 98.12 132 GLY B O 1
ATOM 2533 N N . VAL B 1 133 ? -10.711 -16.406 -17.656 1 98.75 133 VAL B N 1
ATOM 2534 C CA . VAL B 1 133 ? -9.594 -16.625 -16.734 1 98.75 133 VAL B CA 1
ATOM 2535 C C . VAL B 1 133 ? -9.828 -15.836 -15.445 1 98.75 133 VAL B C 1
ATOM 2537 O O . VAL B 1 133 ? -10.18 -14.656 -15.484 1 98.75 133 VAL B O 1
ATOM 2540 N N . ARG B 1 134 ? -9.758 -16.516 -14.352 1 98.88 134 ARG B N 1
ATOM 2541 C CA . ARG B 1 134 ? -9.883 -15.852 -13.062 1 98.88 134 ARG B CA 1
ATOM 2542 C C . ARG B 1 134 ? -8.523 -15.375 -12.562 1 98.88 134 ARG B C 1
ATOM 2544 O O . ARG B 1 134 ? -7.789 -16.141 -11.93 1 98.88 134 ARG B O 1
ATOM 2551 N N . VAL B 1 135 ? -8.195 -14.055 -12.773 1 98.94 135 VAL B N 1
ATOM 2552 C CA . VAL B 1 135 ? -6.887 -13.492 -12.445 1 98.94 135 VAL B CA 1
ATOM 2553 C C . VAL B 1 135 ? -6.879 -13.008 -11 1 98.94 135 VAL B C 1
ATOM 2555 O O . VAL B 1 135 ? -7.832 -12.359 -10.547 1 98.94 135 VAL B O 1
ATOM 2558 N N . VAL B 1 136 ? -5.859 -13.359 -10.242 1 98.94 136 VAL B N 1
ATOM 2559 C CA . VAL B 1 136 ? -5.645 -12.938 -8.867 1 98.94 136 VAL B CA 1
ATOM 2560 C C . VAL B 1 136 ? -4.242 -12.352 -8.719 1 98.94 136 VAL B C 1
ATOM 2562 O O . VAL B 1 136 ? -3.27 -12.922 -9.219 1 98.94 136 VAL B O 1
ATOM 2565 N N . SER B 1 137 ? -4.164 -11.172 -8.156 1 98.88 137 SER B N 1
ATOM 2566 C CA . SER B 1 137 ? -2.906 -10.547 -7.777 1 98.88 137 SER B CA 1
ATOM 2567 C C . SER B 1 137 ? -2.465 -10.984 -6.387 1 98.88 137 SER B C 1
ATOM 2569 O O . SER B 1 137 ? -3.229 -10.867 -5.426 1 98.88 137 SER B O 1
ATOM 2571 N N . ALA B 1 138 ? -1.215 -11.516 -6.273 1 98.88 138 ALA B N 1
ATOM 2572 C CA . ALA B 1 138 ? -0.688 -11.961 -4.984 1 98.88 138 ALA B CA 1
ATOM 2573 C C . ALA B 1 138 ? 0.824 -12.148 -5.047 1 98.88 138 ALA B C 1
ATOM 2575 O O . ALA B 1 138 ? 1.392 -12.32 -6.129 1 98.88 138 ALA B O 1
ATOM 2576 N N . PHE B 1 139 ? 1.521 -12.039 -3.932 1 98.56 139 PHE B N 1
ATOM 2577 C CA . PHE B 1 139 ? 2.902 -12.43 -3.674 1 98.56 139 PHE B CA 1
ATOM 2578 C C . PHE B 1 139 ? 3.873 -11.406 -4.25 1 98.56 139 PHE B C 1
ATOM 2580 O O . PHE B 1 139 ? 5.066 -11.68 -4.387 1 98.56 139 PHE B O 1
ATOM 2587 N N . GLN B 1 140 ? 3.402 -10.195 -4.637 1 97.25 140 GLN B N 1
ATOM 2588 C CA . GLN B 1 140 ? 4.266 -9.164 -5.207 1 97.25 140 GLN B CA 1
ATOM 2589 C C . GLN B 1 140 ? 5.262 -8.648 -4.172 1 97.25 140 GLN B C 1
ATOM 2591 O O . GLN B 1 140 ? 6.355 -8.195 -4.527 1 97.25 140 GLN B O 1
ATOM 2596 N N . ASN B 1 141 ? 4.824 -8.734 -2.93 1 94.56 141 ASN B N 1
ATOM 2597 C CA . ASN B 1 141 ? 5.574 -8.008 -1.908 1 94.56 141 ASN B CA 1
ATOM 2598 C C . ASN B 1 141 ? 6.328 -8.961 -0.983 1 94.56 141 ASN B C 1
ATOM 2600 O O . ASN B 1 141 ? 6.633 -8.609 0.158 1 94.56 141 ASN B O 1
ATOM 2604 N N . VAL B 1 142 ? 6.57 -10.125 -1.419 1 93.62 142 VAL B N 1
ATOM 2605 C CA . VAL B 1 142 ? 7.309 -11.109 -0.634 1 93.62 142 VAL B CA 1
ATOM 2606 C C . VAL B 1 142 ? 8.727 -11.25 -1.18 1 93.62 142 VAL B C 1
ATOM 2608 O O . VAL B 1 142 ? 8.922 -11.43 -2.383 1 93.62 142 VAL B O 1
ATOM 2611 N N . SER B 1 143 ? 9.688 -11.188 -0.338 1 90.62 143 SER B N 1
ATOM 2612 C CA . SER B 1 143 ? 11.094 -11.25 -0.72 1 90.62 143 SER B CA 1
ATOM 2613 C C . SER B 1 143 ? 11.469 -12.648 -1.223 1 90.62 143 SER B C 1
ATOM 2615 O O . SER B 1 143 ? 11.273 -13.641 -0.518 1 90.62 143 SER B O 1
ATOM 2617 N N . ALA B 1 144 ? 12.031 -12.711 -2.439 1 90.06 144 ALA B N 1
ATOM 2618 C CA . ALA B 1 144 ? 12.492 -13.969 -3.023 1 90.06 144 ALA B CA 1
ATOM 2619 C C . ALA B 1 144 ? 13.531 -14.641 -2.133 1 90.06 144 ALA B C 1
ATOM 2621 O O . ALA B 1 144 ? 13.562 -15.867 -2.021 1 90.06 144 ALA B O 1
ATOM 2622 N N . HIS B 1 145 ? 14.344 -13.852 -1.467 1 89.62 145 HIS B N 1
ATOM 2623 C CA . HIS B 1 145 ? 15.406 -14.352 -0.604 1 89.62 145 HIS B CA 1
ATOM 2624 C C . HIS B 1 145 ? 14.836 -15.125 0.581 1 89.62 145 HIS B C 1
ATOM 2626 O O . HIS B 1 145 ? 15.398 -16.141 0.999 1 89.62 145 HIS B O 1
ATOM 2632 N N . LYS B 1 146 ? 13.68 -14.664 1.027 1 91.19 146 LYS B N 1
ATOM 2633 C CA . LYS B 1 146 ? 13.047 -15.305 2.176 1 91.19 146 LYS B CA 1
ATOM 2634 C C . LYS B 1 146 ? 12.305 -16.578 1.757 1 91.19 146 LYS B C 1
ATOM 2636 O O . LYS B 1 146 ? 12.188 -17.516 2.541 1 91.19 146 LYS B O 1
ATOM 2641 N N . LEU B 1 147 ? 11.883 -16.625 0.557 1 93.12 147 LEU B N 1
ATOM 2642 C CA . LEU B 1 147 ? 11.133 -17.75 0.039 1 93.12 147 LEU B CA 1
ATOM 2643 C C . LEU B 1 147 ? 12.039 -18.969 -0.155 1 93.12 147 LEU B C 1
ATOM 2645 O O . LEU B 1 147 ? 11.578 -20.109 -0.115 1 93.12 147 LEU B O 1
ATOM 2649 N N . LYS B 1 148 ? 13.312 -18.719 -0.288 1 90.25 148 LYS B N 1
ATOM 2650 C CA . LYS B 1 148 ? 14.281 -19.766 -0.641 1 90.25 148 LYS B CA 1
ATOM 2651 C C . LYS B 1 148 ? 14.445 -20.766 0.497 1 90.25 148 LYS B C 1
ATOM 2653 O O . LYS B 1 148 ? 14.805 -21.922 0.264 1 90.25 148 LYS B O 1
ATOM 2658 N N . ASP B 1 149 ? 14.281 -20.281 1.682 1 91.31 149 ASP B N 1
ATOM 2659 C CA . ASP B 1 149 ? 14.297 -21.172 2.846 1 91.31 149 ASP B CA 1
ATOM 2660 C C . ASP B 1 149 ? 12.883 -21.547 3.264 1 91.31 149 ASP B C 1
ATOM 2662 O O . ASP B 1 149 ? 12.172 -20.75 3.879 1 91.31 149 ASP B O 1
ATOM 2666 N N . PRO B 1 150 ? 12.508 -22.766 3.01 1 88.5 150 PRO B N 1
ATOM 2667 C CA . PRO B 1 150 ? 11.109 -23.141 3.225 1 88.5 150 PRO B CA 1
ATOM 2668 C C . PRO B 1 150 ? 10.734 -23.188 4.703 1 88.5 150 PRO B C 1
ATOM 2670 O O . PRO B 1 150 ? 9.547 -23.266 5.039 1 88.5 150 PRO B O 1
ATOM 2673 N N . ASP B 1 151 ? 11.695 -23.109 5.59 1 90.38 151 ASP B N 1
ATOM 2674 C CA . ASP B 1 151 ? 11.406 -23.172 7.02 1 90.38 151 ASP B CA 1
ATOM 2675 C C . ASP B 1 151 ? 11.461 -21.781 7.648 1 90.38 151 ASP B C 1
ATOM 2677 O O . ASP B 1 151 ? 11.133 -21.625 8.828 1 90.38 151 ASP B O 1
ATOM 2681 N N . TYR B 1 152 ? 11.867 -20.859 6.852 1 90.94 152 TYR B N 1
ATOM 2682 C CA . TYR B 1 152 ? 11.953 -19.5 7.359 1 90.94 152 TYR B CA 1
ATOM 2683 C C . TYR B 1 152 ? 10.57 -18.891 7.527 1 90.94 152 TYR B C 1
ATOM 2685 O O . TYR B 1 152 ? 9.75 -18.922 6.602 1 90.94 152 TYR B O 1
ATOM 2693 N N . ALA B 1 153 ? 10.305 -18.391 8.742 1 91.44 153 ALA B N 1
ATOM 2694 C CA . ALA B 1 153 ? 9.055 -17.688 8.984 1 91.44 153 ALA B CA 1
ATOM 2695 C C . ALA B 1 153 ? 9.109 -16.266 8.43 1 91.44 153 ALA B C 1
ATOM 2697 O O . ALA B 1 153 ? 9.875 -15.43 8.914 1 91.44 153 ALA B O 1
ATOM 2698 N N . ILE B 1 154 ? 8.359 -16.016 7.418 1 92.44 154 ILE B N 1
ATOM 2699 C CA . ILE B 1 154 ? 8.367 -14.711 6.754 1 92.44 154 ILE B CA 1
ATOM 2700 C C . ILE B 1 154 ? 7.352 -13.789 7.422 1 92.44 154 ILE B C 1
ATOM 2702 O O . ILE B 1 154 ? 6.156 -14.078 7.438 1 92.44 154 ILE B O 1
ATOM 2706 N N . ASP B 1 155 ? 7.836 -12.688 8.023 1 94.62 155 ASP B N 1
ATOM 2707 C CA . ASP B 1 155 ? 6.98 -11.695 8.656 1 94.62 155 ASP B CA 1
ATOM 2708 C C . ASP B 1 155 ? 6.477 -10.672 7.637 1 94.62 155 ASP B C 1
ATOM 2710 O O . ASP B 1 155 ? 6.832 -9.492 7.707 1 94.62 155 ASP B O 1
ATOM 2714 N N . CYS B 1 156 ? 5.684 -11.078 6.746 1 97.25 156 CYS B N 1
ATOM 2715 C CA . CYS B 1 156 ? 5.125 -10.273 5.668 1 97.25 156 CYS B CA 1
ATOM 2716 C C . CYS B 1 156 ? 3.807 -10.867 5.176 1 97.25 156 CYS B C 1
ATOM 2718 O O . CYS B 1 156 ? 3.74 -12.047 4.828 1 97.25 156 CYS B O 1
ATOM 2720 N N . ASP B 1 157 ? 2.758 -10.086 5.215 1 98.38 157 ASP B N 1
ATOM 2721 C CA . ASP B 1 157 ? 1.468 -10.523 4.691 1 98.38 157 ASP B CA 1
ATOM 2722 C C . ASP B 1 157 ? 1.463 -10.516 3.164 1 98.38 157 ASP B C 1
ATOM 2724 O O . ASP B 1 157 ? 2.096 -9.656 2.541 1 98.38 157 ASP B O 1
ATOM 2728 N N . VAL B 1 158 ? 0.788 -11.492 2.547 1 98.75 158 VAL B N 1
ATOM 2729 C CA . VAL B 1 158 ? 0.497 -11.492 1.116 1 98.75 158 VAL B CA 1
ATOM 2730 C C . VAL B 1 158 ? -0.834 -10.789 0.86 1 98.75 158 VAL B C 1
ATOM 2732 O O . VAL B 1 158 ? -1.881 -11.234 1.336 1 98.75 158 VAL B O 1
ATOM 2735 N N . LEU B 1 159 ? -0.824 -9.688 0.151 1 98.88 159 LEU B N 1
ATOM 2736 C CA . LEU B 1 159 ? -2.049 -8.992 -0.222 1 98.88 159 LEU B CA 1
ATOM 2737 C C . LEU B 1 159 ? -2.67 -9.617 -1.469 1 98.88 159 LEU B C 1
ATOM 2739 O O . LEU B 1 159 ? -2.01 -9.734 -2.504 1 98.88 159 LEU B O 1
ATOM 2743 N N . VAL B 1 160 ? -3.906 -10.062 -1.346 1 98.94 160 VAL B N 1
ATOM 2744 C CA . VAL B 1 160 ? -4.566 -10.82 -2.4 1 98.94 160 VAL B CA 1
ATOM 2745 C C . VAL B 1 160 ? -5.734 -10.023 -2.967 1 98.94 160 VAL B C 1
ATOM 2747 O O . VAL B 1 160 ? -6.652 -9.641 -2.232 1 98.94 160 VAL B O 1
ATOM 2750 N N . ALA B 1 161 ? -5.738 -9.727 -4.25 1 98.94 161 ALA B N 1
ATOM 2751 C CA . ALA B 1 161 ? -6.793 -8.984 -4.934 1 98.94 161 ALA B CA 1
ATOM 2752 C C . ALA B 1 161 ? -7.285 -9.742 -6.164 1 98.94 161 ALA B C 1
ATOM 2754 O O . ALA B 1 161 ? -6.488 -10.352 -6.887 1 98.94 161 ALA B O 1
ATOM 2755 N N . GLY B 1 162 ? -8.531 -9.758 -6.449 1 98.88 162 GLY B N 1
ATOM 2756 C CA . GLY B 1 162 ? -9.164 -10.406 -7.582 1 98.88 162 GLY B CA 1
ATOM 2757 C C . GLY B 1 162 ? -10.664 -10.203 -7.629 1 98.88 162 GLY B C 1
ATOM 2758 O O . GLY B 1 162 ? -11.289 -9.93 -6.602 1 98.88 162 GLY B O 1
ATOM 2759 N N . ASP B 1 163 ? -11.234 -10.367 -8.812 1 98.69 163 ASP B N 1
ATOM 2760 C CA . ASP B 1 163 ? -12.664 -10.094 -8.961 1 98.69 163 ASP B CA 1
ATOM 2761 C C . ASP B 1 163 ? -13.5 -11.32 -8.594 1 98.69 163 ASP B C 1
ATOM 2763 O O . ASP B 1 163 ? -14.703 -11.203 -8.344 1 98.69 163 ASP B O 1
ATOM 2767 N N . ASP B 1 164 ? -12.922 -12.469 -8.625 1 98.75 164 ASP B N 1
ATOM 2768 C CA . ASP B 1 164 ? -13.609 -13.703 -8.266 1 98.75 164 ASP B CA 1
ATOM 2769 C C . ASP B 1 164 ? -13.359 -14.07 -6.809 1 98.75 164 ASP B C 1
ATOM 2771 O O . ASP B 1 164 ? -12.219 -14.367 -6.426 1 98.75 164 ASP B O 1
ATOM 2775 N N . LYS B 1 165 ? -14.414 -14.07 -6.043 1 98.44 165 LYS B N 1
ATOM 2776 C CA . LYS B 1 165 ? -14.305 -14.281 -4.602 1 98.44 165 LYS B CA 1
ATOM 2777 C C . LYS B 1 165 ? -13.727 -15.656 -4.281 1 98.44 165 LYS B C 1
ATOM 2779 O O . LYS B 1 165 ? -12.883 -15.789 -3.396 1 98.44 165 LYS B O 1
ATOM 2784 N N . GLU B 1 166 ? -14.125 -16.625 -4.969 1 98.44 166 GLU B N 1
ATOM 2785 C CA . GLU B 1 166 ? -13.648 -17.984 -4.727 1 98.44 166 GLU B CA 1
ATOM 2786 C C . GLU B 1 166 ? -12.172 -18.125 -5.102 1 98.44 166 GLU B C 1
ATOM 2788 O O . GLU B 1 166 ? -11.422 -18.828 -4.418 1 98.44 166 GLU B O 1
ATOM 2793 N N . ALA B 1 167 ? -11.812 -17.516 -6.195 1 98.75 167 ALA B N 1
ATOM 2794 C CA . ALA B 1 167 ? -10.406 -17.531 -6.598 1 98.75 167 ALA B CA 1
ATOM 2795 C C . ALA B 1 167 ? -9.523 -16.859 -5.547 1 98.75 167 ALA B C 1
ATOM 2797 O O . ALA B 1 167 ? -8.453 -17.375 -5.211 1 98.75 167 ALA B O 1
ATOM 2798 N N . ARG B 1 168 ? -9.969 -15.719 -5.023 1 98.88 168 ARG B N 1
ATOM 2799 C CA . ARG B 1 168 ? -9.203 -15.055 -3.969 1 98.88 168 ARG B CA 1
ATOM 2800 C C . ARG B 1 168 ? -9.031 -15.977 -2.762 1 98.88 168 ARG B C 1
ATOM 2802 O O . ARG B 1 168 ? -7.941 -16.078 -2.201 1 98.88 168 ARG B O 1
ATOM 2809 N N . ALA B 1 169 ? -10.094 -16.672 -2.361 1 98.75 169 ALA B N 1
ATOM 2810 C CA . ALA B 1 169 ? -10.039 -17.578 -1.215 1 98.75 169 ALA B CA 1
ATOM 2811 C C . ALA B 1 169 ? -9.023 -18.688 -1.444 1 98.75 169 ALA B C 1
ATOM 2813 O O . ALA B 1 169 ? -8.25 -19.031 -0.544 1 98.75 169 ALA B O 1
ATOM 2814 N N . THR B 1 170 ? -9.078 -19.203 -2.611 1 98.75 170 THR B N 1
ATOM 2815 C CA . THR B 1 170 ? -8.133 -20.25 -2.982 1 98.75 170 THR B CA 1
ATOM 2816 C C . THR B 1 170 ? -6.695 -19.75 -2.873 1 98.75 170 THR B C 1
ATOM 2818 O O . THR B 1 170 ? -5.832 -20.438 -2.314 1 98.75 170 THR B O 1
ATOM 2821 N N . VAL B 1 171 ? -6.434 -18.562 -3.355 1 98.88 171 VAL B N 1
ATOM 2822 C CA . VAL B 1 171 ? -5.086 -18.016 -3.375 1 98.88 171 VAL B CA 1
ATOM 2823 C C . VAL B 1 171 ? -4.652 -17.656 -1.955 1 98.88 171 VAL B C 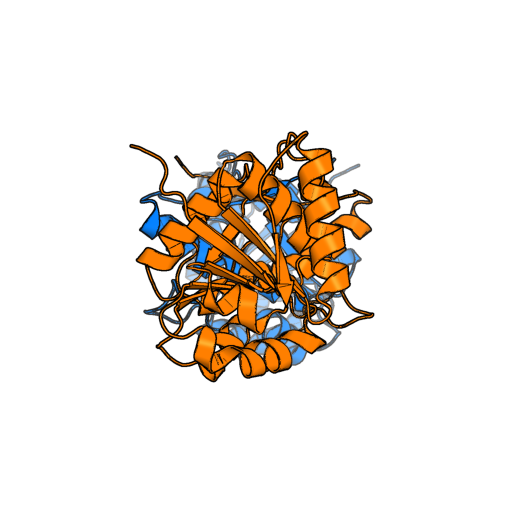1
ATOM 2825 O O . VAL B 1 171 ? -3.486 -17.812 -1.594 1 98.88 171 VAL B O 1
ATOM 2828 N N . MET B 1 172 ? -5.566 -17.188 -1.123 1 98.75 172 MET B N 1
ATOM 2829 C CA . MET B 1 172 ? -5.254 -16.953 0.284 1 98.75 172 MET B CA 1
ATOM 2830 C C . MET B 1 172 ? -4.801 -18.25 0.96 1 98.75 172 MET B C 1
ATOM 2832 O O . MET B 1 172 ? -3.84 -18.25 1.729 1 98.75 172 MET B O 1
ATOM 2836 N N . GLN B 1 173 ? -5.477 -19.312 0.673 1 98.56 173 GLN B N 1
ATOM 2837 C CA . GLN B 1 173 ? -5.078 -20.594 1.243 1 98.56 173 GLN B CA 1
ATOM 2838 C C . GLN B 1 173 ? -3.703 -21.016 0.729 1 98.56 173 GLN B C 1
ATOM 2840 O O . GLN B 1 173 ? -2.908 -21.594 1.475 1 98.56 173 GLN B O 1
ATOM 2845 N N . LEU B 1 174 ? -3.438 -20.75 -0.536 1 98.62 174 LEU B N 1
ATOM 2846 C CA . LEU B 1 174 ? -2.123 -21.062 -1.077 1 98.62 174 LEU B CA 1
ATOM 2847 C C . LEU B 1 174 ? -1.033 -20.266 -0.374 1 98.62 174 LEU B C 1
ATOM 2849 O O . LEU B 1 174 ? 0.087 -20.75 -0.2 1 98.62 174 LEU B O 1
ATOM 2853 N N . ALA B 1 175 ? -1.337 -18.984 -0.007 1 98.44 175 ALA B N 1
ATOM 2854 C CA . ALA B 1 175 ? -0.392 -18.219 0.801 1 98.44 175 ALA B CA 1
ATOM 2855 C C . ALA B 1 175 ? -0.11 -18.922 2.127 1 98.44 175 ALA B C 1
ATOM 2857 O O . ALA B 1 175 ? 1.047 -19.062 2.533 1 98.44 175 ALA B O 1
ATOM 2858 N N . VAL B 1 176 ? -1.127 -19.438 2.795 1 97.56 176 VAL B N 1
ATOM 2859 C CA . VAL B 1 176 ? -0.984 -20.156 4.051 1 97.56 176 VAL B CA 1
ATOM 2860 C C . VAL B 1 176 ? -0.137 -21.406 3.826 1 97.56 176 VAL B C 1
ATOM 2862 O O . VAL B 1 176 ? 0.774 -21.703 4.605 1 97.56 176 VAL B O 1
ATOM 2865 N N . ASP B 1 177 ? -0.441 -22.109 2.729 1 97.31 177 ASP B N 1
ATOM 2866 C CA . ASP B 1 177 ? 0.282 -23.328 2.408 1 97.31 177 ASP B CA 1
ATOM 2867 C C . ASP B 1 177 ? 1.762 -23.047 2.158 1 97.31 177 ASP B C 1
ATOM 2869 O O . ASP B 1 177 ? 2.604 -23.938 2.32 1 97.31 177 ASP B O 1
ATOM 2873 N N . ALA B 1 178 ? 2.111 -21.844 1.765 1 96.94 178 ALA B N 1
ATOM 2874 C CA . ALA B 1 178 ? 3.496 -21.438 1.532 1 96.94 178 ALA B CA 1
ATOM 2875 C C . ALA B 1 178 ? 4.121 -20.859 2.803 1 96.94 178 ALA B C 1
ATOM 2877 O O . ALA B 1 178 ? 5.258 -20.391 2.781 1 96.94 178 ALA B O 1
ATOM 2878 N N . GLY B 1 179 ? 3.383 -20.844 3.9 1 96.44 179 GLY B N 1
ATOM 2879 C CA . GLY B 1 179 ? 3.91 -20.391 5.176 1 96.44 179 GLY B CA 1
ATOM 2880 C C . GLY B 1 179 ? 3.691 -18.922 5.418 1 96.44 179 GLY B C 1
ATOM 2881 O O . GLY B 1 179 ? 4.402 -18.297 6.215 1 96.44 179 GLY B O 1
ATOM 2882 N N . LEU B 1 180 ? 2.775 -18.312 4.727 1 97.19 180 LEU B N 1
ATOM 2883 C CA . LEU B 1 180 ? 2.488 -16.891 4.848 1 97.19 180 LEU B CA 1
ATOM 2884 C C . LEU B 1 180 ? 1.034 -16.656 5.242 1 97.19 180 LEU B C 1
ATOM 2886 O O . LEU B 1 180 ? 0.25 -17.594 5.32 1 97.19 180 LEU B O 1
ATOM 2890 N N . ARG B 1 181 ? 0.719 -15.484 5.562 1 97.44 181 ARG B N 1
ATOM 2891 C CA . ARG B 1 181 ? -0.667 -15.086 5.789 1 97.44 181 ARG B CA 1
ATOM 2892 C C . ARG B 1 181 ? -1.22 -14.32 4.594 1 97.44 181 ARG B C 1
ATOM 2894 O O . ARG B 1 181 ? -0.626 -13.336 4.152 1 97.44 181 ARG B O 1
ATOM 2901 N N . GLY B 1 182 ? -2.295 -14.828 3.98 1 98.5 182 GLY B N 1
ATOM 2902 C CA . GLY B 1 182 ? -2.977 -14.125 2.902 1 98.5 182 GLY B CA 1
ATOM 2903 C C . GLY B 1 182 ? -4.07 -13.195 3.395 1 98.5 182 GLY B C 1
ATOM 2904 O O . GLY B 1 182 ? -4.887 -13.578 4.23 1 98.5 182 GLY B O 1
ATOM 2905 N N . ILE B 1 183 ? -4.051 -11.977 2.93 1 98.88 183 ILE B N 1
ATOM 2906 C CA . ILE B 1 183 ? -5.039 -10.977 3.316 1 98.88 183 ILE B CA 1
ATOM 2907 C C . ILE B 1 183 ? -5.887 -10.594 2.105 1 98.88 183 ILE B C 1
ATOM 2909 O O . ILE B 1 183 ? -5.355 -10.18 1.072 1 98.88 183 ILE B O 1
ATOM 2913 N N . ASP B 1 184 ? -7.195 -10.773 2.189 1 98.88 184 ASP B N 1
ATOM 2914 C CA . ASP B 1 184 ? -8.102 -10.344 1.13 1 98.88 184 ASP B CA 1
ATOM 2915 C C . ASP B 1 184 ? -8.188 -8.82 1.059 1 98.88 184 ASP B C 1
ATOM 2917 O O . ASP B 1 184 ? -8.617 -8.172 2.012 1 98.88 184 ASP B O 1
ATOM 2921 N N . ILE B 1 185 ? -7.766 -8.281 -0.083 1 98.88 185 ILE B N 1
ATOM 2922 C CA . ILE B 1 185 ? -7.836 -6.828 -0.173 1 98.88 185 ILE B CA 1
ATOM 2923 C C . ILE B 1 185 ? -8.836 -6.426 -1.25 1 98.88 185 ILE B C 1
ATOM 2925 O O . ILE B 1 185 ? -8.852 -5.277 -1.702 1 98.88 185 ILE B O 1
ATOM 2929 N N . GLY B 1 186 ? -9.602 -7.332 -1.749 1 98.81 186 GLY B N 1
ATOM 2930 C CA . GLY B 1 186 ? -10.781 -6.98 -2.525 1 98.81 186 GLY B CA 1
ATOM 2931 C C . GLY B 1 186 ? -10.586 -7.156 -4.02 1 98.81 186 GLY B C 1
ATOM 2932 O O . GLY B 1 186 ? -9.953 -8.117 -4.461 1 98.81 186 GLY B O 1
ATOM 2933 N N . PRO B 1 187 ? -11.258 -6.289 -4.883 1 98.81 187 PRO B N 1
ATOM 2934 C CA . PRO B 1 187 ? -11.266 -6.441 -6.336 1 98.81 187 PRO B CA 1
ATOM 2935 C C . PRO B 1 187 ? -9.867 -6.309 -6.949 1 98.81 187 PRO B C 1
ATOM 2937 O O . PRO B 1 187 ? -8.961 -5.781 -6.305 1 98.81 187 PRO B O 1
ATOM 2940 N N . LEU B 1 188 ? -9.805 -6.75 -8.188 1 98.81 188 LEU B N 1
ATOM 2941 C CA . LEU B 1 188 ? -8.531 -6.781 -8.891 1 98.81 188 LEU B CA 1
ATOM 2942 C C . LEU B 1 188 ? -7.934 -5.383 -9 1 98.81 188 LEU B C 1
ATOM 2944 O O . LEU B 1 188 ? -6.711 -5.223 -8.961 1 98.81 188 LEU B O 1
ATOM 2948 N N . ALA B 1 189 ? -8.781 -4.348 -9.055 1 98.62 189 ALA B N 1
ATOM 2949 C CA . ALA B 1 189 ? -8.32 -2.961 -9.125 1 98.62 189 ALA B CA 1
ATOM 2950 C C . ALA B 1 189 ? -7.426 -2.617 -7.941 1 98.62 189 ALA B C 1
ATOM 2952 O O . ALA B 1 189 ? -6.52 -1.787 -8.062 1 98.62 189 ALA B O 1
ATOM 2953 N N . ASN B 1 190 ? -7.617 -3.318 -6.793 1 98.88 190 ASN B N 1
ATOM 2954 C CA . ASN B 1 190 ? -6.859 -3.029 -5.582 1 98.88 190 ASN B CA 1
ATOM 2955 C C . ASN B 1 190 ? -5.441 -3.588 -5.66 1 98.88 190 ASN B C 1
ATOM 2957 O O . ASN B 1 190 ? -4.617 -3.328 -4.781 1 98.88 190 ASN B O 1
ATOM 2961 N N . SER B 1 191 ? -5.105 -4.262 -6.773 1 98.75 191 SER B N 1
ATOM 2962 C CA . SER B 1 191 ? -3.76 -4.797 -6.977 1 98.75 191 SER B CA 1
ATOM 2963 C C . SER B 1 191 ? -2.723 -3.678 -7.012 1 98.75 191 SER B C 1
ATOM 2965 O O . SER B 1 191 ? -1.545 -3.91 -6.734 1 98.75 191 SER B O 1
ATOM 2967 N N . VAL B 1 192 ? -3.154 -2.453 -7.344 1 98.62 192 VAL B N 1
ATOM 2968 C CA . VAL B 1 192 ? -2.24 -1.316 -7.414 1 98.62 192 VAL B CA 1
ATOM 2969 C C . VAL B 1 192 ? -1.533 -1.143 -6.07 1 98.62 192 VAL B C 1
ATOM 2971 O O . VAL B 1 192 ? -0.375 -0.722 -6.023 1 98.62 192 VAL B O 1
ATOM 2974 N N . VAL B 1 193 ? -2.139 -1.581 -4.961 1 98.69 193 VAL B N 1
ATOM 2975 C CA . VAL B 1 193 ? -1.565 -1.454 -3.625 1 98.69 193 VAL B CA 1
ATOM 2976 C C . VAL B 1 193 ? -0.283 -2.277 -3.531 1 98.69 193 VAL B C 1
ATOM 2978 O O . VAL B 1 193 ? 0.794 -1.734 -3.277 1 98.69 193 VAL B O 1
ATOM 2981 N N . SER B 1 194 ? -0.375 -3.578 -3.818 1 98.44 194 SER B N 1
ATOM 2982 C CA . SER B 1 194 ? 0.78 -4.461 -3.699 1 98.44 194 SER B CA 1
ATOM 2983 C C . SER B 1 194 ? 1.812 -4.172 -4.785 1 98.44 194 SER B C 1
ATOM 2985 O O . SER B 1 194 ? 3.018 -4.273 -4.543 1 98.44 194 SER B O 1
ATOM 2987 N N . GLU B 1 195 ? 1.345 -3.824 -6 1 98.5 195 GLU B N 1
ATOM 2988 C CA . GLU B 1 195 ? 2.246 -3.51 -7.105 1 98.5 195 GLU B CA 1
ATOM 2989 C C . GLU B 1 195 ? 3.088 -2.275 -6.797 1 98.5 195 GLU B C 1
ATOM 2991 O O . GLU B 1 195 ? 4.293 -2.256 -7.066 1 98.5 195 GLU B O 1
ATOM 2996 N N . SER B 1 196 ? 2.482 -1.241 -6.227 1 98.5 196 SER B N 1
ATOM 2997 C CA . SER B 1 196 ? 3.207 -0.015 -5.91 1 98.5 196 SER B CA 1
ATOM 2998 C C . SER B 1 196 ? 4.023 -0.169 -4.633 1 98.5 196 SER B C 1
ATOM 3000 O O . SER B 1 196 ? 5.105 0.406 -4.508 1 98.5 196 SER B O 1
ATOM 3002 N N . LEU B 1 197 ? 3.537 -0.963 -3.732 1 98.56 197 LEU B N 1
ATOM 3003 C CA . LEU B 1 197 ? 4.188 -1.192 -2.445 1 98.56 197 LEU B CA 1
ATOM 3004 C C . LEU B 1 197 ? 5.602 -1.724 -2.639 1 98.56 197 LEU B C 1
ATOM 3006 O O . LEU B 1 197 ? 6.5 -1.411 -1.853 1 98.56 197 LEU B O 1
ATOM 3010 N N . THR B 1 198 ? 5.836 -2.459 -3.719 1 97.88 198 THR B N 1
ATOM 3011 C CA . THR B 1 198 ? 7.148 -3.051 -3.955 1 97.88 198 THR B CA 1
ATOM 3012 C C . THR B 1 198 ? 8.211 -1.968 -4.113 1 97.88 198 THR B C 1
ATOM 3014 O O . THR B 1 198 ? 9.273 -2.043 -3.496 1 97.88 198 THR B O 1
ATOM 3017 N N . SER B 1 199 ? 7.953 -0.907 -4.902 1 98.44 199 SER B N 1
ATOM 3018 C CA . SER B 1 199 ? 8.891 0.204 -5.035 1 98.44 199 SER B CA 1
ATOM 3019 C C . SER B 1 199 ? 9.148 0.872 -3.689 1 98.44 199 SER B C 1
ATOM 3021 O O . SER B 1 199 ? 10.289 1.238 -3.381 1 98.44 199 SER B O 1
ATOM 3023 N N . ALA B 1 200 ? 8.109 1.03 -2.883 1 98.62 200 ALA B N 1
ATOM 3024 C CA . ALA B 1 200 ? 8.25 1.632 -1.56 1 98.62 200 ALA B CA 1
ATOM 3025 C C . ALA B 1 200 ? 9.117 0.765 -0.651 1 98.62 200 ALA B C 1
ATOM 3027 O O . ALA B 1 200 ? 9.945 1.28 0.104 1 98.62 200 ALA B O 1
ATOM 3028 N N . LEU B 1 201 ? 8.914 -0.556 -0.705 1 98.56 201 LEU B N 1
ATOM 3029 C CA . LEU B 1 201 ? 9.695 -1.469 0.116 1 98.56 201 LEU B CA 1
ATOM 3030 C C . LEU B 1 201 ? 11.164 -1.447 -0.3 1 98.56 201 LEU B C 1
ATOM 3032 O O . LEU B 1 201 ? 12.055 -1.539 0.547 1 98.56 201 LEU B O 1
ATOM 3036 N N . ILE B 1 202 ? 11.391 -1.359 -1.613 1 98.19 202 ILE B N 1
ATOM 3037 C CA . ILE B 1 202 ? 12.766 -1.244 -2.082 1 98.19 202 ILE B CA 1
ATOM 3038 C C . ILE B 1 202 ? 13.383 0.049 -1.556 1 98.19 202 ILE B C 1
ATOM 3040 O O . ILE B 1 202 ? 14.539 0.058 -1.109 1 98.19 202 ILE B O 1
ATOM 3044 N N . TRP B 1 203 ? 12.656 1.157 -1.594 1 98.69 203 TRP B N 1
ATOM 3045 C CA . TRP B 1 203 ? 13.133 2.406 -1.007 1 98.69 203 TRP B CA 1
ATOM 3046 C C . TRP B 1 203 ? 13.453 2.227 0.474 1 98.69 203 TRP B C 1
ATOM 3048 O O . TRP B 1 203 ? 14.508 2.65 0.944 1 98.69 203 TRP B O 1
ATOM 3058 N N . ILE B 1 204 ? 12.539 1.628 1.196 1 98.69 204 ILE B N 1
ATOM 3059 C CA . ILE B 1 204 ? 12.688 1.418 2.633 1 98.69 204 ILE B CA 1
ATOM 3060 C C . ILE B 1 204 ? 13.977 0.646 2.906 1 98.69 204 ILE B C 1
ATOM 3062 O O . ILE B 1 204 ? 14.75 1.006 3.803 1 98.69 204 ILE B O 1
ATOM 3066 N N . ASN B 1 205 ? 14.172 -0.433 2.148 1 98.06 205 ASN B N 1
ATOM 3067 C CA . ASN B 1 205 ? 15.391 -1.221 2.316 1 98.06 205 ASN B CA 1
ATOM 3068 C C . ASN B 1 205 ? 16.641 -0.358 2.174 1 98.06 205 ASN B C 1
ATOM 3070 O O . ASN B 1 205 ? 17.562 -0.448 2.99 1 98.06 205 ASN B O 1
ATOM 3074 N N . LYS B 1 206 ? 16.641 0.452 1.144 1 98 206 LYS B N 1
ATOM 3075 C CA . LYS B 1 206 ? 17.797 1.308 0.879 1 98 206 LYS B CA 1
ATOM 3076 C C . LYS B 1 206 ? 17.938 2.393 1.944 1 98 206 LYS B C 1
ATOM 3078 O O . LYS B 1 206 ? 19.031 2.627 2.465 1 98 206 LYS B O 1
ATOM 3083 N N . PHE B 1 207 ? 16.859 3.066 2.289 1 98.31 207 PHE B N 1
ATOM 3084 C CA . PHE B 1 207 ? 16.844 4.211 3.189 1 98.31 207 PHE B CA 1
ATOM 3085 C C . PHE B 1 207 ? 17.234 3.797 4.602 1 98.31 207 PHE B C 1
ATOM 3087 O O . PHE B 1 207 ? 18.016 4.48 5.262 1 98.31 207 PHE B O 1
ATOM 3094 N N . TYR B 1 208 ? 16.734 2.672 5.055 1 98.06 208 TYR B N 1
ATOM 3095 C CA . TYR B 1 208 ? 16.969 2.23 6.426 1 98.06 208 TYR B CA 1
ATOM 3096 C C . TYR B 1 208 ? 18.109 1.218 6.484 1 98.06 208 TYR B C 1
ATOM 3098 O O . TYR B 1 208 ? 18.438 0.706 7.559 1 98.06 208 TYR B O 1
ATOM 3106 N N . LYS B 1 209 ? 18.703 0.874 5.375 1 97.38 209 LYS B N 1
ATOM 3107 C CA . LYS B 1 209 ? 19.844 -0.029 5.266 1 97.38 209 LYS B CA 1
ATOM 3108 C C . LYS B 1 209 ? 19.531 -1.39 5.879 1 97.38 209 LYS B C 1
ATOM 3110 O O . LYS B 1 209 ? 20.281 -1.881 6.727 1 97.38 209 LYS B O 1
ATOM 3115 N N . ILE B 1 210 ? 18.406 -1.974 5.453 1 96.06 210 ILE B N 1
ATOM 3116 C CA . ILE B 1 210 ? 17.984 -3.305 5.887 1 96.06 210 ILE B CA 1
ATOM 3117 C C . ILE B 1 210 ? 17.828 -4.215 4.668 1 96.06 210 ILE B C 1
ATOM 3119 O O . ILE B 1 210 ? 17.656 -3.736 3.547 1 96.06 210 ILE B O 1
ATOM 3123 N N . PRO B 1 211 ? 17.922 -5.488 4.855 1 92.5 211 PRO B N 1
ATOM 3124 C CA . PRO B 1 211 ? 17.938 -6.391 3.703 1 92.5 211 PRO B CA 1
ATOM 3125 C C . PRO B 1 211 ? 16.562 -6.59 3.078 1 92.5 211 PRO B C 1
ATOM 3127 O O . PRO B 1 211 ? 16.453 -6.738 1.858 1 92.5 211 PRO B O 1
ATOM 3130 N N . ASP B 1 212 ? 15.523 -6.645 3.947 1 93.75 212 ASP B N 1
ATOM 3131 C CA . ASP B 1 212 ? 14.219 -6.996 3.389 1 93.75 212 ASP B CA 1
ATOM 3132 C C . ASP B 1 212 ? 13.086 -6.547 4.309 1 93.75 212 ASP B C 1
ATOM 3134 O O . ASP B 1 212 ? 12.789 -7.211 5.305 1 93.75 212 ASP B O 1
ATOM 3138 N N . ALA B 1 213 ? 12.453 -5.5 3.898 1 96.94 213 ALA B N 1
ATOM 3139 C CA . ALA B 1 213 ? 11.258 -5.047 4.598 1 96.94 213 ALA B CA 1
ATOM 3140 C C . ALA B 1 213 ? 10.023 -5.797 4.113 1 96.94 213 ALA B C 1
ATOM 3142 O O . ALA B 1 213 ? 10.008 -6.336 3.004 1 96.94 213 ALA B O 1
ATOM 3143 N N . GLY B 1 214 ? 9.023 -6 4.953 1 97.44 214 GLY B N 1
ATOM 3144 C CA . GLY B 1 214 ? 7.715 -6.539 4.621 1 97.44 214 GLY B CA 1
ATOM 3145 C C . GLY B 1 214 ? 6.57 -5.715 5.18 1 97.44 214 GLY B C 1
ATOM 3146 O O . GLY B 1 214 ? 6.785 -4.609 5.688 1 97.44 214 GLY B O 1
ATOM 3147 N N . VAL B 1 215 ? 5.383 -6.172 4.992 1 98.44 215 VAL B N 1
ATOM 3148 C CA . VAL B 1 215 ? 4.199 -5.477 5.492 1 98.44 215 VAL B CA 1
ATOM 3149 C C . VAL B 1 215 ? 3.328 -6.441 6.289 1 98.44 215 VAL B C 1
ATOM 3151 O O . VAL B 1 215 ? 3.207 -7.617 5.934 1 98.44 215 VAL B O 1
ATOM 3154 N N . ARG B 1 216 ? 2.746 -5.973 7.348 1 98.06 216 ARG B N 1
ATOM 3155 C CA . ARG B 1 216 ? 1.745 -6.688 8.133 1 98.06 216 ARG B CA 1
ATOM 3156 C C . ARG B 1 216 ? 0.489 -5.844 8.32 1 98.06 216 ARG B C 1
ATOM 3158 O O . ARG B 1 216 ? 0.574 -4.652 8.625 1 98.06 216 ARG B O 1
ATOM 3165 N N . ILE B 1 217 ? -0.619 -6.453 8.07 1 98.44 217 ILE B N 1
ATOM 3166 C CA . ILE B 1 217 ? -1.885 -5.805 8.391 1 98.44 217 ILE B CA 1
ATOM 3167 C C . ILE B 1 217 ? -2.207 -6.008 9.867 1 98.44 217 ILE B C 1
ATOM 3169 O O . ILE B 1 217 ? -2.133 -7.129 10.375 1 98.44 217 ILE B O 1
ATOM 3173 N N . THR B 1 218 ? -2.48 -4.938 10.562 1 97.69 218 THR B N 1
ATOM 3174 C CA . THR B 1 218 ? -2.787 -4.992 11.984 1 97.69 218 THR B CA 1
ATOM 3175 C C . THR B 1 218 ? -4.293 -4.91 12.219 1 97.69 218 THR B C 1
ATOM 3177 O O . THR B 1 218 ? -5.047 -4.531 11.32 1 97.69 218 THR B O 1
ATOM 3180 N N . GLY B 1 219 ? -4.727 -5.305 13.398 1 95.38 219 GLY B N 1
ATOM 3181 C CA . GLY B 1 219 ? -6.125 -5.203 13.781 1 95.38 219 GLY B CA 1
ATOM 3182 C C . GLY B 1 219 ? -6.941 -6.418 13.391 1 95.38 219 GLY B C 1
ATOM 3183 O O . GLY B 1 219 ? -8.164 -6.438 13.562 1 95.38 219 GLY B O 1
ATOM 3184 N N . LEU B 1 220 ? -6.277 -7.398 12.836 1 95.31 220 LEU B N 1
ATOM 3185 C CA . LEU B 1 220 ? -6.973 -8.602 12.398 1 95.31 220 LEU B CA 1
ATOM 3186 C C . LEU B 1 220 ? -7.148 -9.578 13.562 1 95.31 220 LEU B C 1
ATOM 3188 O O . LEU B 1 220 ? -6.387 -9.539 14.531 1 95.31 220 LEU B O 1
ATOM 3192 N N . PRO B 1 221 ? -8.234 -10.469 13.5 1 84.31 221 PRO B N 1
ATOM 3193 C CA . PRO B 1 221 ? -8.438 -11.469 14.547 1 84.31 221 PRO B CA 1
ATOM 3194 C C . PRO B 1 221 ? -7.254 -12.43 14.68 1 84.31 221 PRO B C 1
ATOM 3196 O O . PRO B 1 221 ? -6.523 -12.656 13.711 1 84.31 221 PRO B O 1
#

Solvent-accessible surface area (backbone atoms only — not comparable to full-atom values): 21786 Å² total; per-residue (Å²): 127,83,79,88,73,48,39,36,12,25,34,35,15,72,40,60,54,27,36,14,52,45,48,21,34,40,71,65,60,32,45,33,29,25,7,21,91,47,36,68,58,9,34,52,45,15,52,51,48,20,59,73,64,76,46,72,75,46,33,40,24,33,38,68,65,27,41,58,72,29,58,34,35,34,40,42,45,57,49,90,48,41,64,65,53,50,62,76,37,42,78,57,41,52,78,24,41,36,37,40,33,54,42,58,66,50,80,91,50,43,43,50,46,55,70,51,96,72,57,24,70,64,49,49,49,40,65,74,61,38,87,51,33,46,48,28,32,37,57,44,52,57,61,36,80,55,35,63,41,74,82,55,81,58,71,34,46,30,58,32,11,15,74,44,68,66,59,41,53,52,51,31,50,49,30,41,50,52,57,33,49,43,41,68,24,40,40,37,64,35,33,34,30,46,40,36,37,36,15,27,38,50,26,32,17,63,75,70,71,38,93,62,49,27,38,35,73,30,68,67,135,126,83,78,86,74,49,39,37,14,24,34,35,15,74,40,61,53,26,36,13,52,46,47,20,33,39,72,65,60,33,46,30,27,24,7,21,92,48,35,68,58,10,34,51,44,16,51,52,48,18,59,74,63,77,46,74,75,46,33,40,24,33,40,67,63,26,41,57,72,30,56,32,33,34,42,43,44,58,49,92,48,43,65,65,52,49,62,76,38,41,79,58,41,52,77,22,42,36,37,39,34,54,41,60,66,50,79,90,50,43,43,47,46,56,69,51,97,72,56,23,66,64,49,47,48,38,64,73,60,38,86,50,32,47,50,29,33,37,55,45,52,57,61,35,78,56,36,64,41,73,82,55,80,57,72,34,44,30,55,30,12,15,75,44,69,66,58,41,52,52,50,30,49,50,32,43,50,50,58,32,48,44,41,66,25,40,40,39,63,34,33,34,28,45,40,35,38,36,15,28,38,49,27,32,17,63,75,69,70,39,94,61,49,27,38,36,74,29,68,68,136

Radius of gyration: 23.53 Å; Cα contacts (8 Å, |Δi|>4): 1063; chains: 2; bounding box: 40×70×56 Å

InterPro domains:
  IPR010185 NADPH-dependent F420 reductase [TIGR01915] (8-217)
  IPR028939 Pyrroline-5-carboxylate reductase, catalytic, N-terminal [PF03807] (7-104)
  IPR036291 NAD(P)-binding domain superfamily [SSF51735] (7-211)
  IPR051267 STEAP family metalloreductases [PTHR14239] (5-204)

Nearest PDB structures (foldseek):
  5n2i-assembly2_D  TM=9.107E-01  e=6.448E-20  Thermobifida fusca YX
  1jay-assembly1_B  TM=9.377E-01  e=4.226E-18  Archaeoglobus fulgidus
  6hcy-assembly1_A  TM=8.442E-01  e=2.427E-14  Homo sapiens
  7tai-assembly1_C  TM=8.771E-01  e=2.784E-13  Homo sapiens
  2vq3-assembly1_B  TM=8.789E-01  e=1.686E-12  Homo sapiens

Foldseek 3Di:
DPQDAWEEEEEVLLDLLNVLLQLLSQLLPHAYEYEYQDQVSSQVSQVVSQVVSVGTDYHTGYPQVSLLPTQEYEYDDELVCVQVVCLVNLVSQFQHEYEYLYAPADPPLRLADDADPVLDSQVVSCVSSDPRHWYKYWDNQFDSVQSNDQPRQGPAEIEIATADPVSSVVVQVSCVSSNHGYDYPYHPSCSSVSNRVNSNQVVVCVVVVHDGDHDDDPPDD/DPQDAWEEEEEVLLDLLNVLLQLLSQLLPHAYEYEYQDQVSSQVSQVVSQVVSVGTDYGTGYPQVSLLVTQEYEYDDELVCVQVVCLVNLVSQFQHEYEYLYAPADPPLRLADDADPLLDSQVVSCVSSDPRHWYKYWDNQFDSVQSNDQPRQGPAEIEIATADPVSSVVVQVSCVSSNHGYDYPYHPSCSSVSNRVNSNQVVVCVVVVHDGDHDDDPPDD

Secondary structure (DSSP, 8-state):
------EEEEETTTSHHHHHHHHHHHHHT-EEEEEESSHHHHHHHHHHHHHHHTS---EEEEHHHHHHH-SEEEE---GGGHHHHHHHTHHHHTTSEEEE------TT-TTS----TTS-HHHHHHHHH-TTSEEEE--TTS-HHHHTSTT-----EEEEEES-HHHHHHHHHHHHHTTSEEEEEESGGGHHHHHHHHHHHHHHHHHHT-S--EEEEES--/------EEEEETTTSHHHHHHHHHHHHHT-EEEEEESSHHHHHHHHHHHHHHHTS---EEEEHHHHHHH-SEEEE---GGGHHHHHHHTHHHHTTSEEEE------TT-TTS----TTS-HHHHHHHHH-TTSEEEE--TTS-HHHHTSTT-----EEEEEES-HHHHHHHHHHHHHTTSEEEE--SGGGHHHHHHHHHHHHHHHHHHT-S--EEEEES--

Organism: Rhodopseudomonas palustris (strain HaA2) (NCBI:txid316058)

Sequence (442 aa):
MTATIHTICVVGGTGAEGGGLALRWAKHGHRVIIASRDAAKAKAAADELNARLGGGTAEGADSASGVAEADIVVLTVPYQAQIATVQGLKDALQGKILIDVTVPLVPPKVTRVQLPETDSCVVAVQTLLGDGVRVVSAFQNVSAHKLKDPDYAIDCDVLVAGDDKEARATVMQLAVDAGLRGIDIGPLANSVVSESLTSALIWINKFYKIPDAGVRITGLPMTATIHTICVVGGTGAEGGGLALRWAKHGHRVIIASRDAAKAKAAADELNARLGGGTAEGADSASGVAEADIVVLTVPYQAQIATVQGLKDALQGKILIDVTVPLVPPKVTRVQLPETDSCVVAVQTLLGDGVRVVSAFQNVSAHKLKDPDYAIDCDVLVAGDDKEARATVMQLAVDAGLRGIDIGPLANSVVSESLTSALIWINKFYKIPDAGVRITGLP